Protein AF-A0A1Z5SWF1-F1 (afdb_monomer)

Mean predicted aligned error: 19.56 Å

pLDDT: mean 79.17, std 16.75, range [25.06, 96.06]

Foldseek 3Di:
DDDDDDPPDPPDDDDDPDDDPVVVVVVVLLVVLLVVLVVQDADLVLLLVLQVLLQVVLCVCCVQQPAPLADSHSVSLSVLVVVSVPPPDDDDDDPPDRNSLSSLRSLLSSLLSLLVVVVVVPDDPSVRQPDSVVSNVVSLVSCCVSQLVDPVRCLDLSSLSSLLSSLVSCVSVVPLVVSLVSLVVSVVSLVVVVLVCLQVVQVCVVVVVDDDDDDPVSVSSPSNSSNSVSSNVVSVVVVVVVVVVVVVVVVVVVVVVVVVVVVCVVVVPDDADQLQPCVQLLVLLVVLLVVLLVQLVCLAQFFDDDVVVQQQQWFDQDPVDPDTDGPVPDQDRQPRSQVSVCPDPQVWHWDADPVPPDRRDTDIDRDGDDPVRLVVSLVSLVVSLVVSLVSLVVSLVVSVVVLVVCVVVVSDDPVSSVVSNVVSVVSSVVSNVSSVVSSVVSNVNSVVD

Radius of gyration: 31.54 Å; Cα contacts (8 Å, |Δi|>4): 410; chains: 1; bounding box: 74×70×88 Å

Structure (mmCIF, N/CA/C/O backbone):
data_AF-A0A1Z5SWF1-F1
#
_entry.id   AF-A0A1Z5SWF1-F1
#
loop_
_atom_site.group_PDB
_atom_site.id
_atom_site.type_symbol
_atom_site.label_atom_id
_atom_site.label_alt_id
_atom_site.label_comp_id
_atom_site.label_asym_id
_atom_site.label_entity_id
_atom_site.label_seq_id
_atom_site.pdbx_PDB_ins_code
_atom_site.Cartn_x
_atom_site.Cartn_y
_atom_site.Cartn_z
_atom_site.occupancy
_atom_site.B_iso_or_equiv
_atom_site.auth_seq_id
_atom_site.auth_comp_id
_atom_site.auth_asym_id
_atom_site.auth_atom_id
_atom_site.pdbx_PDB_model_num
ATOM 1 N N . MET A 1 1 ? -18.136 -19.877 -13.631 1.00 32.72 1 MET A N 1
ATOM 2 C CA . MET A 1 1 ? -17.069 -18.960 -13.181 1.00 32.72 1 MET A CA 1
ATOM 3 C C . MET A 1 1 ? -15.741 -19.682 -13.335 1.00 32.72 1 MET A C 1
ATOM 5 O O . MET A 1 1 ? -15.461 -20.574 -12.549 1.00 32.72 1 MET A O 1
ATOM 9 N N . GLN A 1 2 ? -14.994 -19.385 -14.400 1.00 25.06 2 GLN A N 1
ATOM 10 C CA . GLN A 1 2 ? -13.637 -19.901 -14.611 1.00 25.06 2 GLN A CA 1
ATOM 11 C C . GLN A 1 2 ? -12.653 -18.921 -13.977 1.00 25.06 2 GLN A C 1
ATOM 13 O O . GLN A 1 2 ? -12.737 -17.724 -14.241 1.00 25.06 2 GLN A O 1
ATOM 18 N N . LEU A 1 3 ? -11.786 -19.430 -13.103 1.00 34.25 3 LEU A N 1
ATOM 19 C CA . LEU A 1 3 ? -10.965 -18.617 -12.203 1.00 34.25 3 LEU A CA 1
ATOM 20 C C . LEU A 1 3 ? -9.482 -18.567 -12.588 1.00 34.25 3 LEU A C 1
ATOM 22 O O . LEU A 1 3 ? -8.751 -17.820 -11.955 1.00 34.25 3 LEU A O 1
ATOM 26 N N . PHE A 1 4 ? -9.044 -19.285 -13.630 1.00 29.47 4 PHE A N 1
ATOM 27 C CA . PHE A 1 4 ? -7.660 -19.230 -14.111 1.00 29.47 4 PHE A CA 1
ATOM 28 C C . PHE A 1 4 ? -7.578 -19.509 -15.617 1.00 29.47 4 PHE A C 1
ATOM 30 O O . PHE A 1 4 ? -8.030 -20.553 -16.084 1.00 29.47 4 PHE A O 1
ATOM 37 N N . SER A 1 5 ? -6.971 -18.583 -16.361 1.00 34.09 5 SER A N 1
ATOM 38 C CA . SER A 1 5 ? -6.514 -18.786 -17.738 1.00 34.09 5 SER A CA 1
ATOM 39 C C . SER A 1 5 ? -5.009 -19.033 -17.692 1.00 34.09 5 SER A C 1
ATOM 41 O O . SER A 1 5 ? -4.225 -18.092 -17.743 1.00 34.09 5 SER A O 1
ATOM 43 N N . ASN A 1 6 ? -4.598 -20.292 -17.543 1.00 32.72 6 ASN A N 1
ATOM 44 C CA . ASN A 1 6 ? -3.189 -20.671 -17.640 1.00 32.72 6 ASN A CA 1
ATOM 45 C C . ASN A 1 6 ? -2.832 -20.895 -19.113 1.00 32.72 6 ASN A C 1
ATOM 47 O O . ASN A 1 6 ? -3.186 -21.921 -19.684 1.00 32.72 6 ASN A O 1
ATOM 51 N N . SER A 1 7 ? -2.111 -19.951 -19.717 1.00 38.84 7 SER A N 1
ATOM 52 C CA . SER A 1 7 ? -1.482 -20.103 -21.039 1.00 38.84 7 SER A CA 1
ATOM 53 C C . SER A 1 7 ? 0.004 -20.488 -20.957 1.00 38.84 7 SER A C 1
ATOM 55 O O . SER A 1 7 ? 0.732 -20.314 -21.925 1.00 38.84 7 SER A O 1
ATOM 57 N N . VAL A 1 8 ? 0.478 -20.988 -19.810 1.00 38.84 8 VAL A N 1
ATOM 58 C CA . VAL A 1 8 ? 1.913 -21.251 -19.545 1.00 38.84 8 VAL A CA 1
ATOM 59 C C . VAL A 1 8 ? 2.250 -22.753 -19.544 1.00 38.84 8 VAL A C 1
ATOM 61 O O . VAL A 1 8 ? 3.277 -23.179 -19.035 1.00 38.84 8 VAL A O 1
ATOM 64 N N . LEU A 1 9 ? 1.410 -23.590 -20.157 1.00 33.06 9 LEU A N 1
ATOM 65 C CA . LEU A 1 9 ? 1.748 -24.990 -20.440 1.00 33.06 9 LEU A CA 1
ATOM 66 C C . LEU A 1 9 ? 1.441 -25.296 -21.906 1.00 33.06 9 LEU A C 1
ATOM 68 O O . LEU A 1 9 ? 0.420 -25.886 -22.238 1.00 33.06 9 LEU A O 1
ATOM 72 N N . GLY A 1 10 ? 2.324 -24.830 -22.788 1.00 30.25 10 GLY A N 1
A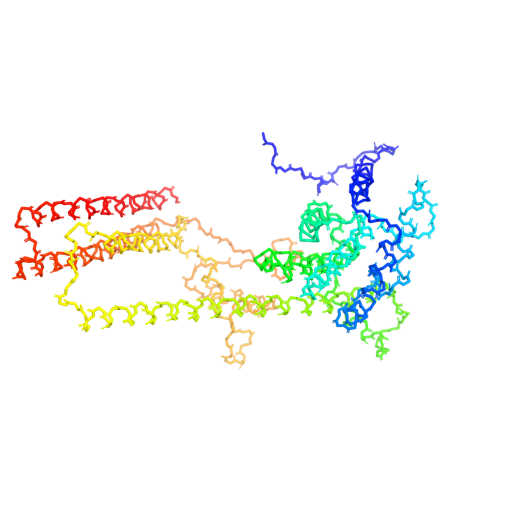TOM 73 C CA . GLY A 1 10 ? 2.377 -25.235 -24.188 1.00 30.25 10 GLY A CA 1
ATOM 74 C C . GLY A 1 10 ? 3.488 -26.257 -24.383 1.00 30.25 10 GLY A C 1
ATOM 75 O O . GLY A 1 10 ? 4.575 -25.905 -24.827 1.00 30.25 10 GLY A O 1
ATOM 76 N N . ALA A 1 11 ? 3.219 -27.508 -24.031 1.00 35.81 11 ALA A N 1
ATOM 77 C CA . ALA A 1 11 ? 3.943 -28.649 -24.569 1.00 35.81 11 ALA A CA 1
ATOM 78 C C . ALA A 1 11 ? 2.907 -29.525 -25.266 1.00 35.81 11 ALA A C 1
ATOM 80 O O . ALA A 1 11 ? 2.349 -30.415 -24.648 1.00 35.81 11 ALA A O 1
ATOM 81 N N . ASP A 1 12 ? 2.613 -29.177 -26.516 1.00 30.66 12 ASP A N 1
ATOM 82 C CA . ASP A 1 12 ? 2.278 -30.130 -27.568 1.00 30.66 12 ASP A CA 1
ATOM 83 C C . ASP A 1 12 ? 2.600 -29.460 -28.903 1.00 30.66 12 ASP A C 1
ATOM 85 O O . ASP A 1 12 ? 1.960 -28.508 -29.353 1.00 30.66 12 ASP A O 1
ATOM 89 N N . ALA A 1 13 ? 3.689 -29.933 -29.497 1.00 41.53 13 ALA A N 1
ATOM 90 C CA . ALA A 1 13 ? 4.058 -29.629 -30.857 1.00 41.53 13 ALA A CA 1
ATOM 91 C C . ALA A 1 13 ? 3.026 -30.265 -31.792 1.00 41.53 13 ALA A C 1
ATOM 93 O O . ALA A 1 13 ? 2.936 -31.483 -31.837 1.00 41.53 13 ALA A O 1
ATOM 94 N N . HIS A 1 14 ? 2.296 -29.455 -32.557 1.00 31.12 14 HIS A N 1
ATOM 95 C CA . HIS A 1 14 ? 2.012 -29.715 -33.969 1.00 31.12 14 HIS A CA 1
ATOM 96 C C . HIS A 1 14 ? 1.615 -28.406 -34.669 1.00 31.12 14 HIS A C 1
ATOM 98 O O . HIS A 1 14 ? 0.971 -27.528 -34.104 1.00 31.12 14 HIS A O 1
ATOM 104 N N . MET A 1 15 ? 2.114 -28.271 -35.893 1.00 35.88 15 MET A N 1
ATOM 105 C CA . MET A 1 15 ? 2.255 -27.046 -36.673 1.00 35.88 15 MET A CA 1
ATOM 106 C C . MET A 1 15 ? 0.944 -26.327 -37.016 1.00 35.88 15 MET A C 1
ATOM 108 O O . MET A 1 15 ? -0.027 -26.961 -37.414 1.00 35.88 15 MET A O 1
ATOM 112 N N . ASN A 1 16 ? 0.992 -24.991 -36.981 1.00 26.06 16 ASN A N 1
ATOM 113 C CA . ASN A 1 16 ? 0.488 -24.126 -38.051 1.00 26.06 16 ASN A CA 1
ATOM 114 C C . ASN A 1 16 ? 1.134 -22.733 -37.928 1.00 26.06 16 ASN A C 1
ATOM 116 O O . ASN A 1 16 ? 0.838 -21.969 -37.011 1.00 26.06 16 ASN A O 1
ATOM 120 N N . GLU A 1 17 ? 2.040 -22.416 -38.854 1.00 36.12 17 GLU A N 1
ATOM 121 C CA . GLU A 1 17 ? 2.501 -21.052 -39.118 1.00 36.12 17 GLU A CA 1
ATOM 122 C C . GLU A 1 17 ? 1.354 -20.267 -39.761 1.00 36.12 17 GLU A C 1
ATOM 124 O O . GLU A 1 17 ? 1.122 -20.374 -40.961 1.00 36.12 17 GLU A O 1
ATOM 129 N N . ASN A 1 18 ? 0.583 -19.549 -38.947 1.00 40.44 18 ASN A N 1
ATOM 130 C CA . ASN A 1 18 ? 0.009 -18.228 -39.230 1.00 40.44 18 ASN A CA 1
ATOM 131 C C . ASN A 1 18 ? -1.023 -17.887 -38.144 1.00 40.44 18 ASN A C 1
ATOM 133 O O . ASN A 1 18 ? -1.808 -18.733 -37.732 1.00 40.44 18 ASN A O 1
ATOM 137 N N . ASP A 1 19 ? -1.004 -16.623 -37.719 1.00 36.31 19 ASP A N 1
ATOM 138 C CA . ASP A 1 19 ? -1.857 -15.964 -36.718 1.00 36.31 19 ASP A CA 1
ATOM 139 C C . ASP A 1 19 ? -1.517 -16.164 -35.230 1.00 36.31 19 ASP A C 1
ATOM 141 O O . ASP A 1 19 ? -2.031 -17.027 -34.524 1.00 36.31 19 ASP A O 1
ATOM 145 N N . SER A 1 20 ? -0.712 -15.230 -34.705 1.00 31.09 20 SER A N 1
ATOM 146 C CA . SER A 1 20 ? -0.584 -14.951 -33.267 1.00 31.09 20 SER A CA 1
ATOM 147 C C . SER A 1 20 ? -1.610 -13.886 -32.816 1.00 31.09 20 SER A C 1
ATOM 149 O O . SER A 1 20 ? -1.426 -12.708 -33.129 1.00 31.09 20 SER A O 1
ATOM 151 N N . PRO A 1 21 ? -2.651 -14.214 -32.018 1.00 36.28 21 PRO A N 1
ATOM 152 C CA . PRO A 1 21 ? -3.704 -13.268 -31.609 1.00 36.28 21 PRO A CA 1
ATOM 153 C C . PRO A 1 21 ? -3.367 -12.425 -30.357 1.00 36.28 21 PRO A C 1
ATOM 155 O O . PRO A 1 21 ? -4.156 -11.571 -29.948 1.00 36.28 21 PRO A O 1
ATOM 158 N N . SER A 1 22 ? -2.210 -12.652 -29.721 1.00 43.53 22 SER A N 1
ATOM 159 C CA . SER A 1 22 ? -1.803 -11.991 -28.465 1.00 43.53 22 SER A CA 1
ATOM 160 C C . SER A 1 22 ? -1.426 -10.510 -28.659 1.00 43.53 22 SER A C 1
ATOM 162 O O . SER A 1 22 ? -1.888 -9.635 -27.924 1.00 43.53 22 SER A O 1
ATOM 164 N N . SER A 1 23 ? -0.668 -10.195 -29.713 1.00 40.50 23 SER A N 1
ATOM 165 C CA . SER A 1 23 ? -0.140 -8.841 -29.944 1.00 40.50 23 SER A CA 1
ATOM 166 C C . SER A 1 23 ? -1.239 -7.807 -30.260 1.00 40.50 23 SER A C 1
ATOM 168 O O . SER A 1 23 ? -1.170 -6.653 -29.829 1.00 40.50 23 SER A O 1
ATOM 170 N N . ALA A 1 24 ? -2.322 -8.232 -30.924 1.00 35.22 24 ALA A N 1
ATOM 171 C CA . ALA A 1 24 ? -3.437 -7.362 -31.315 1.00 35.22 24 ALA A CA 1
ATOM 172 C C . ALA A 1 24 ? -4.327 -6.909 -30.134 1.00 35.22 24 ALA A C 1
ATOM 174 O O . ALA A 1 24 ? -4.898 -5.815 -30.157 1.00 35.22 24 ALA A O 1
ATOM 175 N N . ARG A 1 25 ? -4.439 -7.719 -29.071 1.00 44.84 25 ARG A N 1
ATOM 176 C CA . ARG A 1 25 ? -5.210 -7.359 -27.863 1.00 44.84 25 ARG A CA 1
ATOM 177 C C . ARG A 1 25 ? -4.476 -6.348 -26.979 1.00 44.84 25 ARG A C 1
ATOM 179 O O . ARG A 1 25 ? -5.107 -5.474 -26.393 1.00 44.84 25 ARG A O 1
ATOM 186 N N . HIS A 1 26 ? -3.147 -6.422 -26.915 1.00 50.09 26 HIS A N 1
ATOM 187 C CA . HIS A 1 26 ? -2.344 -5.469 -26.144 1.00 50.09 26 HIS A CA 1
ATOM 188 C C . HIS A 1 26 ? -2.133 -4.134 -26.875 1.00 50.09 26 HIS A C 1
ATOM 190 O O . HIS A 1 26 ? -2.081 -3.088 -26.227 1.00 50.09 26 HIS A O 1
ATOM 196 N N . SER A 1 27 ? -2.051 -4.124 -28.211 1.00 53.25 27 SER A N 1
ATOM 197 C CA . SER A 1 27 ? -1.936 -2.878 -28.988 1.00 53.25 27 SER A CA 1
ATOM 198 C C . SER A 1 27 ? -3.203 -2.017 -28.901 1.00 53.25 27 SER A C 1
ATOM 200 O O . SER A 1 27 ? -3.117 -0.808 -28.683 1.00 53.25 27 SER A O 1
ATOM 202 N N . THR A 1 28 ? -4.381 -2.645 -28.964 1.00 57.16 28 THR A N 1
ATOM 203 C CA . THR A 1 28 ? -5.685 -1.974 -28.824 1.00 57.16 28 THR A CA 1
ATOM 204 C C . THR A 1 28 ? -5.893 -1.373 -27.430 1.00 57.16 28 THR A C 1
ATOM 206 O O . THR A 1 28 ? -6.395 -0.252 -27.317 1.00 57.16 28 THR A O 1
ATOM 209 N N . GLY A 1 29 ? -5.428 -2.049 -26.372 1.00 62.25 29 GLY A N 1
ATOM 210 C CA . GLY A 1 29 ? -5.419 -1.511 -25.005 1.00 62.25 29 GLY A CA 1
ATOM 211 C C . GLY A 1 29 ? -4.540 -0.262 -24.848 1.00 62.25 29 GLY A C 1
ATOM 212 O O . GLY A 1 29 ? -4.984 0.738 -24.284 1.00 62.25 29 GLY A O 1
ATOM 213 N N . LYS A 1 30 ? -3.327 -0.262 -25.422 1.00 67.62 30 LYS A N 1
ATOM 214 C CA . LYS A 1 30 ? -2.391 0.880 -25.358 1.00 67.62 30 LYS A CA 1
ATOM 215 C C . LYS A 1 30 ? -2.938 2.129 -26.059 1.00 67.62 30 LYS A C 1
ATOM 217 O O . LYS A 1 30 ? -2.873 3.225 -25.498 1.00 67.62 30 LYS A O 1
ATOM 222 N N . SER A 1 31 ? -3.525 1.972 -27.248 1.00 74.00 31 SER A N 1
ATOM 223 C CA . SER A 1 31 ? -4.171 3.071 -27.981 1.00 74.00 31 SER A CA 1
ATOM 224 C C . SER A 1 31 ? -5.386 3.635 -27.236 1.00 74.00 31 SER A C 1
ATOM 226 O O . SER A 1 31 ? -5.592 4.849 -27.224 1.00 74.00 31 SER A O 1
ATOM 228 N N . HIS A 1 32 ? -6.161 2.777 -26.565 1.00 83.69 32 HIS A N 1
ATOM 229 C CA . HIS A 1 32 ? -7.289 3.204 -25.737 1.00 83.69 32 HIS A CA 1
ATOM 230 C C . HIS A 1 32 ? -6.838 3.999 -24.502 1.00 83.69 32 HIS A C 1
ATOM 232 O O . HIS A 1 32 ? -7.385 5.066 -24.219 1.00 83.69 32 HIS A O 1
ATOM 238 N N . THR A 1 33 ? -5.804 3.528 -23.801 1.00 86.19 33 THR A N 1
ATOM 239 C CA . THR A 1 33 ? -5.222 4.231 -22.649 1.00 86.19 33 THR A CA 1
ATOM 240 C C . THR A 1 33 ? -4.712 5.617 -23.035 1.00 86.19 33 THR A C 1
ATOM 242 O O . THR A 1 33 ? -5.052 6.602 -22.381 1.00 86.19 33 THR A O 1
ATOM 245 N N . LEU A 1 34 ? -3.964 5.720 -24.137 1.00 88.50 34 LEU A N 1
ATOM 246 C CA . LEU A 1 34 ? -3.481 7.000 -24.654 1.00 88.50 34 LEU A CA 1
ATOM 247 C C . LEU A 1 34 ? -4.630 7.961 -24.979 1.00 88.50 34 LEU A C 1
ATOM 249 O O . LEU A 1 34 ? -4.584 9.128 -24.593 1.00 88.50 34 LEU A O 1
ATOM 253 N N . PHE A 1 35 ? -5.676 7.470 -25.651 1.00 88.25 35 PHE A N 1
ATOM 254 C CA . PHE A 1 35 ? -6.856 8.271 -25.970 1.00 88.25 35 PHE A CA 1
ATOM 255 C C . PHE A 1 35 ? -7.511 8.851 -24.710 1.00 88.25 35 PHE A C 1
ATOM 257 O O . PHE A 1 35 ? -7.835 10.037 -24.680 1.00 88.25 35 PHE A O 1
ATOM 264 N N . LEU A 1 36 ? -7.679 8.049 -23.655 1.00 90.25 36 LEU A N 1
ATOM 265 C CA . LEU A 1 36 ? -8.270 8.515 -22.399 1.00 90.25 36 LEU A CA 1
ATOM 266 C C . LEU A 1 36 ? -7.389 9.537 -21.672 1.00 90.25 36 LEU A C 1
ATOM 268 O O . LEU A 1 36 ? -7.913 10.527 -21.163 1.00 90.25 36 LEU A O 1
ATOM 272 N N . LEU A 1 37 ? -6.070 9.328 -21.645 1.00 91.19 37 LEU A N 1
ATOM 273 C CA . LEU A 1 37 ? -5.128 10.246 -20.999 1.00 91.19 37 LEU A CA 1
ATOM 274 C C . LEU A 1 37 ? -5.077 11.603 -21.718 1.00 91.19 37 LEU A C 1
ATOM 276 O O . LEU A 1 37 ? -5.179 12.644 -21.069 1.00 91.19 37 LEU A O 1
ATOM 280 N N . ARG A 1 38 ? -5.021 11.611 -23.057 1.00 91.00 38 ARG A N 1
ATOM 281 C CA . ARG A 1 38 ? -4.937 12.845 -23.863 1.00 91.00 38 ARG A CA 1
ATOM 282 C C . ARG A 1 38 ? -6.090 13.820 -23.627 1.00 91.00 38 ARG A C 1
ATOM 284 O O . ARG A 1 38 ? -5.887 15.024 -23.722 1.00 91.00 38 ARG A O 1
ATOM 291 N N . ARG A 1 39 ? -7.282 13.332 -23.263 1.00 90.81 39 ARG A N 1
ATOM 292 C CA . ARG A 1 39 ? -8.463 14.176 -22.969 1.00 90.81 39 ARG A CA 1
ATOM 293 C C . ARG A 1 39 ? -8.275 15.100 -21.765 1.00 90.81 39 ARG A C 1
ATOM 295 O O . ARG A 1 39 ? -9.106 15.976 -21.547 1.00 90.81 39 ARG A O 1
ATOM 302 N N . HIS A 1 40 ? -7.231 14.880 -20.973 1.00 90.38 40 HIS A N 1
ATOM 303 C CA . HIS A 1 40 ? -6.917 15.674 -19.792 1.00 90.38 40 HIS A CA 1
ATOM 304 C C . HIS A 1 40 ? -5.695 16.577 -19.964 1.00 90.38 40 HIS A C 1
ATOM 306 O O . HIS A 1 40 ? -5.300 17.231 -18.999 1.00 90.38 40 HIS A O 1
ATOM 312 N N . LEU A 1 41 ? -5.092 16.613 -21.156 1.00 90.94 41 LEU A N 1
ATOM 313 C CA . LEU A 1 41 ? -4.013 17.549 -21.440 1.00 90.94 41 LEU A CA 1
ATOM 314 C C . LEU A 1 41 ? -4.557 18.991 -21.468 1.00 90.94 41 LEU A C 1
ATOM 316 O O . LEU A 1 41 ? -5.636 19.219 -22.021 1.00 90.94 41 LEU A O 1
ATOM 320 N N . PRO A 1 42 ? -3.837 19.954 -20.866 1.00 89.88 42 PRO A N 1
ATOM 321 C CA . PRO A 1 42 ? -4.240 21.356 -20.855 1.00 89.88 42 PRO A CA 1
ATOM 322 C C . PRO A 1 42 ? -4.027 22.021 -22.222 1.00 89.88 42 PRO A C 1
ATOM 324 O O . PRO A 1 42 ? -3.475 21.428 -23.152 1.00 89.88 42 PRO A O 1
ATOM 327 N N . SER A 1 43 ? -4.444 23.284 -22.336 1.00 90.19 43 SER A N 1
ATOM 328 C CA . SER A 1 43 ? -4.104 24.110 -23.499 1.00 90.19 43 SER A CA 1
ATOM 329 C C . SER A 1 43 ? -2.584 24.292 -23.630 1.00 90.19 43 SER A C 1
ATOM 331 O O . SER A 1 43 ? -1.848 24.204 -22.646 1.00 90.19 43 SER A O 1
ATOM 333 N N . ARG A 1 44 ? -2.093 24.589 -24.842 1.00 89.50 44 ARG A N 1
ATOM 334 C CA . ARG A 1 44 ? -0.654 24.818 -25.064 1.00 89.50 44 ARG A CA 1
ATOM 335 C C . ARG A 1 44 ? -0.116 26.004 -24.252 1.00 89.50 44 ARG A C 1
ATOM 337 O O . ARG A 1 44 ? 1.006 25.938 -23.763 1.00 89.50 44 ARG A O 1
ATOM 344 N N . ASP A 1 45 ? -0.912 27.060 -24.086 1.00 88.25 45 ASP A N 1
ATOM 345 C CA . ASP A 1 45 ? -0.541 28.231 -23.278 1.00 88.25 45 ASP A CA 1
ATOM 346 C C . ASP A 1 45 ? -0.366 27.856 -21.796 1.00 88.25 45 ASP A C 1
ATOM 348 O O . ASP A 1 45 ? 0.673 28.123 -21.188 1.00 88.25 45 ASP A O 1
ATOM 352 N N . ASP A 1 46 ? -1.332 27.116 -21.245 1.00 88.75 46 ASP A N 1
ATOM 353 C CA . ASP A 1 46 ? -1.271 26.614 -19.870 1.00 88.75 46 ASP A CA 1
ATOM 354 C C . ASP A 1 46 ? -0.149 25.589 -19.676 1.00 88.75 46 ASP A C 1
ATOM 356 O O . ASP A 1 46 ? 0.464 25.532 -18.608 1.00 88.75 46 ASP A O 1
ATOM 360 N N . MET A 1 47 ? 0.171 24.805 -20.707 1.00 91.06 47 MET A N 1
ATOM 361 C CA . MET A 1 47 ? 1.293 23.871 -20.690 1.00 91.06 47 MET A CA 1
ATOM 362 C C . MET A 1 47 ? 2.632 24.602 -20.543 1.00 91.06 47 MET A C 1
ATOM 364 O O . MET A 1 47 ? 3.439 24.217 -19.699 1.00 91.0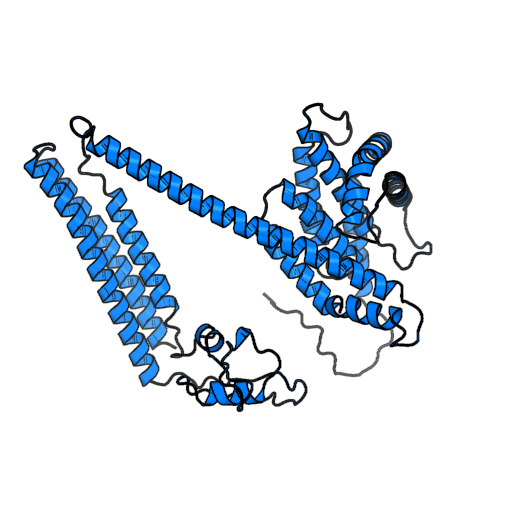6 47 MET A O 1
ATOM 368 N N . VAL A 1 48 ? 2.867 25.674 -21.309 1.00 91.38 48 VAL A N 1
ATOM 369 C CA . VAL A 1 48 ? 4.105 26.471 -21.223 1.00 91.38 48 VAL A CA 1
ATOM 370 C C . VAL A 1 48 ? 4.237 27.132 -19.848 1.00 91.38 48 VAL A C 1
ATOM 372 O O . VAL A 1 48 ? 5.308 27.076 -19.239 1.00 91.38 48 VAL A O 1
ATOM 375 N N . LYS A 1 49 ? 3.142 27.691 -19.314 1.00 89.19 49 LYS A N 1
ATOM 376 C CA . LYS A 1 49 ? 3.111 28.245 -17.948 1.00 89.19 49 LYS A CA 1
ATOM 377 C C . LYS A 1 49 ? 3.384 27.175 -16.894 1.00 89.19 49 LYS A C 1
ATOM 379 O O . LYS A 1 49 ? 4.164 27.392 -15.974 1.00 89.19 49 LYS A O 1
ATOM 384 N N . THR A 1 50 ? 2.776 26.000 -17.028 1.00 89.94 50 THR A N 1
ATOM 385 C CA . THR A 1 50 ? 2.999 24.895 -16.088 1.00 89.94 50 THR A CA 1
ATOM 386 C C . THR A 1 50 ? 4.443 24.404 -16.149 1.00 89.94 50 THR A C 1
ATOM 388 O O . THR A 1 50 ? 5.056 24.177 -15.111 1.00 89.94 50 THR A O 1
ATOM 391 N N . ALA A 1 51 ? 5.015 24.279 -17.348 1.00 91.19 51 ALA A N 1
ATOM 392 C CA . ALA A 1 51 ? 6.389 23.835 -17.541 1.00 91.19 51 ALA A CA 1
ATOM 393 C C . ALA A 1 51 ? 7.404 24.796 -16.902 1.00 91.19 51 ALA A C 1
ATOM 395 O O . ALA A 1 51 ? 8.360 24.346 -16.268 1.00 91.19 51 ALA A O 1
ATOM 396 N N . SER A 1 52 ? 7.187 26.113 -17.007 1.00 90.19 52 SER A N 1
ATOM 397 C CA . SER A 1 52 ? 8.067 27.099 -16.367 1.00 90.19 52 SER A CA 1
ATOM 398 C C . SER A 1 52 ? 8.028 26.989 -14.839 1.00 90.19 52 SER A C 1
ATOM 400 O O . SER A 1 52 ? 9.084 26.983 -14.202 1.00 90.19 52 SER A O 1
ATOM 402 N N . LEU A 1 53 ? 6.840 26.793 -14.256 1.00 89.94 53 LEU A N 1
ATOM 403 C CA . LEU A 1 53 ? 6.653 26.562 -12.819 1.00 89.94 53 LEU A CA 1
ATOM 404 C C . LEU A 1 53 ? 7.254 25.224 -12.358 1.00 89.94 53 LEU A C 1
ATOM 406 O O . LEU A 1 53 ? 7.779 25.128 -11.248 1.00 89.94 53 LEU A O 1
ATOM 410 N N . ALA A 1 54 ? 7.209 24.198 -13.209 1.00 90.25 54 ALA A N 1
ATOM 411 C CA . ALA A 1 54 ? 7.705 22.866 -12.888 1.00 90.25 54 ALA A CA 1
ATOM 412 C C . ALA A 1 54 ? 9.239 22.762 -12.886 1.00 90.25 54 ALA A C 1
ATOM 414 O O . ALA A 1 54 ? 9.802 21.965 -12.134 1.00 90.25 54 ALA A O 1
ATOM 415 N N . SER A 1 55 ? 9.911 23.586 -13.697 1.00 86.88 55 SER A N 1
ATOM 416 C CA . SER A 1 55 ? 11.358 23.524 -13.958 1.00 86.88 55 SER A CA 1
ATOM 417 C C . SER A 1 55 ? 12.218 23.362 -12.698 1.00 86.88 55 SER A C 1
ATOM 419 O O . SER A 1 55 ? 13.081 22.487 -12.634 1.00 86.88 55 SER A O 1
ATOM 421 N N . ARG A 1 56 ? 11.950 24.166 -11.660 1.00 86.25 56 ARG A N 1
ATOM 422 C CA . ARG A 1 56 ? 12.741 24.164 -10.425 1.00 86.25 56 ARG A CA 1
ATOM 423 C C . ARG A 1 56 ? 12.612 22.846 -9.667 1.00 86.25 56 ARG A C 1
ATOM 425 O O . ARG A 1 56 ? 13.618 22.307 -9.212 1.00 86.25 56 ARG A O 1
ATOM 432 N N . TRP A 1 57 ? 11.389 22.347 -9.487 1.00 89.62 57 TRP A N 1
ATOM 433 C CA . TRP A 1 57 ? 11.189 21.137 -8.694 1.00 89.62 57 TRP A CA 1
ATOM 434 C C . TRP A 1 57 ? 11.572 19.884 -9.477 1.00 89.62 57 TRP A C 1
ATOM 436 O O . TRP A 1 57 ? 12.051 18.949 -8.851 1.00 89.62 57 TRP A O 1
ATOM 446 N N . LEU A 1 58 ? 11.420 19.869 -10.806 1.00 89.31 58 LEU A N 1
ATOM 447 C CA . LEU A 1 58 ? 11.841 18.746 -11.647 1.00 89.31 58 LEU A CA 1
ATOM 448 C C . LEU A 1 58 ? 13.352 18.526 -11.589 1.00 89.31 58 LEU A C 1
ATOM 450 O O . LEU A 1 58 ? 13.778 17.403 -11.347 1.00 89.31 58 LEU A O 1
ATOM 454 N N . ALA A 1 59 ? 14.150 19.593 -11.692 1.00 87.50 59 ALA A N 1
ATOM 455 C CA . ALA A 1 59 ? 15.605 19.497 -11.561 1.00 87.50 59 ALA A CA 1
ATOM 456 C C . ALA A 1 59 ? 16.030 18.996 -10.168 1.00 87.50 59 ALA A C 1
ATOM 458 O O . ALA A 1 59 ? 16.897 18.133 -10.039 1.00 87.50 59 ALA A O 1
ATOM 459 N N . ILE A 1 60 ? 15.382 19.499 -9.109 1.00 87.75 60 ILE A N 1
ATOM 460 C CA . ILE A 1 60 ? 15.634 19.030 -7.738 1.00 87.75 60 ILE A CA 1
ATOM 461 C C . ILE A 1 60 ? 15.218 17.560 -7.595 1.00 87.75 60 ILE A C 1
ATOM 463 O O . ILE A 1 60 ? 15.926 16.771 -6.974 1.00 87.75 60 ILE A O 1
ATOM 467 N N . TYR A 1 61 ? 14.085 17.177 -8.177 1.00 89.06 61 TYR A N 1
ATOM 468 C CA . TYR A 1 61 ? 13.566 15.821 -8.087 1.00 89.06 61 TYR A CA 1
ATOM 469 C C . TYR A 1 61 ? 14.458 14.819 -8.821 1.00 89.06 61 TYR A C 1
ATOM 471 O O . TYR A 1 61 ? 14.821 13.825 -8.205 1.00 89.06 61 TYR A O 1
ATOM 479 N N . ASP A 1 62 ? 14.894 15.118 -10.047 1.00 88.12 62 ASP A N 1
ATOM 480 C CA . ASP A 1 62 ? 15.820 14.274 -10.820 1.00 88.12 62 ASP A CA 1
ATOM 481 C C . ASP A 1 62 ? 17.170 14.093 -10.110 1.00 88.12 62 ASP A C 1
ATOM 483 O O . ASP A 1 62 ? 17.731 13.003 -10.112 1.00 88.12 62 ASP A O 1
ATOM 487 N N . SER A 1 63 ? 17.667 15.122 -9.410 1.00 86.88 63 SER A N 1
ATOM 488 C CA . SER A 1 63 ? 18.922 14.994 -8.651 1.00 86.88 63 SER A CA 1
ATOM 489 C C . SER A 1 63 ? 18.824 14.093 -7.413 1.00 86.88 63 SER A C 1
ATOM 491 O O . SER A 1 63 ? 19.831 13.535 -6.983 1.00 86.88 63 SER A O 1
ATOM 493 N N . MET A 1 64 ? 17.632 13.949 -6.822 1.00 83.69 64 MET A N 1
ATOM 494 C CA . MET A 1 64 ? 17.400 13.050 -5.681 1.00 83.69 64 MET A CA 1
ATOM 495 C C . MET A 1 64 ? 16.916 11.662 -6.110 1.00 83.69 64 MET A C 1
ATOM 497 O O . MET A 1 64 ? 17.180 10.682 -5.415 1.00 83.69 64 MET A O 1
ATOM 501 N N . PHE A 1 65 ? 16.179 11.594 -7.216 1.00 87.75 65 PHE A N 1
ATOM 502 C CA . PHE A 1 65 ? 15.571 10.390 -7.769 1.00 87.75 65 PHE A CA 1
ATOM 503 C C . PHE A 1 65 ? 15.763 10.421 -9.290 1.00 87.75 65 PHE A C 1
ATOM 505 O O . PHE A 1 65 ? 14.874 10.895 -10.001 1.00 87.75 65 PHE A O 1
ATOM 512 N N . PRO A 1 66 ? 16.916 9.957 -9.797 1.00 84.12 66 PRO A N 1
ATOM 513 C CA . PRO A 1 66 ? 17.173 9.910 -11.228 1.00 84.12 66 PRO A CA 1
ATOM 514 C C . PRO A 1 66 ? 16.084 9.116 -11.956 1.00 84.12 66 PRO A C 1
ATOM 516 O O . PRO A 1 66 ? 15.785 7.968 -11.604 1.00 84.12 66 PRO A O 1
ATOM 519 N N . MET A 1 67 ? 15.465 9.747 -12.954 1.00 80.19 67 MET A N 1
ATOM 520 C CA . MET A 1 67 ? 14.435 9.139 -13.796 1.00 80.19 67 MET A CA 1
ATOM 521 C C . MET A 1 67 ? 14.724 9.484 -15.254 1.00 80.19 67 MET A C 1
ATOM 523 O O . MET A 1 67 ? 14.708 10.647 -15.646 1.00 80.19 67 MET A O 1
ATOM 527 N N . ILE A 1 68 ? 15.027 8.482 -16.072 1.00 80.06 68 ILE A N 1
ATOM 528 C CA . ILE A 1 68 ? 15.604 8.685 -17.405 1.00 80.06 68 ILE A CA 1
ATOM 529 C C . ILE A 1 68 ? 14.539 9.019 -18.445 1.00 80.06 68 ILE A C 1
ATOM 531 O O . ILE A 1 68 ? 14.799 9.827 -19.335 1.00 80.06 68 ILE A O 1
ATOM 535 N N . LYS A 1 69 ? 13.352 8.407 -18.369 1.00 82.12 69 LYS A N 1
ATOM 536 C CA . LYS A 1 69 ? 12.296 8.557 -19.386 1.00 82.12 69 LYS A CA 1
ATOM 537 C C . LYS A 1 69 ? 11.228 9.586 -19.003 1.00 82.12 69 LYS A C 1
ATOM 539 O O . LYS A 1 69 ? 10.275 9.783 -19.759 1.00 82.12 69 LYS A O 1
ATOM 544 N N . THR A 1 70 ? 11.368 10.268 -17.867 1.00 82.38 70 THR A N 1
ATOM 545 C CA . THR A 1 70 ? 10.483 11.373 -17.469 1.00 82.38 70 THR A CA 1
ATOM 546 C C . THR A 1 70 ? 11.077 12.739 -17.788 1.00 82.38 70 THR A C 1
ATOM 548 O O . THR A 1 70 ? 12.290 12.897 -17.683 1.00 82.38 70 THR A O 1
ATOM 551 N N . PRO A 1 71 ? 10.242 13.744 -18.113 1.00 84.50 71 PRO A N 1
ATOM 552 C CA . PRO A 1 71 ? 10.725 15.084 -18.425 1.00 84.50 71 PRO A CA 1
ATOM 553 C C . PRO A 1 71 ? 11.372 15.747 -17.201 1.00 84.50 71 PRO A C 1
ATOM 555 O O . PRO A 1 71 ? 10.770 15.789 -16.127 1.00 84.50 71 PRO A O 1
ATOM 558 N N . LYS A 1 72 ? 12.573 16.301 -17.385 1.00 85.12 72 LYS A N 1
ATOM 559 C CA . LYS A 1 72 ? 13.411 16.919 -16.339 1.00 85.12 72 LYS A CA 1
ATOM 560 C C . LYS A 1 72 ? 13.425 18.441 -16.416 1.00 85.12 72 LYS A C 1
ATOM 562 O O . LYS A 1 72 ? 13.693 19.123 -15.429 1.00 85.12 72 LYS A O 1
ATOM 567 N N . THR A 1 73 ? 13.137 18.982 -17.595 1.00 89.38 73 THR A N 1
ATOM 568 C CA . THR A 1 73 ? 13.200 20.416 -17.882 1.00 89.38 73 THR A CA 1
ATOM 569 C C . THR A 1 73 ? 11.876 20.935 -18.431 1.00 89.38 73 THR A C 1
ATOM 571 O O . THR A 1 73 ? 11.025 20.178 -18.904 1.00 89.38 73 THR A O 1
ATOM 574 N N . SER A 1 74 ? 11.691 22.257 -18.389 1.00 89.25 74 SER A N 1
ATOM 575 C CA . SER A 1 74 ? 10.528 22.900 -19.008 1.00 89.25 74 SER A CA 1
ATOM 576 C C . SER A 1 74 ? 10.467 22.641 -20.515 1.00 89.25 74 SER A C 1
ATOM 578 O O . SER A 1 74 ? 9.386 22.431 -21.059 1.00 89.25 74 SER A O 1
ATOM 580 N N . GLU A 1 75 ? 11.623 22.619 -21.183 1.00 90.94 75 GLU A N 1
ATOM 581 C CA . GLU A 1 75 ? 11.731 22.334 -22.616 1.00 90.94 75 GLU A CA 1
ATOM 582 C C . GLU A 1 75 ? 11.328 20.891 -22.928 1.00 90.94 75 GLU A C 1
ATOM 584 O O . GLU A 1 75 ? 10.538 20.665 -23.841 1.00 90.94 75 GLU A O 1
ATOM 589 N N . GLU A 1 76 ? 11.782 19.924 -22.126 1.00 89.62 76 GLU A N 1
ATOM 590 C CA . GLU A 1 76 ? 11.388 18.518 -22.261 1.00 89.62 76 GLU A CA 1
ATOM 591 C C . GLU A 1 76 ? 9.896 18.291 -21.998 1.00 89.62 76 GLU A C 1
ATOM 593 O O . GLU A 1 76 ? 9.260 17.491 -22.685 1.00 89.62 76 GLU A O 1
ATOM 598 N N . MET A 1 77 ? 9.297 19.003 -21.037 1.00 92.38 77 MET A N 1
ATOM 599 C CA . MET A 1 77 ? 7.848 18.936 -20.816 1.00 92.38 77 MET A CA 1
ATOM 600 C C . MET A 1 77 ? 7.065 19.442 -22.033 1.00 92.38 77 MET A C 1
ATOM 602 O O . MET A 1 77 ? 6.102 18.796 -22.451 1.00 92.38 77 MET A O 1
ATOM 606 N N . VAL A 1 78 ? 7.464 20.584 -22.606 1.00 92.94 78 VAL A N 1
ATOM 607 C CA . VAL A 1 78 ? 6.797 21.169 -23.781 1.00 92.94 78 VAL A CA 1
ATOM 608 C C . VAL A 1 78 ? 7.039 20.321 -25.031 1.00 92.94 78 VAL A C 1
ATOM 610 O O . VAL A 1 78 ? 6.103 20.098 -25.793 1.00 92.94 78 VAL A O 1
ATOM 613 N N . SER A 1 79 ? 8.241 19.772 -25.223 1.00 91.06 79 SER A N 1
ATOM 614 C CA . SER A 1 79 ? 8.533 18.892 -26.361 1.00 91.06 79 SER A CA 1
ATOM 615 C C . SER A 1 79 ? 7.763 17.571 -26.276 1.00 91.06 79 SER A C 1
ATOM 617 O O . SER A 1 79 ? 7.220 17.108 -27.279 1.00 91.06 79 SER A O 1
ATOM 619 N N . THR A 1 80 ? 7.627 17.002 -25.073 1.00 90.44 80 THR A N 1
ATOM 620 C CA . THR A 1 80 ? 6.776 15.830 -24.815 1.00 90.44 80 THR A CA 1
ATOM 621 C C . THR A 1 80 ? 5.316 16.151 -25.137 1.00 90.44 80 THR A C 1
ATOM 623 O O . THR A 1 80 ? 4.650 15.359 -25.803 1.00 90.44 80 THR A O 1
ATOM 626 N N . PHE A 1 81 ? 4.818 17.319 -24.716 1.00 92.06 81 PHE A N 1
ATOM 627 C CA . PHE A 1 81 ? 3.465 17.779 -25.037 1.00 92.06 81 PHE A CA 1
ATOM 628 C C . PHE A 1 81 ? 3.248 17.916 -26.549 1.00 92.06 81 PHE A C 1
ATOM 630 O O . PHE A 1 81 ? 2.298 17.343 -27.083 1.00 92.06 81 PHE A O 1
ATOM 637 N N . ASP A 1 82 ? 4.142 18.623 -27.246 1.00 90.75 82 ASP A N 1
ATOM 638 C CA . ASP A 1 82 ? 4.039 18.847 -28.689 1.00 90.75 82 ASP A CA 1
ATOM 639 C C . ASP A 1 82 ? 4.104 17.502 -29.450 1.00 90.75 82 ASP A C 1
ATOM 641 O O . ASP A 1 82 ? 3.292 17.267 -30.347 1.00 90.75 82 ASP A O 1
ATOM 645 N N . ARG A 1 83 ? 4.966 16.558 -29.031 1.00 88.44 83 ARG A N 1
ATOM 646 C CA . ARG A 1 83 ? 5.042 15.195 -29.600 1.00 88.44 83 ARG A CA 1
ATOM 647 C C . ARG A 1 83 ? 3.743 14.404 -29.404 1.00 88.44 83 ARG A C 1
ATOM 649 O O . ARG A 1 83 ? 3.273 13.756 -30.338 1.00 88.44 83 ARG A O 1
ATOM 656 N N . LEU A 1 84 ? 3.135 14.479 -28.218 1.00 88.31 84 LEU A N 1
ATOM 657 C CA . LEU A 1 84 ? 1.859 13.814 -27.916 1.00 88.31 84 LEU A CA 1
ATOM 658 C C . LEU A 1 84 ? 0.679 14.421 -28.686 1.00 88.31 84 LEU A C 1
ATOM 660 O O . LEU A 1 84 ? -0.266 13.700 -29.011 1.00 88.31 84 LEU A O 1
ATOM 664 N N . TRP A 1 85 ? 0.723 15.724 -28.971 1.00 81.88 85 TRP A N 1
ATOM 665 C CA . TRP A 1 85 ? -0.314 16.425 -29.730 1.00 81.88 85 TRP A CA 1
ATOM 666 C C . TRP A 1 85 ? -0.215 16.163 -31.241 1.00 81.88 85 TRP A C 1
ATOM 668 O O . TRP A 1 85 ? -1.234 16.080 -31.924 1.00 81.88 85 TRP A O 1
ATOM 678 N N . GLN A 1 86 ? 1.004 15.996 -31.762 1.00 78.69 86 GLN A N 1
ATOM 679 C CA . GLN A 1 86 ? 1.271 15.747 -33.184 1.00 78.69 86 GLN A CA 1
ATOM 680 C C . GLN A 1 86 ? 1.058 14.281 -33.610 1.00 78.69 86 GLN A C 1
ATOM 682 O O . GLN A 1 86 ? 0.858 14.006 -34.792 1.00 78.69 86 GLN A O 1
ATOM 687 N N . GLU A 1 87 ? 1.063 13.321 -32.679 1.00 67.50 87 GLU A N 1
ATOM 688 C CA . GLU A 1 87 ? 0.859 11.896 -32.980 1.00 67.50 87 GLU A CA 1
ATOM 689 C C . GLU A 1 87 ? -0.590 11.585 -33.430 1.00 67.50 87 GLU A C 1
ATOM 691 O O . GLU A 1 87 ? -1.466 11.286 -32.608 1.00 67.50 87 GLU A O 1
ATOM 696 N N . GLN A 1 88 ? -0.816 11.567 -34.750 1.00 53.38 88 GLN A N 1
ATOM 697 C CA . GLN A 1 88 ? -2.000 10.992 -35.418 1.00 53.38 88 GLN A CA 1
ATOM 698 C C . GLN A 1 88 ? -1.830 9.500 -35.830 1.00 53.38 88 GLN A C 1
ATOM 700 O O . GLN A 1 88 ? -2.757 8.940 -36.405 1.00 53.38 88 GLN A O 1
ATOM 705 N N . SER A 1 89 ? -0.731 8.826 -35.419 1.00 44.97 89 SER A N 1
ATOM 706 C CA . SER A 1 89 ? -0.381 7.384 -35.620 1.00 44.97 89 SER A CA 1
ATOM 707 C C . SER A 1 89 ? 0.269 7.009 -36.973 1.00 44.97 89 SER A C 1
ATOM 709 O O . SER A 1 89 ? -0.021 7.669 -37.966 1.00 44.97 89 SER A O 1
ATOM 711 N N . PRO A 1 90 ? 1.024 5.886 -37.089 1.00 54.22 90 PRO A N 1
ATOM 712 C CA . PRO A 1 90 ? 2.076 5.332 -36.225 1.00 54.22 90 PRO A CA 1
ATOM 713 C C . PRO A 1 90 ? 3.449 5.279 -36.949 1.00 54.22 90 PRO A C 1
ATOM 715 O O . PRO A 1 90 ? 3.541 5.475 -38.153 1.00 54.22 90 PRO A O 1
ATOM 718 N N . ALA A 1 91 ? 4.499 4.902 -36.211 1.00 43.69 91 ALA A N 1
ATOM 719 C CA . ALA A 1 91 ? 5.825 4.507 -36.713 1.00 43.69 91 ALA A CA 1
ATOM 720 C C . ALA A 1 91 ? 6.764 5.639 -37.175 1.00 43.69 91 ALA A C 1
ATOM 722 O O . ALA A 1 91 ? 7.030 5.822 -38.358 1.00 43.69 91 ALA A O 1
ATOM 723 N N . ALA A 1 92 ? 7.392 6.318 -36.211 1.00 42.88 92 ALA A N 1
ATOM 724 C CA . ALA A 1 92 ? 8.678 6.966 -36.454 1.00 42.88 92 ALA A CA 1
ATOM 725 C C . ALA A 1 92 ? 9.669 6.699 -35.300 1.00 42.88 92 ALA A C 1
ATOM 727 O O . ALA A 1 92 ? 9.646 7.351 -34.260 1.00 42.88 92 ALA A O 1
ATOM 728 N N . ILE A 1 93 ? 10.522 5.696 -35.544 1.00 50.59 93 ILE A N 1
ATOM 729 C CA . ILE A 1 93 ? 11.982 5.649 -35.308 1.00 50.59 93 ILE A CA 1
ATOM 730 C C . ILE A 1 93 ? 12.517 5.531 -33.866 1.00 50.59 93 ILE A C 1
ATOM 732 O O . ILE A 1 93 ? 13.699 5.245 -33.709 1.00 50.59 93 ILE A O 1
ATOM 736 N N . ASP A 1 94 ? 11.702 5.602 -32.813 1.00 55.69 94 ASP A N 1
ATOM 737 C CA . ASP A 1 94 ? 12.211 5.368 -31.449 1.00 55.69 94 ASP A CA 1
ATOM 738 C C . ASP A 1 94 ? 11.598 4.113 -30.813 1.00 55.69 94 ASP A C 1
ATOM 740 O O . ASP A 1 94 ? 10.463 4.135 -30.334 1.00 55.69 94 ASP A O 1
ATOM 744 N N . SER A 1 95 ? 12.353 3.006 -30.826 1.00 62.00 95 SER A N 1
ATOM 745 C CA . SER A 1 95 ? 11.969 1.714 -30.224 1.00 62.00 95 SER A CA 1
ATOM 746 C C . SER A 1 95 ? 11.606 1.834 -28.736 1.00 62.00 95 SER A C 1
ATOM 748 O O . SER A 1 95 ? 10.896 0.980 -28.208 1.00 62.00 95 SER A O 1
ATOM 750 N N . ASP A 1 96 ? 12.072 2.890 -28.065 1.00 70.50 96 ASP A N 1
ATOM 751 C CA . ASP A 1 96 ? 11.922 3.082 -26.624 1.00 70.50 96 ASP A CA 1
ATOM 752 C C . ASP A 1 96 ? 10.781 4.029 -26.220 1.00 70.50 96 ASP A C 1
ATOM 754 O O . ASP A 1 96 ? 10.521 4.187 -25.020 1.00 70.50 96 ASP A O 1
ATOM 758 N N . TRP A 1 97 ? 10.089 4.647 -27.186 1.00 81.69 97 TRP A N 1
ATOM 759 C CA . TRP A 1 97 ? 9.017 5.608 -26.921 1.00 81.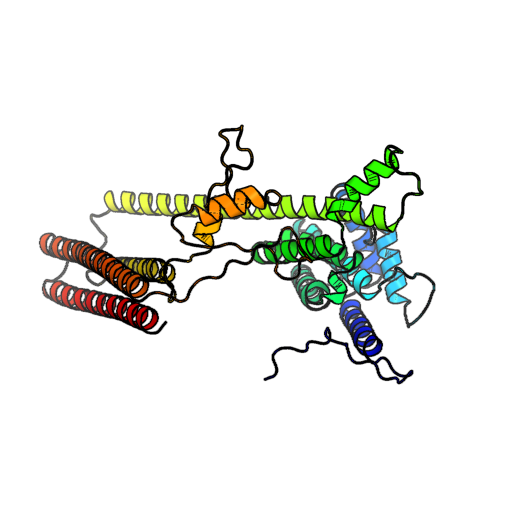69 97 TRP A CA 1
ATOM 760 C C . TRP A 1 97 ? 7.661 4.925 -26.713 1.00 81.69 97 TRP A C 1
ATOM 762 O O . TRP A 1 97 ? 7.123 4.270 -27.606 1.00 81.69 97 TRP A O 1
ATOM 772 N N . ASN A 1 98 ? 7.059 5.140 -25.540 1.00 87.81 98 ASN A N 1
ATOM 773 C CA . ASN A 1 98 ? 5.704 4.687 -25.235 1.00 87.81 98 ASN A CA 1
ATOM 774 C C . ASN A 1 98 ? 4.786 5.894 -24.970 1.00 87.81 98 ASN A C 1
ATOM 776 O O . ASN A 1 98 ? 4.821 6.452 -23.871 1.00 87.81 98 ASN A O 1
ATOM 780 N N . PRO A 1 99 ? 3.916 6.276 -25.921 1.00 88.31 99 PRO A N 1
ATOM 781 C CA . PRO A 1 99 ? 3.136 7.506 -25.814 1.00 88.31 99 PRO A CA 1
ATOM 782 C C . PRO A 1 99 ? 2.127 7.488 -24.662 1.00 88.31 99 PRO A C 1
ATOM 784 O O . PRO A 1 99 ? 1.843 8.533 -24.081 1.00 88.31 99 PRO A O 1
ATOM 787 N N . ALA A 1 100 ? 1.598 6.319 -24.282 1.00 90.44 100 ALA A N 1
ATOM 788 C CA . ALA A 1 100 ? 0.686 6.210 -23.145 1.00 90.44 100 ALA A CA 1
ATOM 789 C C . ALA A 1 100 ? 1.402 6.531 -21.823 1.00 90.44 100 ALA A C 1
ATOM 791 O O . ALA A 1 100 ? 0.888 7.304 -21.013 1.00 90.44 100 ALA A O 1
ATOM 792 N N . LEU A 1 101 ? 2.607 5.987 -21.632 1.00 92.25 101 LEU A N 1
ATOM 793 C CA . LEU A 1 101 ? 3.419 6.228 -20.436 1.00 92.25 101 LEU A CA 1
ATOM 794 C C . LEU A 1 101 ? 3.956 7.662 -20.398 1.00 92.25 101 LEU A C 1
ATOM 796 O O . LEU A 1 101 ? 3.880 8.301 -19.351 1.00 92.25 101 LEU A O 1
ATOM 800 N N . SER A 1 102 ? 4.390 8.204 -21.537 1.00 91.75 102 SER A N 1
ATOM 801 C CA . SER A 1 102 ? 4.817 9.605 -21.648 1.00 91.75 102 SER A CA 1
ATOM 802 C C . SER A 1 102 ? 3.673 10.589 -21.388 1.00 91.75 102 SER A C 1
ATOM 804 O O . SER A 1 102 ? 3.858 11.620 -20.746 1.00 91.75 102 SER A O 1
ATOM 806 N N . CYS A 1 103 ? 2.453 10.273 -21.836 1.00 92.94 103 CYS A N 1
ATOM 807 C CA . CYS A 1 103 ? 1.281 11.085 -21.513 1.00 92.94 103 CYS A CA 1
ATOM 808 C C . CYS A 1 103 ? 0.951 11.022 -20.016 1.00 92.94 103 CYS A C 1
ATOM 810 O O . CYS A 1 103 ? 0.600 12.039 -19.419 1.00 92.94 103 CYS A O 1
ATOM 812 N N . ALA A 1 104 ? 1.070 9.844 -19.396 1.00 95.44 104 ALA A N 1
ATOM 813 C CA . ALA A 1 104 ? 0.844 9.683 -17.965 1.00 95.44 104 ALA A CA 1
ATOM 814 C C . ALA A 1 104 ? 1.890 10.433 -17.124 1.00 95.44 104 ALA A C 1
ATOM 816 O O . ALA A 1 104 ? 1.507 11.130 -16.184 1.00 95.44 104 ALA A O 1
ATOM 817 N N . SER A 1 105 ? 3.181 10.345 -17.468 1.00 95.00 105 SER A N 1
ATOM 818 C CA . SER A 1 105 ? 4.245 11.078 -16.769 1.00 95.00 105 SER A CA 1
ATOM 819 C C . SER A 1 105 ? 4.051 12.592 -16.877 1.00 95.00 105 SER A C 1
ATOM 821 O O . SER A 1 105 ? 4.117 13.286 -15.862 1.00 95.00 105 SER A O 1
ATOM 823 N N . LEU A 1 106 ? 3.706 13.096 -18.067 1.00 94.94 106 LEU A N 1
ATOM 824 C CA . LEU A 1 106 ? 3.421 14.513 -18.289 1.00 94.94 106 LEU A CA 1
ATOM 825 C C . LEU A 1 106 ? 2.233 14.996 -17.445 1.00 94.94 106 LEU A C 1
ATOM 827 O O . LEU A 1 106 ? 2.335 16.007 -16.753 1.00 94.94 106 LEU A O 1
ATOM 831 N N . LEU A 1 107 ? 1.121 14.253 -17.439 1.00 95.44 107 LEU A N 1
ATOM 832 C CA . LEU A 1 107 ? -0.056 14.590 -16.629 1.00 95.44 107 LEU A CA 1
ATOM 833 C C . LEU A 1 107 ? 0.245 14.567 -15.128 1.00 95.44 107 LEU A C 1
ATOM 835 O O . LEU A 1 107 ? -0.244 15.427 -14.395 1.00 95.44 107 LEU A O 1
ATOM 839 N N . LEU A 1 108 ? 1.053 13.614 -14.660 1.00 95.44 108 LEU A N 1
ATOM 840 C CA . LEU A 1 108 ? 1.500 13.580 -13.269 1.00 95.44 108 LEU A CA 1
ATOM 841 C C . LEU A 1 108 ? 2.386 14.782 -12.931 1.00 95.44 108 LEU A C 1
ATOM 843 O O . LEU A 1 108 ? 2.179 15.384 -11.883 1.00 95.44 108 LEU A O 1
ATOM 847 N N . ALA A 1 109 ? 3.316 15.174 -13.805 1.00 94.50 109 ALA A N 1
ATOM 848 C CA . ALA A 1 109 ? 4.145 16.362 -13.603 1.00 94.50 109 ALA A CA 1
ATOM 849 C C . ALA A 1 109 ? 3.297 17.647 -13.539 1.00 94.50 109 ALA A C 1
ATOM 851 O O . ALA A 1 109 ? 3.500 18.480 -12.651 1.00 94.50 109 ALA A O 1
ATOM 852 N N . ILE A 1 110 ? 2.286 17.776 -14.407 1.00 93.06 110 ILE A N 1
ATOM 853 C CA . ILE A 1 110 ? 1.306 18.876 -14.370 1.00 93.06 110 ILE A CA 1
ATOM 854 C C . ILE A 1 110 ? 0.527 18.850 -13.047 1.00 93.06 110 ILE A C 1
ATOM 856 O O . ILE A 1 110 ? 0.426 19.871 -12.373 1.00 93.06 110 ILE A O 1
ATOM 860 N N . ALA A 1 111 ? 0.019 17.687 -12.629 1.00 93.50 111 ALA A N 1
ATOM 861 C CA . ALA A 1 111 ? -0.734 17.545 -11.383 1.00 93.50 111 ALA A CA 1
ATOM 862 C C . ALA A 1 111 ? 0.119 17.853 -10.140 1.00 93.50 111 ALA A C 1
ATOM 864 O O . ALA A 1 111 ? -0.346 18.534 -9.230 1.00 93.50 111 ALA A O 1
ATOM 865 N N . ILE A 1 112 ? 1.373 17.396 -10.098 1.00 92.31 112 ILE A N 1
ATOM 866 C CA . ILE A 1 112 ? 2.307 17.715 -9.012 1.00 92.31 112 ILE A CA 1
ATOM 867 C C . ILE A 1 112 ? 2.563 19.223 -8.969 1.00 92.31 112 ILE A C 1
ATOM 869 O O . ILE A 1 112 ? 2.546 19.808 -7.888 1.00 92.31 112 ILE A O 1
ATOM 873 N N . THR A 1 113 ? 2.749 19.858 -10.127 1.00 91.31 113 THR A N 1
ATOM 874 C CA . THR A 1 113 ? 2.961 21.309 -10.216 1.00 91.31 113 THR A CA 1
ATOM 875 C C . THR A 1 113 ? 1.733 22.067 -9.716 1.00 91.31 113 THR A C 1
ATOM 877 O O . THR A 1 113 ? 1.865 22.895 -8.821 1.00 91.31 113 THR A O 1
ATOM 880 N N . ALA A 1 114 ? 0.532 21.704 -10.178 1.00 89.19 114 ALA A N 1
ATOM 881 C CA . ALA A 1 114 ? -0.726 22.289 -9.712 1.00 89.19 114 ALA A CA 1
ATOM 882 C C . ALA A 1 114 ? -0.937 22.107 -8.195 1.00 89.19 114 ALA A C 1
ATOM 884 O O . ALA A 1 114 ? -1.386 23.026 -7.507 1.00 89.19 114 ALA A O 1
ATOM 885 N N . GLN A 1 115 ? -0.580 20.936 -7.652 1.00 88.69 115 GLN A N 1
ATOM 886 C CA . GLN A 1 115 ? -0.634 20.673 -6.214 1.00 88.69 115 GLN A CA 1
ATOM 887 C C . GLN A 1 115 ? 0.312 21.599 -5.443 1.00 88.69 115 GLN A C 1
ATOM 889 O O . GLN A 1 115 ? -0.093 22.149 -4.423 1.00 88.69 115 GLN A O 1
ATOM 894 N N . GLN A 1 116 ? 1.541 21.794 -5.925 1.00 86.38 116 GLN A N 1
ATOM 895 C CA . GLN A 1 116 ? 2.539 22.645 -5.272 1.00 86.38 116 GLN A CA 1
ATOM 896 C C . GLN A 1 116 ? 2.169 24.133 -5.329 1.00 86.38 116 GLN A C 1
ATOM 898 O O . GLN A 1 116 ? 2.316 24.829 -4.331 1.00 86.38 116 GLN A O 1
ATOM 903 N N . THR A 1 117 ? 1.628 24.615 -6.449 1.00 78.19 117 THR A N 1
ATOM 904 C CA . THR A 1 117 ? 1.263 26.031 -6.628 1.00 78.19 117 THR A CA 1
ATOM 905 C C . THR A 1 117 ? -0.027 26.409 -5.902 1.00 78.19 117 THR A C 1
ATOM 907 O O . THR A 1 117 ? -0.180 27.548 -5.474 1.00 78.19 117 THR A O 1
ATOM 910 N N . SER A 1 118 ? -0.951 25.458 -5.703 1.00 67.56 118 SER A N 1
ATOM 911 C CA . SER A 1 118 ? -2.184 25.687 -4.929 1.00 67.56 118 SER A CA 1
ATOM 912 C C . SER A 1 118 ? -1.928 26.015 -3.449 1.00 67.56 118 SER A C 1
ATOM 914 O O . SER A 1 118 ? -2.767 26.638 -2.799 1.00 67.56 118 SER A O 1
ATOM 916 N N . VAL A 1 119 ? -0.759 25.637 -2.916 1.00 57.75 119 VAL A N 1
ATOM 917 C CA . VAL A 1 119 ? -0.364 25.905 -1.524 1.00 57.75 119 VAL A CA 1
ATOM 918 C C . VAL A 1 119 ? -0.037 27.392 -1.305 1.00 57.75 119 VAL A C 1
ATOM 920 O O . VAL A 1 119 ? -0.241 27.897 -0.203 1.00 57.75 119 VAL A O 1
ATOM 923 N N . ASP A 1 120 ? 0.362 28.122 -2.353 1.00 53.75 120 ASP A N 1
ATOM 924 C CA . ASP A 1 120 ? 0.836 29.514 -2.273 1.00 53.75 120 ASP A CA 1
ATOM 925 C C . ASP A 1 120 ? -0.272 30.594 -2.352 1.00 53.75 120 ASP A C 1
ATOM 927 O O . ASP A 1 120 ? 0.023 31.787 -2.434 1.00 53.75 120 ASP A O 1
ATOM 931 N N . ARG A 1 121 ? -1.562 30.219 -2.270 1.00 48.28 121 ARG A N 1
ATOM 932 C CA . ARG A 1 121 ? -2.759 31.106 -2.193 1.00 48.28 121 ARG A CA 1
ATOM 933 C C . ARG A 1 121 ? -2.967 32.141 -3.315 1.00 48.28 121 ARG A C 1
ATOM 935 O O . ARG A 1 121 ? -4.026 32.763 -3.342 1.00 48.28 121 ARG A O 1
ATOM 942 N N . LYS A 1 122 ? -2.029 32.337 -4.242 1.00 50.34 122 LYS A N 1
ATOM 943 C CA . LYS A 1 122 ? -2.259 33.060 -5.501 1.00 50.34 122 LYS A CA 1
ATOM 944 C C . LYS A 1 122 ? -2.658 32.030 -6.550 1.00 50.34 122 LYS A C 1
ATOM 946 O O . LYS A 1 122 ? -1.811 31.269 -7.004 1.00 50.34 122 LYS A O 1
ATOM 951 N N . GLU A 1 123 ? -3.950 31.958 -6.862 1.00 48.41 123 GLU A N 1
ATOM 952 C CA . GLU A 1 123 ? -4.474 31.063 -7.897 1.00 48.41 123 GLU A CA 1
ATOM 953 C C . GLU A 1 123 ? -3.667 31.235 -9.193 1.00 48.41 123 GLU A C 1
ATOM 955 O O . GLU A 1 123 ? -3.591 32.349 -9.717 1.00 48.41 123 GLU A O 1
ATOM 960 N N . PRO A 1 124 ? -3.025 30.178 -9.715 1.00 52.72 124 PRO A N 1
ATOM 961 C CA . PRO A 1 124 ? -2.444 30.254 -11.039 1.00 52.72 124 PRO A CA 1
ATOM 962 C C . PRO A 1 124 ? -3.596 30.251 -12.046 1.00 52.72 124 PRO A C 1
ATOM 964 O O . PRO A 1 124 ? -4.463 29.379 -12.005 1.00 52.72 124 PRO A O 1
ATOM 967 N N . GLU A 1 125 ? -3.594 31.225 -12.951 1.00 54.00 125 GLU A N 1
ATOM 968 C CA . GLU A 1 125 ? -4.531 31.390 -14.067 1.00 54.00 125 GLU A CA 1
ATOM 969 C C . GLU A 1 125 ? -4.387 30.259 -15.116 1.00 54.00 125 GLU A C 1
ATOM 971 O O . GLU A 1 125 ? -4.136 30.512 -16.293 1.00 54.00 125 GLU A O 1
ATOM 976 N N . LEU A 1 126 ? -4.501 28.992 -14.707 1.00 62.44 126 LEU A N 1
ATOM 977 C CA . LEU A 1 126 ? -4.542 27.824 -15.591 1.00 62.44 126 LEU A CA 1
ATOM 978 C C . LEU A 1 126 ? -5.994 27.601 -16.021 1.00 62.44 126 LEU A C 1
ATOM 980 O O . LEU A 1 126 ? -6.685 26.698 -15.541 1.00 62.44 126 LEU A O 1
ATOM 984 N N . GLN A 1 127 ? -6.471 28.486 -16.895 1.00 64.62 127 GLN A N 1
ATOM 985 C CA . GLN A 1 127 ? -7.883 28.609 -17.267 1.00 64.62 127 GLN A CA 1
ATOM 986 C C . GLN A 1 127 ? -8.473 27.305 -17.832 1.00 64.62 127 GLN A C 1
ATOM 988 O O . GLN A 1 127 ? -9.664 27.049 -17.657 1.00 64.62 127 GLN A O 1
ATOM 993 N N . SER A 1 128 ? -7.659 26.447 -18.464 1.00 69.75 128 SER A N 1
ATOM 994 C CA . SER A 1 128 ? -8.118 25.163 -19.020 1.00 69.75 128 SER A CA 1
ATOM 995 C C . SER A 1 128 ? -8.223 24.016 -18.005 1.00 69.75 128 SER A C 1
ATOM 997 O O . SER A 1 128 ? -8.877 23.013 -18.295 1.00 69.75 128 SER A O 1
ATOM 999 N N . ILE A 1 129 ? -7.608 24.137 -16.822 1.00 67.12 129 ILE A N 1
ATOM 1000 C CA . ILE A 1 129 ? -7.499 23.045 -15.835 1.00 67.12 129 ILE A CA 1
ATOM 1001 C C . ILE A 1 129 ? -8.645 23.081 -14.805 1.00 67.12 129 ILE A C 1
ATOM 1003 O O . ILE A 1 129 ? -9.032 22.038 -14.267 1.00 67.12 129 ILE A O 1
ATOM 1007 N N . GLY A 1 130 ? -9.249 24.253 -14.585 1.00 73.50 130 GLY A N 1
ATOM 1008 C CA . GLY A 1 130 ? -10.327 24.443 -13.613 1.00 73.50 130 GLY A CA 1
ATOM 1009 C C . GLY A 1 130 ? -9.839 24.280 -12.168 1.00 73.50 130 GLY A C 1
ATOM 1010 O O . GLY A 1 130 ? -8.756 24.738 -11.817 1.00 73.50 130 GLY A O 1
ATOM 1011 N N . ASP A 1 131 ? -10.632 23.624 -11.314 1.00 82.19 131 ASP A N 1
ATOM 1012 C CA . ASP A 1 131 ? -10.259 23.373 -9.913 1.00 82.19 131 ASP A CA 1
ATOM 1013 C C . ASP A 1 131 ? -9.036 22.441 -9.814 1.00 82.19 131 ASP A C 1
ATOM 1015 O O . ASP A 1 131 ? -9.094 21.256 -10.171 1.00 82.19 131 ASP A O 1
ATOM 1019 N N . ALA A 1 132 ? -7.930 22.971 -9.281 1.00 82.94 132 ALA A N 1
ATOM 1020 C CA . ALA A 1 132 ? -6.657 22.265 -9.165 1.00 82.94 132 ALA A CA 1
ATOM 1021 C C . ALA A 1 132 ? -6.741 20.996 -8.295 1.00 82.94 132 ALA A C 1
ATOM 1023 O O . ALA A 1 132 ? -6.144 19.973 -8.633 1.00 82.94 132 ALA A O 1
ATOM 1024 N N . SER A 1 133 ? -7.508 21.011 -7.200 1.00 85.00 133 SER A N 1
ATOM 1025 C CA . SER A 1 133 ? -7.659 19.856 -6.304 1.00 85.00 133 SER A CA 1
ATOM 1026 C C . SER A 1 133 ? -8.437 18.729 -6.984 1.00 85.00 133 SER A C 1
ATOM 1028 O O . SER A 1 133 ? -8.049 17.552 -6.938 1.00 85.00 133 SER A O 1
ATOM 1030 N N . HIS A 1 134 ? -9.511 19.091 -7.687 1.00 87.25 134 HIS A N 1
ATOM 1031 C CA . HIS A 1 134 ? -10.305 18.158 -8.468 1.00 87.25 134 HIS A CA 1
ATOM 1032 C C . HIS A 1 134 ? -9.500 17.586 -9.642 1.00 87.25 134 HIS A C 1
ATOM 1034 O O . HIS A 1 134 ? -9.555 16.378 -9.894 1.00 87.25 134 HIS A O 1
ATOM 1040 N N . PHE A 1 135 ? -8.726 18.419 -10.343 1.00 89.69 135 PHE A N 1
ATOM 1041 C CA . PHE A 1 135 ? -7.824 17.981 -11.406 1.00 89.69 135 PHE A CA 1
ATOM 1042 C C . PHE A 1 135 ? -6.786 16.980 -10.886 1.00 89.69 135 PHE A C 1
ATOM 1044 O O . PHE A 1 135 ? -6.715 15.859 -11.389 1.00 89.69 135 PHE A O 1
ATOM 1051 N N . VAL A 1 136 ? -6.064 17.320 -9.813 1.00 91.62 136 VAL A N 1
ATOM 1052 C CA . VAL A 1 136 ? -5.065 16.441 -9.181 1.00 91.62 136 VAL A CA 1
ATOM 1053 C C . VAL A 1 136 ? -5.671 15.098 -8.781 1.00 91.62 136 VAL A C 1
ATOM 1055 O O . VAL A 1 136 ? -5.091 14.039 -9.045 1.00 91.62 136 VAL A O 1
ATOM 1058 N N . LYS A 1 137 ? -6.862 15.112 -8.167 1.00 91.69 137 LYS A N 1
ATOM 1059 C CA . LYS A 1 137 ? -7.581 13.883 -7.815 1.00 91.69 137 LYS A CA 1
ATOM 1060 C C . LYS A 1 137 ? -7.909 13.052 -9.053 1.00 91.69 137 LYS A C 1
ATOM 1062 O O . LYS A 1 137 ? -7.630 11.855 -9.044 1.00 91.69 137 LYS A O 1
ATOM 1067 N N . ARG A 1 138 ? -8.451 13.681 -10.099 1.00 93.31 138 ARG A N 1
ATOM 1068 C CA . ARG A 1 138 ? -8.842 13.019 -11.349 1.00 93.31 138 ARG A CA 1
ATOM 1069 C C . ARG A 1 138 ? -7.647 12.369 -12.045 1.00 93.31 138 ARG A C 1
ATOM 1071 O O . ARG A 1 138 ? -7.726 11.188 -12.365 1.00 93.31 138 ARG A O 1
ATOM 1078 N N . ILE A 1 139 ? -6.548 13.103 -12.231 1.00 94.88 139 ILE A N 1
ATOM 1079 C CA . ILE A 1 139 ? -5.326 12.581 -12.863 1.00 94.88 139 ILE A CA 1
ATOM 1080 C C . ILE A 1 139 ? -4.761 11.413 -12.062 1.00 94.88 139 ILE A C 1
ATOM 1082 O O . ILE A 1 139 ? -4.476 10.357 -12.618 1.00 94.88 139 ILE A O 1
ATOM 1086 N N . SER A 1 140 ? -4.656 11.574 -10.744 1.00 95.06 140 SER A N 1
ATOM 1087 C CA . SER A 1 140 ? -4.172 10.516 -9.865 1.00 95.06 140 SER A CA 1
ATOM 1088 C C . SER A 1 140 ? -4.992 9.233 -9.980 1.00 95.06 140 SER A C 1
ATOM 1090 O O . SER A 1 140 ? -4.401 8.159 -10.030 1.00 95.06 140 SER A O 1
ATOM 1092 N N . ASP A 1 141 ? -6.323 9.322 -9.943 1.00 94.00 141 ASP A N 1
ATOM 1093 C CA . ASP A 1 141 ? -7.193 8.143 -9.972 1.00 94.00 141 ASP A CA 1
ATOM 1094 C C . ASP A 1 141 ? -7.205 7.514 -11.389 1.00 94.00 141 ASP A C 1
ATOM 1096 O O . ASP A 1 141 ? -7.277 6.293 -11.531 1.00 94.00 141 ASP A O 1
ATOM 1100 N N . MET A 1 142 ? -7.052 8.331 -12.441 1.00 95.00 142 MET A N 1
ATOM 1101 C CA . MET A 1 142 ? -6.956 7.881 -13.834 1.00 95.00 142 MET A CA 1
ATOM 1102 C C . MET A 1 142 ? -5.658 7.117 -14.115 1.00 95.00 142 MET A C 1
ATOM 1104 O O . MET A 1 142 ? -5.707 5.997 -14.617 1.00 95.00 142 MET A O 1
ATOM 1108 N N . VAL A 1 143 ? -4.502 7.698 -13.778 1.00 96.06 143 VAL A N 1
ATOM 1109 C CA . VAL A 1 143 ? -3.192 7.055 -13.981 1.00 96.06 143 VAL A CA 1
ATOM 1110 C C . VAL A 1 143 ? -3.098 5.774 -13.165 1.00 96.06 143 VAL A C 1
ATOM 1112 O O . VAL A 1 143 ? -2.574 4.771 -13.641 1.00 96.06 143 VAL A O 1
ATOM 1115 N N . GLU A 1 144 ? -3.674 5.767 -11.966 1.00 94.44 144 GLU A N 1
ATOM 1116 C CA . GLU A 1 144 ? -3.751 4.553 -11.171 1.00 94.44 144 GLU A CA 1
ATOM 1117 C C . GLU A 1 144 ? -4.521 3.438 -11.889 1.00 94.44 144 GLU A C 1
ATOM 1119 O O . GLU A 1 144 ? -4.037 2.315 -11.988 1.00 94.44 144 GLU A O 1
ATOM 1124 N N . ARG A 1 145 ? -5.709 3.749 -12.415 1.00 94.25 145 ARG A N 1
ATOM 1125 C CA . ARG A 1 145 ? -6.571 2.770 -13.083 1.00 94.25 145 ARG A CA 1
ATOM 1126 C C . ARG A 1 145 ? -6.006 2.292 -14.420 1.00 94.25 145 ARG A C 1
ATOM 1128 O O . ARG A 1 145 ? -6.190 1.129 -14.754 1.00 94.25 145 ARG A O 1
ATOM 1135 N N . LEU A 1 146 ? -5.418 3.190 -15.208 1.00 93.00 146 LEU A N 1
ATOM 1136 C CA . LEU A 1 146 ? -5.033 2.904 -16.593 1.00 93.00 146 LEU A CA 1
ATOM 1137 C C . LEU A 1 146 ? -3.576 2.478 -16.758 1.00 93.00 146 LEU A C 1
ATOM 1139 O O . LEU A 1 146 ? -3.266 1.800 -17.729 1.00 93.00 146 LEU A O 1
ATOM 1143 N N . VAL A 1 147 ? -2.692 2.909 -15.856 1.00 92.81 147 VAL A N 1
ATOM 1144 C CA . VAL A 1 147 ? -1.264 2.580 -15.914 1.00 92.81 147 VAL A CA 1
ATOM 1145 C C . VAL A 1 147 ? -0.896 1.706 -14.734 1.00 92.81 147 VAL A C 1
ATOM 1147 O O . VAL A 1 147 ? -0.517 0.566 -14.942 1.00 92.81 147 VAL A O 1
ATOM 1150 N N . ILE A 1 148 ? -1.068 2.186 -13.497 1.00 93.38 148 ILE A N 1
ATOM 1151 C CA . ILE A 1 148 ? -0.568 1.468 -12.313 1.00 93.38 148 ILE A CA 1
ATOM 1152 C C . ILE A 1 148 ? -1.248 0.109 -12.140 1.00 93.38 148 ILE A C 1
ATOM 1154 O O . ILE A 1 148 ? -0.614 -0.831 -11.680 1.00 93.38 148 ILE A O 1
ATOM 1158 N N . ALA A 1 149 ? -2.528 -0.026 -12.482 1.00 91.62 149 ALA A N 1
ATOM 1159 C CA . ALA A 1 149 ? -3.247 -1.291 -12.384 1.00 91.62 149 ALA A CA 1
ATOM 1160 C C . ALA A 1 149 ? -2.864 -2.305 -13.479 1.00 91.62 149 ALA A C 1
ATOM 1162 O O . ALA A 1 149 ? -3.041 -3.495 -13.245 1.00 91.62 149 ALA A O 1
ATOM 1163 N N . ASP A 1 150 ? -2.313 -1.866 -14.613 1.00 91.62 150 ASP A N 1
ATOM 1164 C CA . ASP A 1 150 ? -1.944 -2.726 -15.743 1.00 91.62 150 ASP A CA 1
ATOM 1165 C C . ASP A 1 150 ? -0.513 -3.267 -15.569 1.00 91.62 150 ASP A C 1
ATOM 1167 O O . ASP A 1 150 ? 0.464 -2.531 -15.717 1.00 91.62 150 ASP A O 1
ATOM 1171 N N . ASP A 1 151 ? -0.392 -4.560 -15.241 1.00 91.25 151 ASP A N 1
ATOM 1172 C CA . ASP A 1 151 ? 0.896 -5.236 -15.022 1.00 91.25 151 ASP A CA 1
ATOM 1173 C C . ASP A 1 151 ? 1.844 -5.074 -16.222 1.00 91.25 151 ASP A C 1
ATOM 1175 O O . ASP A 1 151 ? 3.017 -4.758 -16.037 1.00 91.25 151 ASP A O 1
ATOM 1179 N N . ALA A 1 152 ? 1.326 -5.185 -17.451 1.00 88.44 152 ALA A N 1
ATOM 1180 C CA . ALA A 1 152 ? 2.138 -5.133 -18.667 1.00 88.44 152 ALA A CA 1
ATOM 1181 C C . ALA A 1 152 ? 2.725 -3.738 -18.933 1.00 88.44 152 ALA A C 1
ATOM 1183 O O . ALA A 1 152 ? 3.729 -3.599 -19.635 1.00 88.44 152 ALA A O 1
ATOM 1184 N N . LEU A 1 153 ? 2.088 -2.685 -18.411 1.00 89.38 153 LEU A N 1
ATOM 1185 C CA . LEU A 1 153 ? 2.612 -1.326 -18.491 1.00 89.38 153 LEU A CA 1
ATOM 1186 C C . LEU A 1 153 ? 3.611 -1.053 -17.366 1.00 89.38 153 LEU A C 1
ATOM 1188 O O . LEU A 1 153 ? 4.684 -0.516 -17.646 1.00 89.38 153 LEU A O 1
ATOM 1192 N N . VAL A 1 154 ? 3.280 -1.424 -16.123 1.00 90.38 154 VAL A N 1
ATOM 1193 C CA . VAL A 1 154 ? 4.112 -1.131 -14.941 1.00 90.38 154 VAL A CA 1
ATOM 1194 C C . VAL A 1 154 ? 5.408 -1.925 -14.915 1.00 90.38 154 VAL A C 1
ATOM 1196 O O . VAL A 1 154 ? 6.396 -1.382 -14.444 1.00 90.38 154 VAL A O 1
ATOM 1199 N N . GLU A 1 155 ? 5.435 -3.157 -15.425 1.00 90.31 155 GLU A N 1
ATOM 1200 C CA . GLU A 1 155 ? 6.651 -3.985 -15.455 1.00 90.31 155 GLU A CA 1
ATOM 1201 C C . GLU A 1 155 ? 7.788 -3.335 -16.268 1.00 90.31 155 GLU A C 1
ATOM 1203 O O . GLU A 1 155 ? 8.966 -3.540 -15.986 1.00 90.31 155 GLU A O 1
ATOM 1208 N N . SER A 1 156 ? 7.455 -2.491 -17.250 1.00 91.50 156 SER A N 1
ATOM 1209 C CA . SER A 1 156 ? 8.455 -1.767 -18.039 1.00 91.50 156 SER A CA 1
ATOM 1210 C C . 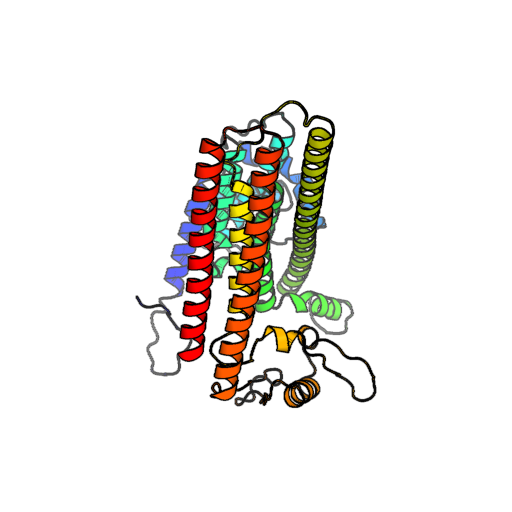SER A 1 156 ? 9.184 -0.687 -17.222 1.00 91.50 156 SER A C 1
ATOM 1212 O O . SER A 1 156 ? 8.577 -0.023 -16.385 1.00 91.50 156 SER A O 1
ATOM 1214 N N . LEU A 1 157 ? 10.458 -0.405 -17.537 1.00 90.81 157 LEU A N 1
ATOM 1215 C CA . LEU A 1 157 ? 11.242 0.647 -16.856 1.00 90.81 157 LEU A CA 1
ATOM 1216 C C . LEU A 1 157 ? 10.539 2.020 -16.877 1.00 90.81 157 LEU A C 1
ATOM 1218 O O . LEU A 1 157 ? 10.497 2.723 -15.872 1.00 90.81 157 LEU A O 1
ATOM 1222 N N . ALA A 1 158 ? 9.916 2.374 -18.006 1.00 90.38 158 ALA A N 1
ATOM 1223 C CA . ALA A 1 158 ? 9.115 3.595 -18.132 1.00 90.38 158 ALA A CA 1
ATOM 1224 C C . ALA A 1 158 ? 7.854 3.566 -17.245 1.00 90.38 158 ALA A C 1
ATOM 1226 O O . ALA A 1 158 ? 7.432 4.594 -16.719 1.00 90.38 158 ALA A O 1
ATOM 1227 N N . GLY A 1 159 ? 7.232 2.397 -17.083 1.00 92.94 159 GLY A N 1
ATOM 1228 C CA . GLY A 1 159 ? 6.056 2.214 -16.237 1.00 92.94 159 GLY A CA 1
ATOM 1229 C C . GLY A 1 159 ? 6.384 2.337 -14.755 1.00 92.94 159 GLY A C 1
ATOM 1230 O O . GLY A 1 159 ? 5.656 3.013 -14.025 1.00 92.94 159 GLY A O 1
ATOM 1231 N N . ILE A 1 160 ? 7.509 1.759 -14.329 1.00 94.19 160 ILE A N 1
ATOM 1232 C CA . ILE A 1 160 ? 8.057 1.926 -12.980 1.00 94.19 160 ILE A CA 1
ATOM 1233 C C . ILE A 1 160 ? 8.301 3.409 -12.689 1.00 94.19 160 ILE A C 1
ATOM 1235 O O . ILE A 1 160 ? 7.877 3.904 -11.647 1.00 94.19 160 ILE A O 1
ATOM 1239 N N . GLU A 1 161 ? 8.913 4.145 -13.617 1.00 93.38 161 GLU A N 1
ATOM 1240 C CA . GLU A 1 161 ? 9.116 5.587 -13.469 1.00 93.38 161 GLU A CA 1
ATOM 1241 C C . GLU A 1 161 ? 7.793 6.351 -13.293 1.00 93.38 161 GLU A C 1
ATOM 1243 O O . GLU A 1 161 ? 7.624 7.110 -12.335 1.00 93.38 161 GLU A O 1
ATOM 1248 N N . VAL A 1 162 ? 6.797 6.099 -14.150 1.00 95.19 162 VAL A N 1
ATOM 1249 C CA . VAL A 1 162 ? 5.451 6.681 -13.990 1.00 95.19 162 VAL A CA 1
ATOM 1250 C C . VAL A 1 162 ? 4.862 6.345 -12.615 1.00 95.19 162 VAL A C 1
ATOM 1252 O O . VAL A 1 162 ? 4.234 7.197 -11.980 1.00 95.19 162 VAL A O 1
ATOM 1255 N N . ALA A 1 163 ? 5.088 5.129 -12.116 1.00 95.44 163 ALA A N 1
ATOM 1256 C CA . ALA A 1 163 ? 4.623 4.700 -10.806 1.00 95.44 163 ALA A CA 1
ATOM 1257 C C . ALA A 1 163 ? 5.327 5.427 -9.647 1.00 95.44 163 ALA A C 1
ATOM 1259 O O . ALA A 1 163 ? 4.658 5.824 -8.688 1.00 95.44 163 ALA A O 1
ATOM 1260 N N . LEU A 1 164 ? 6.634 5.686 -9.746 1.00 94.44 164 LEU A N 1
ATOM 1261 C CA . LEU A 1 164 ? 7.374 6.507 -8.778 1.00 94.44 164 LEU A CA 1
ATOM 1262 C C . LEU A 1 164 ? 6.860 7.954 -8.758 1.00 94.44 164 LEU A C 1
ATOM 1264 O O . LEU A 1 164 ? 6.618 8.513 -7.684 1.00 94.44 164 LEU A O 1
ATOM 1268 N N . LEU A 1 165 ? 6.582 8.535 -9.927 1.00 93.88 165 LEU A N 1
ATOM 1269 C CA . LEU A 1 165 ? 6.007 9.877 -10.023 1.00 93.88 165 LEU A CA 1
ATOM 1270 C C . LEU A 1 165 ? 4.572 9.925 -9.461 1.00 93.88 165 LEU A C 1
ATOM 1272 O O . LEU A 1 165 ? 4.174 10.884 -8.795 1.00 93.88 165 LEU A O 1
ATOM 1276 N N . TRP A 1 166 ? 3.795 8.853 -9.642 1.00 95.69 166 TRP A N 1
ATOM 1277 C CA . TRP A 1 166 ? 2.476 8.717 -9.025 1.00 95.69 166 TR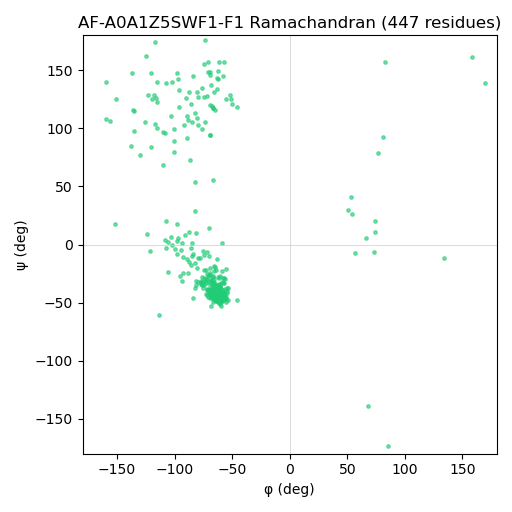P A CA 1
ATOM 1278 C C . TRP A 1 166 ? 2.566 8.629 -7.495 1.00 95.69 166 TRP A C 1
ATOM 1280 O O . TRP A 1 166 ? 1.778 9.277 -6.797 1.00 95.69 166 TRP A O 1
ATOM 1290 N N . LEU A 1 167 ? 3.543 7.888 -6.956 1.00 94.38 167 LEU A N 1
ATOM 1291 C CA . LEU A 1 167 ? 3.831 7.845 -5.518 1.00 94.38 167 LEU A CA 1
ATOM 1292 C C . LEU A 1 167 ? 4.214 9.231 -4.988 1.00 94.38 167 LEU A C 1
ATOM 1294 O O . LEU A 1 167 ? 3.711 9.649 -3.941 1.00 94.38 167 LEU A O 1
ATOM 1298 N N . ARG A 1 168 ? 5.024 9.986 -5.738 1.00 91.69 168 ARG A N 1
ATOM 1299 C CA . ARG A 1 168 ? 5.382 11.372 -5.409 1.00 91.69 168 ARG A CA 1
ATOM 1300 C C . ARG A 1 168 ? 4.163 12.292 -5.328 1.00 91.69 168 ARG A C 1
ATOM 1302 O O . ARG A 1 168 ? 4.115 13.144 -4.436 1.00 91.69 168 ARG A O 1
ATOM 1309 N N . LEU A 1 169 ? 3.175 12.115 -6.205 1.00 92.62 169 LEU A N 1
ATOM 1310 C CA . LEU A 1 169 ? 1.900 12.836 -6.133 1.00 92.62 169 LEU A CA 1
ATOM 1311 C C . LEU A 1 169 ? 1.073 12.412 -4.904 1.00 92.62 169 LEU A C 1
ATOM 1313 O O . LEU A 1 169 ? 0.475 13.253 -4.229 1.00 92.62 169 LEU A O 1
ATOM 1317 N N . GLN A 1 170 ? 1.052 11.116 -4.567 1.00 90.75 170 GLN A N 1
ATOM 1318 C CA . GLN A 1 170 ? 0.304 10.622 -3.404 1.00 90.75 170 GLN A CA 1
ATOM 1319 C C . GLN A 1 170 ? 0.858 11.109 -2.066 1.00 90.75 170 GLN A C 1
ATOM 1321 O O . GLN A 1 170 ? 0.078 11.244 -1.119 1.00 90.75 170 GLN A O 1
ATOM 1326 N N . LEU A 1 171 ? 2.161 11.399 -1.984 1.00 85.25 171 LEU A N 1
ATOM 1327 C CA . LEU A 1 171 ? 2.784 11.913 -0.764 1.00 85.25 171 LEU A CA 1
ATOM 1328 C C . LEU A 1 171 ? 2.101 13.207 -0.295 1.00 85.25 171 LEU A C 1
ATOM 1330 O O . LEU A 1 171 ? 1.767 13.330 0.880 1.00 85.25 171 LEU A O 1
ATOM 1334 N N . GLY A 1 172 ? 1.770 14.115 -1.219 1.00 80.88 172 GLY A N 1
ATOM 1335 C CA . GLY A 1 172 ? 1.019 15.337 -0.905 1.00 80.88 172 GLY A CA 1
ATOM 1336 C C . GLY A 1 172 ? -0.478 15.116 -0.630 1.00 80.88 172 GLY A C 1
ATOM 1337 O O . GLY A 1 172 ? -1.169 16.039 -0.215 1.00 80.88 172 GLY A O 1
ATOM 1338 N N . ARG A 1 173 ? -1.008 13.907 -0.870 1.00 84.69 173 ARG A N 1
ATOM 1339 C CA . ARG A 1 173 ? -2.421 13.531 -0.647 1.00 84.69 173 ARG A CA 1
ATOM 1340 C C . ARG A 1 173 ? -2.626 12.630 0.580 1.00 84.69 173 ARG A C 1
ATOM 1342 O O . ARG A 1 173 ? -3.747 12.182 0.812 1.00 84.69 173 ARG A O 1
ATOM 1349 N N . ALA A 1 174 ? -1.559 12.316 1.322 1.00 77.38 174 ALA A N 1
ATOM 1350 C CA . ALA A 1 174 ? -1.565 11.473 2.523 1.00 77.38 174 ALA A CA 1
ATOM 1351 C C . ALA A 1 174 ? -2.194 10.065 2.358 1.00 77.38 174 ALA A C 1
ATOM 1353 O O . ALA A 1 174 ? -2.644 9.453 3.329 1.00 77.38 174 ALA A O 1
ATOM 1354 N N . LYS A 1 175 ? -2.193 9.480 1.148 1.00 80.69 175 LYS A N 1
ATOM 1355 C CA . LYS A 1 175 ? -2.718 8.117 0.892 1.00 80.69 175 LYS A CA 1
ATOM 1356 C C . LYS A 1 175 ? -1.701 7.010 1.239 1.00 80.69 175 LYS A C 1
ATOM 1358 O O . LYS A 1 175 ? -1.416 6.131 0.426 1.00 80.69 175 LYS A O 1
ATOM 1363 N N . ILE A 1 176 ? -1.181 7.013 2.467 1.00 82.94 176 ILE A N 1
ATOM 1364 C CA . ILE A 1 176 ? -0.003 6.221 2.888 1.00 82.94 176 ILE A CA 1
ATOM 1365 C C . ILE A 1 176 ? -0.177 4.708 2.688 1.00 82.94 176 ILE A C 1
ATOM 1367 O O . ILE A 1 176 ? 0.721 4.053 2.164 1.00 82.94 176 ILE A O 1
ATOM 1371 N N . LYS A 1 177 ? -1.334 4.133 3.058 1.00 84.88 177 LYS A N 1
ATOM 1372 C CA . LYS A 1 177 ? -1.593 2.686 2.879 1.00 84.88 177 LYS A CA 1
ATOM 1373 C C . LYS A 1 177 ? -1.449 2.264 1.417 1.00 84.88 177 LYS A C 1
ATOM 1375 O O . LYS A 1 177 ? -0.877 1.223 1.119 1.00 84.88 177 LYS A O 1
ATOM 1380 N N . LYS A 1 178 ? -1.964 3.096 0.514 1.00 86.56 178 LYS A N 1
ATOM 1381 C CA . LYS A 1 178 ? -1.963 2.830 -0.920 1.00 86.56 178 LYS A CA 1
ATOM 1382 C C . LYS A 1 178 ? -0.569 2.972 -1.513 1.00 86.56 178 LYS A C 1
ATOM 1384 O O . LYS A 1 178 ? -0.146 2.113 -2.273 1.00 86.56 178 LYS A O 1
ATOM 1389 N N . MET A 1 179 ? 0.153 4.009 -1.092 1.00 88.62 179 MET A N 1
ATOM 1390 C CA . MET A 1 179 ? 1.559 4.195 -1.446 1.00 88.62 179 MET A CA 1
ATOM 1391 C C . MET A 1 179 ? 2.401 2.988 -1.041 1.00 88.62 179 MET A C 1
ATOM 1393 O O . MET A 1 179 ? 3.197 2.515 -1.840 1.00 88.62 179 MET A O 1
ATOM 1397 N N . TYR A 1 180 ? 2.177 2.456 0.165 1.00 90.19 180 TYR A N 1
ATOM 1398 C CA . TYR A 1 180 ? 2.894 1.285 0.662 1.00 90.19 180 TYR A CA 1
ATOM 1399 C C . TYR A 1 180 ? 2.632 0.029 -0.181 1.00 90.19 180 TYR A C 1
ATOM 1401 O O . TYR A 1 180 ? 3.561 -0.703 -0.493 1.00 90.19 180 TYR A O 1
ATOM 1409 N N . ILE A 1 181 ? 1.387 -0.218 -0.592 1.00 91.50 181 ILE A N 1
ATOM 1410 C CA . ILE A 1 181 ? 1.069 -1.367 -1.456 1.00 91.50 181 ILE A CA 1
ATOM 1411 C C . ILE A 1 181 ? 1.727 -1.204 -2.830 1.00 91.50 181 ILE A C 1
ATOM 1413 O O . ILE A 1 181 ? 2.347 -2.136 -3.336 1.00 91.50 181 ILE A O 1
ATOM 1417 N N . VAL A 1 182 ? 1.625 -0.009 -3.417 1.00 93.50 182 VAL A N 1
ATOM 1418 C CA . VAL A 1 182 ? 2.172 0.263 -4.750 1.00 93.50 182 VAL A CA 1
ATOM 1419 C C . VAL A 1 182 ? 3.700 0.172 -4.756 1.00 93.50 182 VAL A C 1
ATOM 1421 O O . VAL A 1 182 ? 4.234 -0.475 -5.647 1.00 93.50 182 VAL A O 1
ATOM 1424 N N . ILE A 1 183 ? 4.412 0.712 -3.756 1.00 94.56 183 ILE A N 1
ATOM 1425 C CA . ILE A 1 183 ? 5.882 0.593 -3.713 1.00 94.56 183 ILE A CA 1
ATOM 1426 C C . ILE A 1 183 ? 6.341 -0.862 -3.564 1.00 94.56 183 ILE A C 1
ATOM 1428 O O . ILE A 1 183 ? 7.291 -1.259 -4.224 1.00 94.56 183 ILE A O 1
ATOM 1432 N N . ARG A 1 184 ? 5.634 -1.698 -2.789 1.00 94.94 184 ARG A N 1
ATOM 1433 C CA . ARG A 1 184 ? 5.963 -3.134 -2.677 1.00 94.94 184 ARG A CA 1
ATOM 1434 C C . ARG A 1 184 ? 5.781 -3.860 -4.006 1.00 94.94 184 ARG A C 1
ATOM 1436 O O . ARG A 1 184 ? 6.610 -4.686 -4.365 1.00 94.94 184 ARG A O 1
ATOM 1443 N N . ARG A 1 185 ? 4.730 -3.514 -4.753 1.00 94.88 185 ARG A N 1
ATOM 1444 C CA . ARG A 1 185 ? 4.502 -4.046 -6.100 1.00 94.88 185 ARG A CA 1
ATOM 1445 C C . ARG A 1 185 ? 5.578 -3.588 -7.090 1.00 94.88 185 ARG A C 1
ATOM 1447 O O . ARG A 1 185 ? 6.051 -4.402 -7.869 1.00 94.88 185 ARG A O 1
ATOM 1454 N N . ILE A 1 186 ? 6.001 -2.323 -7.029 1.00 95.00 186 ILE A N 1
ATOM 1455 C CA . ILE A 1 186 ? 7.112 -1.808 -7.846 1.00 95.00 186 ILE A CA 1
ATOM 1456 C C . ILE A 1 186 ? 8.415 -2.555 -7.539 1.00 95.00 186 ILE A C 1
ATOM 1458 O O . ILE A 1 186 ? 9.108 -2.951 -8.469 1.00 95.00 186 ILE A O 1
ATOM 1462 N N . VAL A 1 187 ? 8.733 -2.777 -6.257 1.00 95.56 187 VAL A N 1
ATOM 1463 C CA . VAL A 1 187 ? 9.924 -3.543 -5.850 1.00 95.56 187 VAL A CA 1
ATOM 1464 C C . VAL A 1 187 ? 9.885 -4.952 -6.443 1.00 95.56 187 VAL A C 1
ATOM 1466 O O . VAL A 1 187 ? 10.870 -5.369 -7.037 1.00 95.56 187 VAL A O 1
ATOM 1469 N N . ALA A 1 188 ? 8.739 -5.636 -6.390 1.00 95.00 188 ALA A N 1
ATOM 1470 C CA . ALA A 1 188 ? 8.599 -6.959 -6.998 1.00 95.00 188 ALA A CA 1
ATOM 1471 C C . ALA A 1 188 ? 8.841 -6.940 -8.522 1.00 95.00 188 ALA A C 1
ATOM 1473 O O . ALA A 1 188 ? 9.569 -7.783 -9.038 1.00 95.00 188 ALA A O 1
ATOM 1474 N N . PHE A 1 189 ? 8.295 -5.962 -9.256 1.00 94.06 189 PHE A N 1
ATOM 1475 C CA . PHE A 1 189 ? 8.572 -5.828 -10.695 1.00 94.06 189 PHE A CA 1
ATOM 1476 C C . PHE A 1 189 ? 10.042 -5.519 -10.994 1.00 94.06 189 PHE A C 1
ATOM 1478 O O . PHE A 1 189 ? 10.605 -6.044 -11.955 1.00 94.06 189 PHE A O 1
ATOM 1485 N N . ALA A 1 190 ? 10.674 -4.693 -10.161 1.00 93.81 190 ALA A N 1
ATOM 1486 C CA . ALA A 1 190 ? 12.088 -4.370 -10.275 1.00 93.81 190 ALA A CA 1
ATOM 1487 C C . ALA A 1 190 ? 12.975 -5.603 -10.033 1.00 93.81 190 ALA A C 1
ATOM 1489 O O . ALA A 1 190 ? 13.930 -5.827 -10.776 1.00 93.81 190 ALA A O 1
ATOM 1490 N N . GLU A 1 191 ? 12.635 -6.433 -9.046 1.00 93.19 191 GLU A N 1
ATOM 1491 C CA . GLU A 1 191 ? 13.303 -7.710 -8.776 1.00 93.19 191 GLU A CA 1
ATOM 1492 C C . GLU A 1 191 ? 13.161 -8.679 -9.955 1.00 93.19 191 GLU A C 1
ATOM 1494 O O . GLU A 1 191 ? 14.166 -9.217 -10.420 1.00 93.19 191 GLU A O 1
ATOM 1499 N N . LEU A 1 192 ? 11.947 -8.836 -10.500 1.00 91.00 192 LEU A N 1
ATOM 1500 C CA . LEU A 1 192 ? 11.690 -9.673 -11.682 1.00 91.00 192 LEU A CA 1
ATOM 1501 C C . LEU A 1 192 ? 12.462 -9.197 -12.922 1.00 91.00 192 LEU A C 1
ATOM 1503 O O . LEU A 1 192 ? 12.917 -10.011 -13.720 1.00 91.00 192 LEU A O 1
ATOM 1507 N N . SER A 1 193 ? 12.658 -7.884 -13.054 1.00 88.62 193 SER A N 1
ATOM 1508 C CA . SER A 1 193 ? 13.416 -7.264 -14.148 1.00 88.62 193 SER A CA 1
ATOM 1509 C C . SER A 1 193 ? 14.936 -7.206 -13.903 1.00 88.62 193 SER A C 1
ATOM 1511 O O . SER A 1 193 ? 15.676 -6.681 -14.741 1.00 88.62 193 SER A O 1
ATOM 1513 N N . GLY A 1 194 ? 15.421 -7.727 -12.768 1.00 89.56 194 GLY A N 1
ATOM 1514 C CA . GLY A 1 194 ? 16.847 -7.807 -12.436 1.00 89.56 194 GLY A CA 1
ATOM 1515 C C . GLY A 1 194 ? 17.505 -6.476 -12.050 1.00 89.56 194 GLY A C 1
ATOM 1516 O O . GLY A 1 194 ? 18.729 -6.363 -12.112 1.00 89.56 194 GLY A O 1
ATOM 1517 N N . LEU A 1 195 ? 16.729 -5.466 -11.645 1.00 92.81 195 LEU A N 1
ATOM 1518 C CA . LEU A 1 195 ? 17.250 -4.156 -11.226 1.00 92.81 195 LEU A CA 1
ATOM 1519 C C . LEU A 1 195 ? 18.186 -4.205 -9.999 1.00 92.81 195 LEU A C 1
ATOM 1521 O O . LEU A 1 195 ? 19.176 -3.475 -10.023 1.00 92.81 195 LEU A O 1
ATOM 1525 N N . PRO A 1 196 ? 17.966 -5.048 -8.963 1.00 94.19 196 PRO A N 1
ATOM 1526 C CA . PRO A 1 196 ? 18.811 -5.042 -7.765 1.00 94.19 196 PRO A CA 1
ATOM 1527 C C . PRO A 1 196 ? 20.297 -5.320 -8.018 1.00 94.19 196 PRO A C 1
ATOM 1529 O O . PRO A 1 196 ? 21.147 -4.792 -7.310 1.00 94.19 196 PRO A O 1
ATOM 1532 N N . GLY A 1 197 ? 20.621 -6.136 -9.028 1.00 89.69 197 GLY A N 1
ATOM 1533 C CA . GLY A 1 197 ? 22.007 -6.453 -9.395 1.00 89.69 197 GLY A CA 1
ATOM 1534 C C . GLY A 1 197 ? 22.657 -5.430 -10.334 1.00 89.69 197 GLY A C 1
ATOM 1535 O O . GLY A 1 197 ? 23.863 -5.494 -10.574 1.00 89.69 197 GLY A O 1
ATOM 1536 N N . ALA A 1 198 ? 21.886 -4.485 -10.882 1.00 90.19 198 ALA A N 1
ATOM 1537 C CA . ALA A 1 198 ? 22.378 -3.532 -11.874 1.00 90.19 198 ALA A CA 1
ATOM 1538 C C . ALA A 1 198 ? 23.449 -2.559 -11.334 1.00 90.19 198 ALA A C 1
ATOM 1540 O O . ALA A 1 198 ? 24.421 -2.330 -12.059 1.00 90.19 198 ALA A O 1
ATOM 1541 N N . PRO A 1 199 ? 23.358 -2.016 -10.099 1.00 87.62 199 PRO A N 1
ATOM 1542 C CA . PRO A 1 199 ? 24.396 -1.136 -9.555 1.00 87.62 199 PRO A CA 1
ATOM 1543 C C . PRO A 1 199 ? 25.755 -1.829 -9.409 1.00 87.62 199 PRO A C 1
ATOM 1545 O O . PRO A 1 199 ? 26.768 -1.294 -9.852 1.00 87.62 199 PRO A O 1
ATOM 1548 N N . GLU A 1 200 ? 25.782 -3.045 -8.858 1.00 86.06 200 GLU A N 1
ATOM 1549 C CA . GLU A 1 200 ? 27.015 -3.825 -8.678 1.00 86.06 200 GLU A CA 1
ATOM 1550 C C . GLU A 1 200 ? 27.632 -4.224 -10.026 1.00 86.06 200 GLU A C 1
ATOM 1552 O O . GLU A 1 200 ? 28.845 -4.111 -10.234 1.00 86.06 200 GLU A O 1
ATOM 1557 N N . ALA A 1 201 ? 26.788 -4.618 -10.985 1.00 82.50 201 ALA A N 1
ATOM 1558 C CA . ALA A 1 201 ? 27.214 -4.898 -12.350 1.00 82.50 201 ALA A CA 1
ATOM 1559 C C . ALA A 1 201 ? 27.772 -3.649 -13.055 1.00 82.50 201 ALA A C 1
ATOM 1561 O O . ALA A 1 201 ? 28.709 -3.759 -13.849 1.00 82.50 201 ALA A O 1
ATOM 1562 N N . MET A 1 202 ? 27.225 -2.462 -12.773 1.00 82.50 202 MET A N 1
ATOM 1563 C CA . MET A 1 202 ? 27.731 -1.203 -13.316 1.00 82.50 202 MET A CA 1
ATOM 1564 C C . MET A 1 202 ? 29.078 -0.822 -12.690 1.00 82.50 202 MET A C 1
ATOM 1566 O O . MET A 1 202 ? 30.006 -0.472 -13.420 1.00 82.50 202 MET A O 1
ATOM 1570 N N . GLU A 1 203 ? 29.207 -0.929 -11.367 1.00 82.62 203 GLU A N 1
ATOM 1571 C CA . GLU A 1 203 ? 30.440 -0.603 -10.645 1.00 82.62 203 GLU A CA 1
ATOM 1572 C C . GLU A 1 203 ? 31.592 -1.522 -11.072 1.00 82.62 203 GLU A C 1
ATOM 1574 O O . GLU A 1 203 ? 32.680 -1.043 -11.377 1.00 82.62 203 GLU A O 1
ATOM 1579 N N . SER A 1 204 ? 31.320 -2.818 -11.251 1.00 78.12 204 SER A N 1
ATOM 1580 C CA . SER A 1 204 ? 32.298 -3.801 -11.747 1.00 78.12 204 SER A CA 1
ATOM 1581 C C . SER A 1 204 ? 32.808 -3.505 -13.168 1.00 78.12 204 SER A C 1
ATOM 1583 O O . SER A 1 204 ? 33.928 -3.879 -13.528 1.00 78.12 204 SER A O 1
ATOM 1585 N N . ARG A 1 205 ? 31.997 -2.840 -14.007 1.00 75.69 205 ARG A N 1
ATOM 1586 C CA . ARG A 1 205 ? 32.417 -2.364 -15.339 1.00 75.69 205 ARG A CA 1
ATOM 1587 C C . ARG A 1 205 ? 33.187 -1.046 -15.256 1.00 75.69 205 ARG A C 1
ATOM 1589 O O . ARG A 1 205 ? 34.127 -0.854 -16.022 1.00 75.69 205 ARG A O 1
ATOM 1596 N N . ARG A 1 206 ? 32.831 -0.152 -14.322 1.00 75.88 206 ARG A N 1
ATOM 1597 C CA . ARG A 1 206 ? 33.562 1.106 -14.071 1.00 75.88 206 ARG A CA 1
ATOM 1598 C C . ARG A 1 206 ? 34.954 0.862 -13.493 1.00 75.88 206 ARG A C 1
ATOM 1600 O O . ARG A 1 206 ? 35.898 1.525 -13.908 1.00 75.88 206 ARG A O 1
ATOM 1607 N N . SER A 1 207 ? 35.095 -0.105 -12.587 1.00 77.75 207 SER A N 1
ATOM 1608 C CA . SER A 1 207 ? 36.372 -0.505 -11.984 1.00 77.75 207 SER A CA 1
ATOM 1609 C C . SER A 1 207 ? 37.296 -1.269 -12.943 1.00 77.75 207 SER A C 1
ATOM 1611 O O . SER A 1 207 ? 38.430 -1.578 -12.584 1.00 77.75 207 SER A O 1
ATOM 1613 N N . GLY A 1 208 ? 36.824 -1.602 -14.152 1.00 68.31 208 GLY A N 1
ATOM 1614 C CA . GLY A 1 208 ? 37.568 -2.385 -15.141 1.00 68.31 208 GLY A CA 1
ATOM 1615 C C . GLY A 1 208 ? 37.678 -3.878 -14.810 1.00 68.31 208 GLY A C 1
ATOM 1616 O O . GLY A 1 208 ? 38.433 -4.590 -15.468 1.00 68.31 208 GLY A O 1
ATOM 1617 N N . THR A 1 209 ? 36.935 -4.370 -13.812 1.00 65.50 209 THR A N 1
ATOM 1618 C CA . THR A 1 209 ? 36.918 -5.788 -13.411 1.00 65.50 209 THR A CA 1
ATOM 1619 C C . THR A 1 209 ? 36.245 -6.674 -14.466 1.00 65.50 209 THR A C 1
ATOM 1621 O O . THR A 1 209 ? 36.585 -7.848 -14.599 1.00 65.50 209 THR A O 1
ATOM 1624 N N . VAL A 1 210 ? 35.330 -6.107 -15.259 1.00 63.12 210 VAL A N 1
ATOM 1625 C CA . VAL A 1 210 ? 34.686 -6.754 -16.411 1.00 63.12 210 VAL A CA 1
ATOM 1626 C C . VAL A 1 210 ? 34.919 -5.908 -17.663 1.00 63.12 210 VAL A C 1
ATOM 1628 O O . VAL A 1 210 ? 34.632 -4.712 -17.670 1.00 63.12 210 VAL A O 1
ATOM 1631 N N . THR A 1 211 ? 35.415 -6.521 -18.741 1.00 49.12 211 THR A N 1
ATOM 1632 C CA . THR A 1 211 ? 35.647 -5.848 -20.027 1.00 49.12 211 THR A CA 1
ATOM 1633 C C . THR A 1 211 ? 34.342 -5.699 -20.821 1.00 49.12 211 THR A C 1
ATOM 1635 O O . THR A 1 211 ? 33.625 -6.669 -21.054 1.00 49.12 211 THR A O 1
ATOM 1638 N N . GLY A 1 212 ? 34.012 -4.475 -21.253 1.00 62.53 212 GLY A N 1
ATOM 1639 C CA . GLY A 1 212 ? 32.848 -4.195 -22.105 1.00 62.53 212 GLY A CA 1
ATOM 1640 C C . GLY A 1 212 ? 32.372 -2.741 -22.028 1.00 62.53 212 GLY A C 1
ATOM 1641 O O . GLY A 1 212 ? 32.695 -2.021 -21.087 1.00 62.53 212 GLY A O 1
ATOM 1642 N N . THR A 1 213 ? 31.592 -2.294 -23.016 1.00 60.78 213 THR A N 1
ATOM 1643 C CA . THR A 1 213 ? 30.940 -0.974 -22.986 1.00 60.78 213 THR A CA 1
ATOM 1644 C C . THR A 1 213 ? 29.811 -0.947 -21.950 1.00 60.78 213 THR A C 1
ATOM 1646 O O . THR A 1 213 ? 29.159 -1.965 -21.690 1.00 60.78 213 THR A O 1
ATOM 1649 N N . ILE A 1 214 ? 29.566 0.215 -21.337 1.00 64.94 214 ILE A N 1
ATOM 1650 C CA . ILE A 1 214 ? 28.418 0.412 -20.442 1.00 64.94 214 ILE A CA 1
ATOM 1651 C C . ILE A 1 214 ? 27.148 0.388 -21.299 1.00 64.94 214 ILE A C 1
ATOM 1653 O O . ILE A 1 214 ? 27.003 1.190 -22.218 1.00 64.94 214 ILE A O 1
ATOM 1657 N N . ASP A 1 215 ? 26.256 -0.558 -21.016 1.00 79.94 215 ASP A N 1
ATOM 1658 C CA . ASP A 1 215 ? 24.964 -0.674 -21.690 1.00 79.94 215 ASP A CA 1
ATOM 1659 C C . ASP A 1 215 ? 23.996 0.397 -21.153 1.00 79.94 215 ASP A C 1
ATOM 1661 O O . ASP A 1 215 ? 23.902 0.602 -19.938 1.00 79.94 215 ASP A O 1
ATOM 1665 N N . ARG A 1 216 ? 23.282 1.083 -22.056 1.00 80.44 216 ARG A N 1
ATOM 1666 C CA . ARG A 1 216 ? 22.296 2.124 -21.721 1.00 80.44 216 ARG A CA 1
ATOM 1667 C C . ARG A 1 216 ? 21.165 1.559 -20.861 1.00 80.44 216 ARG A C 1
ATOM 1669 O O . ARG A 1 216 ? 20.710 2.238 -19.945 1.00 80.44 216 ARG A O 1
ATOM 1676 N N . ASP A 1 217 ? 20.749 0.322 -21.130 1.00 84.31 217 ASP A N 1
ATOM 1677 C CA . ASP A 1 217 ? 19.702 -0.361 -20.360 1.00 84.31 217 ASP A CA 1
ATOM 1678 C C . ASP A 1 217 ? 20.180 -0.714 -18.943 1.00 84.31 217 ASP A C 1
ATOM 1680 O O . ASP A 1 217 ? 19.469 -0.498 -17.962 1.00 84.31 217 ASP A O 1
ATOM 1684 N N . LEU A 1 218 ? 21.429 -1.176 -18.813 1.00 86.62 218 LEU A N 1
ATOM 1685 C CA . LEU A 1 218 ? 22.038 -1.477 -17.515 1.00 86.62 218 LEU A CA 1
ATOM 1686 C C . LEU A 1 218 ? 22.174 -0.220 -16.647 1.00 86.62 218 LEU A C 1
ATOM 1688 O O . LEU A 1 218 ? 21.901 -0.263 -15.447 1.00 86.62 218 LEU A O 1
ATOM 1692 N N . TRP A 1 219 ? 22.573 0.900 -17.255 1.00 85.94 219 TRP A N 1
ATOM 1693 C CA . TRP A 1 219 ? 22.642 2.187 -16.569 1.00 85.94 219 TRP A CA 1
ATOM 1694 C C . TRP A 1 219 ? 21.256 2.640 -16.091 1.00 85.94 219 TRP A C 1
ATOM 1696 O O . TRP A 1 219 ? 21.105 2.998 -14.924 1.00 85.94 219 TRP A O 1
ATOM 1706 N N . HIS A 1 220 ? 20.231 2.508 -16.943 1.00 88.62 220 HIS A N 1
ATOM 1707 C CA . HIS A 1 220 ? 18.848 2.825 -16.579 1.00 88.62 220 HIS A CA 1
ATOM 1708 C C . HIS A 1 220 ? 18.345 1.992 -15.405 1.00 88.62 220 HIS A C 1
ATOM 1710 O O . HIS A 1 220 ? 17.815 2.539 -14.440 1.00 88.62 220 HIS A O 1
ATOM 1716 N N . LYS A 1 221 ? 18.567 0.679 -15.436 1.00 91.44 221 LYS A N 1
ATOM 1717 C CA . LYS A 1 221 ? 18.170 -0.218 -14.344 1.00 91.44 221 LYS A CA 1
ATOM 1718 C C . LYS A 1 221 ? 18.797 0.167 -13.006 1.00 91.44 221 LYS A C 1
ATOM 1720 O O . LYS A 1 221 ? 18.106 0.143 -11.991 1.00 91.44 221 LYS A O 1
ATOM 1725 N N . ALA A 1 222 ? 20.075 0.535 -13.003 1.00 91.00 222 ALA A N 1
ATOM 1726 C CA . ALA A 1 222 ? 20.780 0.910 -11.783 1.00 91.00 222 ALA A CA 1
ATOM 1727 C C . ALA A 1 222 ? 20.291 2.247 -11.206 1.00 91.00 222 ALA A C 1
ATOM 1729 O O . ALA A 1 222 ? 20.011 2.323 -10.012 1.00 91.00 222 ALA A O 1
ATOM 1730 N N . GLU A 1 223 ? 20.133 3.280 -12.040 1.00 90.06 223 GLU A N 1
ATOM 1731 C CA . GLU A 1 223 ? 19.578 4.567 -11.599 1.00 90.06 223 GLU A CA 1
ATOM 1732 C C . GLU A 1 223 ? 18.158 4.411 -11.047 1.00 90.06 223 GLU A C 1
ATOM 1734 O O . GLU A 1 223 ? 17.824 4.926 -9.977 1.00 90.06 223 GLU A O 1
ATOM 1739 N N . LEU A 1 224 ? 17.333 3.632 -11.747 1.00 92.75 224 LEU A N 1
ATOM 1740 C CA . LEU A 1 224 ? 15.960 3.387 -11.340 1.00 92.75 224 LEU A CA 1
ATOM 1741 C C . LEU A 1 224 ? 15.882 2.597 -10.027 1.00 92.75 224 LEU A C 1
ATOM 1743 O O . LEU A 1 224 ? 15.014 2.875 -9.199 1.00 92.75 224 LEU A O 1
ATOM 1747 N N . TRP A 1 225 ? 16.798 1.649 -9.803 1.00 95.12 225 TRP A N 1
ATOM 1748 C CA . TRP A 1 225 ? 16.890 0.909 -8.544 1.00 95.12 225 TRP A CA 1
ATOM 1749 C C . TRP A 1 225 ? 17.210 1.813 -7.350 1.00 95.12 225 TRP A C 1
ATOM 1751 O O . TRP A 1 225 ? 16.546 1.722 -6.313 1.00 95.12 225 TRP A O 1
ATOM 1761 N N . GLU A 1 226 ? 18.173 2.725 -7.500 1.00 92.12 226 GLU A N 1
ATOM 1762 C CA . GLU A 1 226 ? 18.502 3.706 -6.459 1.00 92.12 226 GLU A CA 1
ATOM 1763 C C . GLU A 1 226 ? 17.298 4.599 -6.134 1.00 92.12 226 GLU A C 1
ATOM 1765 O O . GLU A 1 226 ? 16.946 4.777 -4.961 1.00 92.12 226 GLU A O 1
ATOM 1770 N N . SER A 1 227 ? 16.590 5.069 -7.165 1.00 93.81 227 SER A N 1
ATOM 1771 C CA . SER A 1 227 ? 15.346 5.831 -7.018 1.00 93.81 227 SER A CA 1
ATOM 1772 C C . SER A 1 227 ? 14.265 5.050 -6.260 1.00 93.81 227 SER A C 1
ATOM 1774 O O . SER A 1 227 ? 13.656 5.589 -5.331 1.00 93.81 227 SER A O 1
ATOM 1776 N N . ILE A 1 228 ? 14.049 3.768 -6.583 1.00 95.06 228 ILE A N 1
ATOM 1777 C CA . ILE A 1 228 ? 13.106 2.893 -5.860 1.00 95.06 228 ILE A CA 1
ATOM 1778 C C . ILE A 1 228 ? 13.499 2.786 -4.383 1.00 95.06 228 ILE A C 1
ATOM 1780 O O . ILE A 1 228 ? 12.654 2.972 -3.504 1.00 95.06 228 ILE A O 1
ATOM 1784 N N . CYS A 1 229 ? 14.776 2.529 -4.095 1.00 93.94 229 CYS A N 1
ATOM 1785 C CA . CYS A 1 229 ? 15.277 2.371 -2.732 1.00 93.94 229 CYS A CA 1
ATOM 1786 C C . CYS A 1 229 ? 15.149 3.659 -1.911 1.00 93.94 229 CYS A C 1
ATOM 1788 O O . CYS A 1 229 ? 14.852 3.616 -0.712 1.00 93.94 229 CYS A O 1
ATOM 1790 N N . ALA A 1 230 ? 15.386 4.817 -2.525 1.00 92.69 230 ALA A N 1
ATOM 1791 C CA . ALA A 1 230 ? 15.218 6.110 -1.877 1.00 92.69 230 ALA A CA 1
ATOM 1792 C C . ALA A 1 230 ? 13.734 6.396 -1.573 1.00 92.69 230 ALA A C 1
ATOM 1794 O O . ALA A 1 230 ? 13.392 6.795 -0.454 1.00 92.69 230 ALA A O 1
ATOM 1795 N N . VAL A 1 231 ? 12.833 6.119 -2.523 1.00 91.69 231 VAL A 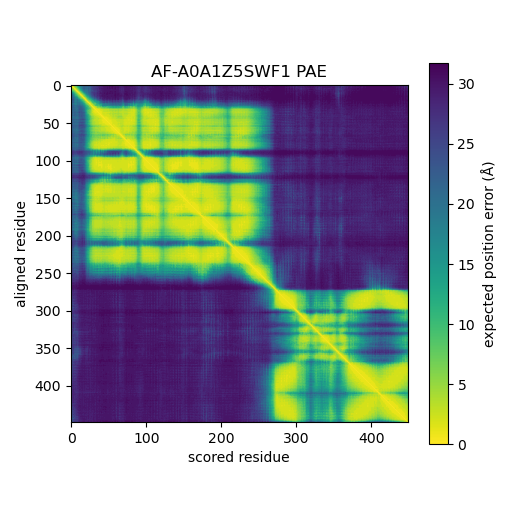N 1
ATOM 1796 C CA . VAL A 1 231 ? 11.384 6.295 -2.338 1.00 91.69 231 VAL A CA 1
ATOM 1797 C C . VAL A 1 231 ? 10.815 5.321 -1.296 1.00 91.69 231 VAL A C 1
ATOM 1799 O O . VAL A 1 231 ? 10.043 5.758 -0.438 1.00 91.69 231 VAL A O 1
ATOM 1802 N N . ASP A 1 232 ? 11.206 4.039 -1.291 1.00 92.81 232 ASP A N 1
ATOM 1803 C CA . ASP A 1 232 ? 10.748 3.076 -0.271 1.00 92.81 232 ASP A CA 1
ATOM 1804 C C . ASP A 1 232 ? 11.170 3.514 1.135 1.00 92.81 232 ASP A C 1
ATOM 1806 O O . ASP A 1 232 ? 10.336 3.545 2.043 1.00 92.81 232 ASP A O 1
ATOM 1810 N N . ARG A 1 233 ? 12.419 3.974 1.306 1.00 91.00 233 ARG A N 1
ATOM 1811 C CA . ARG A 1 233 ? 12.898 4.530 2.583 1.00 91.00 233 ARG A CA 1
ATOM 1812 C C . ARG A 1 233 ? 12.012 5.680 3.069 1.00 91.00 233 ARG A C 1
ATOM 1814 O O . ARG A 1 233 ? 11.588 5.675 4.227 1.00 91.00 233 ARG A O 1
ATOM 1821 N N . ILE A 1 234 ? 11.663 6.627 2.197 1.00 89.06 234 ILE A N 1
ATOM 1822 C CA . ILE A 1 234 ? 10.778 7.755 2.542 1.00 89.06 234 ILE A CA 1
ATOM 1823 C C . ILE A 1 234 ? 9.378 7.270 2.934 1.00 89.06 234 ILE A C 1
ATOM 1825 O O . ILE A 1 234 ? 8.808 7.744 3.922 1.00 89.06 234 ILE A O 1
ATOM 1829 N N . ILE A 1 235 ? 8.811 6.316 2.195 1.00 88.06 235 ILE A N 1
ATOM 1830 C CA . ILE A 1 235 ? 7.467 5.786 2.461 1.00 88.06 235 ILE A CA 1
ATOM 1831 C C . ILE A 1 235 ? 7.430 5.028 3.794 1.00 88.06 235 ILE A C 1
ATOM 1833 O O . ILE A 1 235 ? 6.501 5.222 4.585 1.00 88.06 235 ILE A O 1
ATOM 1837 N N . VAL A 1 236 ? 8.440 4.203 4.081 1.00 86.62 236 VAL A N 1
ATOM 1838 C CA . VAL A 1 236 ? 8.565 3.471 5.350 1.00 86.62 236 VAL A CA 1
ATOM 1839 C C . VAL A 1 236 ? 8.714 4.439 6.525 1.00 86.62 236 VAL A C 1
ATOM 1841 O O . VAL A 1 236 ? 8.017 4.284 7.533 1.00 86.62 236 VAL A O 1
ATOM 1844 N N . LEU A 1 237 ? 9.549 5.475 6.388 1.00 86.56 237 LEU A N 1
ATOM 1845 C CA . LEU A 1 237 ? 9.701 6.524 7.401 1.00 86.56 237 LEU A CA 1
ATOM 1846 C C . LEU A 1 237 ? 8.385 7.268 7.648 1.00 86.56 237 LEU A C 1
ATOM 1848 O O . LEU A 1 237 ? 7.971 7.414 8.798 1.00 86.56 237 LEU A O 1
ATOM 1852 N N . THR A 1 238 ? 7.687 7.667 6.583 1.00 80.69 238 THR A N 1
ATOM 1853 C CA . THR A 1 238 ? 6.392 8.363 6.664 1.00 80.69 238 THR A CA 1
ATOM 1854 C C . THR A 1 238 ? 5.351 7.503 7.377 1.00 80.69 238 THR A C 1
ATOM 1856 O O . THR A 1 238 ? 4.639 7.976 8.262 1.00 80.69 238 THR A O 1
ATOM 1859 N N . ARG A 1 239 ? 5.293 6.207 7.054 1.00 80.50 239 ARG A N 1
ATOM 1860 C CA . ARG A 1 239 ? 4.399 5.245 7.707 1.00 80.50 239 ARG A CA 1
ATOM 1861 C C . ARG A 1 239 ? 4.713 5.114 9.201 1.00 80.50 239 ARG A C 1
ATOM 1863 O O . ARG A 1 239 ? 3.799 5.194 10.017 1.00 80.50 239 ARG A O 1
ATOM 1870 N N . SER A 1 240 ? 5.987 4.949 9.557 1.00 79.94 240 SER A N 1
ATOM 1871 C CA . SER A 1 240 ? 6.438 4.866 10.954 1.00 79.94 240 SER A CA 1
ATOM 1872 C C . SER A 1 240 ? 6.107 6.139 11.740 1.00 79.94 240 SER A C 1
ATOM 1874 O O . SER A 1 240 ? 5.591 6.068 12.856 1.00 79.94 240 SER A O 1
ATOM 1876 N N . TYR A 1 241 ? 6.321 7.309 11.133 1.00 78.94 241 TYR A N 1
ATOM 1877 C CA . TYR A 1 241 ? 5.994 8.597 11.736 1.00 78.94 241 TYR A CA 1
ATOM 1878 C C . TYR A 1 241 ? 4.491 8.752 11.985 1.00 78.94 241 TYR A C 1
ATOM 1880 O O . TYR A 1 241 ? 4.106 9.155 13.077 1.00 78.94 241 TYR A O 1
ATOM 1888 N N . VAL A 1 242 ? 3.632 8.353 11.040 1.00 77.06 242 VAL A N 1
ATOM 1889 C CA . VAL A 1 242 ? 2.174 8.393 11.238 1.00 77.06 242 VAL A CA 1
ATOM 1890 C C . VAL A 1 242 ? 1.704 7.431 12.325 1.00 77.06 242 VAL A C 1
ATOM 1892 O O . VAL A 1 242 ? 0.832 7.805 13.103 1.00 77.06 242 VAL A O 1
ATOM 1895 N N . TYR A 1 243 ? 2.288 6.235 12.452 1.00 78.00 243 TYR A N 1
ATOM 1896 C CA . TYR A 1 243 ? 1.962 5.356 13.581 1.00 78.00 243 TYR A CA 1
ATOM 1897 C C . TYR A 1 243 ? 2.412 5.939 14.917 1.00 78.00 243 TYR A C 1
ATOM 1899 O O . TYR A 1 243 ? 1.647 5.893 15.873 1.00 78.00 243 TYR A O 1
ATOM 1907 N N . ARG A 1 244 ? 3.609 6.535 14.980 1.00 78.44 244 ARG A N 1
ATOM 1908 C CA . ARG A 1 244 ? 4.077 7.211 16.196 1.00 78.44 244 ARG A CA 1
ATOM 1909 C C . ARG A 1 244 ? 3.235 8.432 16.542 1.00 78.44 244 ARG A C 1
ATOM 1911 O O . ARG A 1 244 ? 2.920 8.621 17.707 1.00 78.44 244 ARG A O 1
ATOM 1918 N N . LEU A 1 245 ? 2.826 9.234 15.562 1.00 75.06 245 LEU A N 1
ATOM 1919 C CA . LEU A 1 245 ? 1.900 10.343 15.787 1.00 75.06 245 LEU A CA 1
ATOM 1920 C C . LEU A 1 245 ? 0.521 9.854 16.222 1.00 75.06 245 LEU A C 1
ATOM 1922 O O . LEU A 1 245 ? -0.068 10.471 17.097 1.00 75.06 245 LEU A O 1
ATOM 1926 N N . ALA A 1 246 ? 0.013 8.756 15.662 1.00 74.75 246 ALA A N 1
ATOM 1927 C CA . ALA A 1 246 ? -1.240 8.154 16.107 1.00 74.75 246 ALA A CA 1
ATOM 1928 C C . ALA A 1 246 ? -1.127 7.604 17.537 1.00 74.75 246 ALA A C 1
ATOM 1930 O O . ALA A 1 246 ? -2.056 7.760 18.320 1.00 74.75 246 ALA A O 1
ATOM 1931 N N . GLU A 1 247 ? 0.016 7.020 17.904 1.00 77.25 247 GLU A N 1
ATOM 1932 C CA . GLU A 1 247 ? 0.301 6.581 19.271 1.00 77.25 247 GLU A CA 1
ATOM 1933 C C . GLU A 1 247 ? 0.385 7.774 20.229 1.00 77.25 247 GLU A C 1
ATOM 1935 O O . GLU A 1 247 ? -0.234 7.754 21.287 1.00 77.25 247 GLU A O 1
ATOM 1940 N N . ILE A 1 248 ? 1.095 8.841 19.852 1.00 77.62 248 ILE A N 1
ATOM 1941 C CA . ILE A 1 248 ? 1.181 10.077 20.637 1.00 77.62 248 ILE A CA 1
ATOM 1942 C C . ILE A 1 248 ? -0.196 10.734 20.751 1.00 77.62 248 ILE A C 1
ATOM 1944 O O . ILE A 1 248 ? -0.572 11.130 21.843 1.00 77.62 248 ILE A O 1
ATOM 1948 N N . ALA A 1 249 ? -0.972 10.814 19.672 1.00 78.19 249 ALA A N 1
ATOM 1949 C CA . ALA A 1 249 ? -2.328 11.352 19.690 1.00 78.19 249 ALA A CA 1
ATOM 1950 C C . ALA A 1 249 ? -3.256 10.495 20.556 1.00 78.19 249 ALA A C 1
ATOM 1952 O O . ALA A 1 249 ? -4.024 11.051 21.329 1.00 78.19 249 ALA A O 1
ATOM 1953 N N . SER A 1 250 ? -3.145 9.163 20.502 1.00 79.38 250 SER A N 1
ATOM 1954 C CA . SER A 1 250 ? -3.864 8.263 21.410 1.00 79.38 250 SER A CA 1
ATOM 1955 C C . SER A 1 250 ? -3.454 8.510 22.856 1.00 79.38 250 SER A C 1
ATOM 1957 O O . SER A 1 250 ? -4.321 8.623 23.705 1.00 79.38 250 SER A O 1
ATOM 1959 N N . ARG A 1 251 ? -2.156 8.681 23.138 1.00 82.12 251 ARG A N 1
ATOM 1960 C CA . ARG A 1 251 ? -1.657 9.014 24.478 1.00 82.12 251 ARG A CA 1
ATOM 1961 C C . ARG A 1 251 ? -2.100 10.396 24.944 1.00 82.12 251 ARG A C 1
ATOM 1963 O O . ARG A 1 251 ? -2.373 10.553 26.121 1.00 82.12 251 ARG A O 1
ATOM 1970 N N . ILE A 1 252 ? -2.170 11.390 24.061 1.00 78.62 252 ILE A N 1
ATOM 1971 C CA . ILE A 1 252 ? -2.681 12.732 24.373 1.00 78.62 252 ILE A CA 1
ATOM 1972 C C . ILE A 1 252 ? -4.183 12.664 24.629 1.00 78.62 252 ILE A C 1
ATOM 1974 O O . ILE A 1 252 ? -4.639 13.259 25.591 1.00 78.62 252 ILE A O 1
ATOM 1978 N N . LEU A 1 253 ? -4.943 11.915 23.829 1.00 76.44 253 LEU A N 1
ATOM 1979 C CA . LEU A 1 253 ? -6.368 11.677 24.063 1.00 76.44 253 LEU A CA 1
ATOM 1980 C C . LEU A 1 253 ? -6.601 10.876 25.344 1.00 76.44 253 LEU A C 1
ATOM 1982 O O . LEU A 1 253 ? -7.557 11.155 26.054 1.00 76.44 253 LEU A O 1
ATOM 1986 N N . ASP A 1 254 ? -5.729 9.926 25.678 1.00 75.81 254 ASP A N 1
ATOM 1987 C CA . ASP A 1 254 ? -5.763 9.208 26.948 1.00 75.81 254 ASP A CA 1
ATOM 1988 C C . ASP A 1 254 ? -5.385 10.132 28.106 1.00 75.81 254 ASP A C 1
ATOM 1990 O O . ASP A 1 254 ? -6.039 10.081 29.137 1.00 75.81 254 ASP A O 1
ATOM 1994 N N . LEU A 1 255 ? -4.403 11.025 27.942 1.00 75.25 255 LEU A N 1
ATOM 1995 C CA . LEU A 1 255 ? -4.040 12.050 28.926 1.00 75.25 255 LEU A CA 1
ATOM 1996 C C . LEU A 1 255 ? -5.147 13.091 29.104 1.00 75.25 255 LEU A C 1
ATOM 1998 O O . LEU A 1 255 ? -5.389 13.512 30.227 1.00 75.25 255 LEU A O 1
ATOM 2002 N N . ASP A 1 256 ? -5.842 13.480 28.038 1.00 69.62 256 ASP A N 1
ATOM 2003 C CA . ASP A 1 256 ? -6.977 14.400 28.080 1.00 69.62 256 ASP A CA 1
ATOM 2004 C C . ASP A 1 256 ? -8.217 13.703 28.646 1.00 69.62 256 ASP A C 1
ATOM 2006 O O . ASP A 1 256 ? -8.945 14.269 29.450 1.00 69.62 256 ASP A O 1
ATOM 2010 N N . ARG A 1 257 ? -8.403 12.409 28.362 1.00 69.81 257 ARG A N 1
ATOM 2011 C CA . ARG A 1 257 ? -9.398 11.570 29.031 1.00 69.81 257 ARG A CA 1
ATOM 2012 C C . ARG A 1 257 ? -9.068 11.429 30.511 1.00 69.81 257 ARG A C 1
ATOM 2014 O O . ARG A 1 257 ? -9.972 11.607 31.315 1.00 69.81 257 ARG A O 1
ATOM 2021 N N . MET A 1 258 ? -7.804 11.197 30.870 1.00 64.88 258 MET A N 1
ATOM 2022 C CA . MET A 1 258 ? -7.301 11.118 32.245 1.00 64.88 258 MET A CA 1
ATOM 2023 C C . MET A 1 258 ? -7.443 12.459 32.973 1.00 64.88 258 MET A C 1
ATOM 2025 O O . MET A 1 258 ? -7.873 12.478 34.122 1.00 64.88 258 MET A O 1
ATOM 2029 N N . SER A 1 259 ? -7.167 13.573 32.292 1.00 60.16 259 SER A N 1
ATOM 2030 C CA . SER A 1 259 ? -7.378 14.947 32.760 1.00 60.16 259 SER A CA 1
ATOM 2031 C C . SER A 1 259 ? -8.865 15.250 32.923 1.00 60.16 259 SER A C 1
ATOM 2033 O O . SER A 1 259 ? -9.265 15.771 33.950 1.00 60.16 259 SER A O 1
ATOM 2035 N N . SER A 1 260 ? -9.723 14.832 31.990 1.00 52.59 260 SER A N 1
ATOM 2036 C CA . SER A 1 260 ? -11.180 14.966 32.089 1.00 52.59 260 SER A CA 1
ATOM 2037 C C . SER A 1 260 ? -11.766 14.069 33.180 1.00 52.59 260 SER A C 1
ATOM 2039 O O . SER A 1 260 ? -12.761 14.437 33.794 1.00 52.59 260 SER A O 1
ATOM 2041 N N . THR A 1 261 ? -11.156 12.909 33.462 1.00 52.38 261 THR A N 1
ATOM 2042 C CA . THR A 1 261 ? -11.524 12.053 34.595 1.00 52.38 261 THR A CA 1
ATOM 2043 C C . THR A 1 261 ? -10.995 12.603 35.909 1.00 52.38 261 THR A C 1
ATOM 2045 O O . THR A 1 261 ? -11.699 12.470 36.895 1.00 52.38 261 THR A O 1
ATOM 2048 N N . ALA A 1 262 ? -9.834 13.268 35.923 1.00 48.81 262 ALA A N 1
ATOM 2049 C CA . ALA A 1 262 ? -9.266 13.938 37.095 1.00 48.81 262 ALA A CA 1
ATOM 2050 C C . ALA A 1 262 ? -9.986 15.262 37.409 1.00 48.81 262 ALA A C 1
ATOM 2052 O O . ALA A 1 262 ? -10.235 15.560 38.568 1.00 48.81 262 ALA A O 1
ATOM 2053 N N . ALA A 1 263 ? -10.398 16.016 36.387 1.00 45.59 263 ALA A N 1
ATOM 2054 C CA . ALA A 1 263 ? -11.264 17.188 36.478 1.00 45.59 263 ALA A CA 1
ATOM 2055 C C . ALA A 1 263 ? -12.717 16.791 36.776 1.00 45.59 263 ALA A C 1
ATOM 2057 O O . ALA A 1 263 ? -13.431 17.524 37.453 1.00 45.59 263 ALA A O 1
ATOM 2058 N N . LYS A 1 264 ? -13.157 15.601 36.337 1.00 44.22 264 LYS A N 1
ATOM 2059 C CA . LYS A 1 264 ? -14.357 14.969 36.890 1.00 44.22 264 LYS A CA 1
ATOM 2060 C C . LYS A 1 264 ? -14.133 14.560 38.335 1.00 44.22 264 LYS A C 1
ATOM 2062 O O . LYS A 1 264 ? -15.066 14.747 39.075 1.00 44.22 264 LYS A O 1
ATOM 2067 N N . ASP A 1 265 ? -12.968 14.082 38.765 1.00 44.00 265 ASP A N 1
ATOM 2068 C CA . ASP A 1 265 ? -12.716 13.710 40.170 1.00 44.00 265 ASP A CA 1
ATOM 2069 C C . ASP A 1 265 ? -12.630 14.931 41.104 1.00 44.00 265 ASP A C 1
ATOM 2071 O O . ASP A 1 265 ? -12.998 14.839 42.269 1.00 44.00 265 ASP A O 1
ATOM 2075 N N . THR A 1 266 ? -12.232 16.101 40.591 1.00 39.78 266 THR A N 1
ATOM 2076 C CA . THR A 1 266 ? -12.254 17.376 41.335 1.00 39.78 266 THR A CA 1
ATOM 2077 C C . THR A 1 266 ? -13.521 18.210 41.104 1.00 39.78 266 THR A C 1
ATOM 2079 O O . THR A 1 266 ? -13.713 19.223 41.772 1.00 39.78 266 THR A O 1
ATOM 2082 N N . GLY A 1 267 ? -14.411 17.772 40.204 1.00 43.25 267 GLY A N 1
ATOM 2083 C CA . GLY A 1 267 ? -15.698 18.406 39.889 1.00 43.25 267 GLY A CA 1
ATOM 2084 C C . GLY A 1 267 ? -16.925 17.491 40.038 1.00 43.25 267 GLY A C 1
ATOM 2085 O O . GLY A 1 267 ? -18.020 17.876 39.620 1.00 43.25 267 GLY A O 1
ATOM 2086 N N . LYS A 1 268 ? -16.787 16.282 40.608 1.00 41.12 268 LYS A N 1
ATOM 2087 C CA . LYS A 1 268 ? -17.851 15.252 40.669 1.00 41.12 268 LYS A CA 1
ATOM 2088 C C . LYS A 1 268 ? -18.861 15.418 41.797 1.00 41.12 268 LYS A C 1
ATOM 2090 O O . LYS A 1 268 ? -19.489 14.439 42.179 1.00 41.12 268 LYS A O 1
ATOM 2095 N N . ASP A 1 269 ? -19.118 16.636 42.246 1.00 38.31 269 ASP A N 1
ATOM 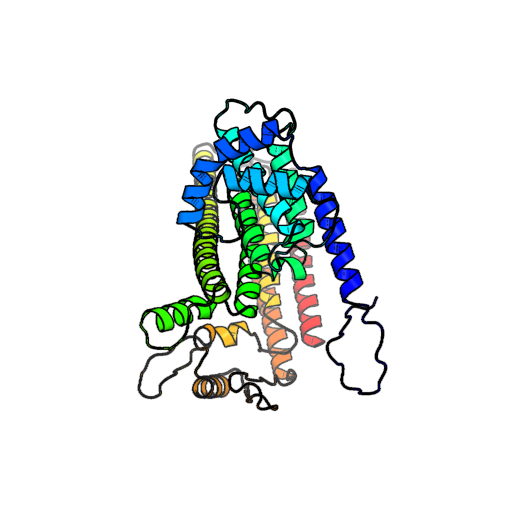2096 C CA . ASP A 1 269 ? -20.237 16.880 43.159 1.00 38.31 269 ASP A CA 1
ATOM 2097 C C . ASP A 1 269 ? -21.510 17.387 42.457 1.00 38.31 269 ASP A C 1
ATOM 2099 O O . ASP A 1 269 ? -22.491 17.674 43.138 1.00 38.31 269 ASP A O 1
ATOM 2103 N N . ALA A 1 270 ? -21.577 17.464 41.112 1.00 37.53 270 ALA A N 1
ATOM 2104 C CA . ALA A 1 270 ? -22.757 18.089 40.483 1.00 37.53 270 ALA A CA 1
ATOM 2105 C C . ALA A 1 270 ? -23.213 17.650 39.069 1.00 37.53 270 ALA A C 1
ATOM 2107 O O . ALA A 1 270 ? -24.013 18.366 38.470 1.00 37.53 270 ALA A O 1
ATOM 2108 N N . ALA A 1 271 ? -22.815 16.498 38.510 1.00 39.16 271 ALA A N 1
ATOM 2109 C CA . ALA A 1 271 ? -23.410 16.028 37.242 1.00 39.16 271 ALA A CA 1
ATOM 2110 C C . ALA A 1 271 ? -23.731 14.525 37.264 1.00 39.16 271 ALA A C 1
ATOM 2112 O O . ALA A 1 271 ? -22.837 13.690 37.392 1.00 39.16 271 ALA A O 1
ATOM 2113 N N . GLY A 1 272 ? -25.028 14.213 37.171 1.00 51.09 272 GLY A N 1
ATOM 2114 C CA . GLY A 1 272 ? -25.641 12.910 37.439 1.00 51.09 272 GLY A CA 1
ATOM 2115 C C . GLY A 1 272 ? -24.995 11.721 36.726 1.00 51.09 272 GLY A C 1
ATOM 2116 O O . GLY A 1 272 ? -24.877 11.688 35.504 1.00 51.09 272 GLY A O 1
ATOM 2117 N N . ASP A 1 273 ? -24.608 10.723 37.516 1.00 66.31 273 ASP A N 1
ATOM 2118 C CA . ASP A 1 273 ? -24.189 9.408 37.039 1.00 66.31 273 ASP A CA 1
ATOM 2119 C C . ASP A 1 273 ? -25.457 8.661 36.568 1.00 66.31 273 ASP A C 1
ATOM 2121 O O . ASP A 1 273 ? -26.285 8.262 37.390 1.00 66.31 273 ASP A O 1
ATOM 2125 N N . ASP A 1 274 ? -25.648 8.541 35.248 1.00 80.81 274 ASP A N 1
ATOM 2126 C CA . ASP A 1 274 ? -26.805 7.859 34.651 1.00 80.81 274 ASP A CA 1
ATOM 2127 C C . ASP A 1 274 ? -26.736 6.344 34.943 1.00 80.81 274 ASP A C 1
ATOM 2129 O O . ASP A 1 274 ? -25.771 5.681 34.540 1.00 80.81 274 ASP A O 1
ATOM 2133 N N . PRO A 1 275 ? -27.729 5.762 35.641 1.00 83.38 275 PRO A N 1
ATOM 2134 C CA . PRO A 1 275 ? -27.777 4.328 35.929 1.00 83.38 275 PRO A CA 1
ATOM 2135 C C . PRO A 1 275 ? -27.922 3.453 34.670 1.00 83.38 275 PRO A C 1
ATOM 2137 O O . PRO A 1 275 ? -27.617 2.262 34.735 1.00 83.38 275 PRO A O 1
ATOM 2140 N N . PHE A 1 276 ? -28.369 4.012 33.540 1.00 85.56 276 PHE A N 1
ATOM 2141 C CA . PHE A 1 276 ? -28.572 3.293 32.278 1.00 85.56 276 PHE A CA 1
ATOM 2142 C C . PHE A 1 276 ? -27.366 3.349 31.328 1.00 85.56 276 PHE A C 1
ATOM 2144 O O . PHE A 1 276 ? -27.406 2.763 30.246 1.00 85.56 276 PHE A O 1
ATOM 2151 N N . ASP A 1 277 ? -26.273 4.000 31.731 1.00 87.69 277 ASP A N 1
ATOM 2152 C CA . ASP A 1 277 ? -25.035 4.007 30.957 1.00 87.69 277 ASP A CA 1
ATOM 2153 C C . ASP A 1 277 ? -24.276 2.674 31.104 1.00 87.69 277 ASP A C 1
ATOM 2155 O O . ASP A 1 277 ? -23.559 2.425 32.084 1.00 87.69 277 ASP A O 1
ATOM 2159 N N . PHE A 1 278 ? -24.433 1.815 30.093 1.00 90.69 278 PHE A N 1
ATOM 2160 C CA . PHE A 1 278 ? -23.719 0.542 29.944 1.00 90.69 278 PHE A CA 1
ATOM 2161 C C . PHE A 1 278 ? -22.580 0.599 28.919 1.00 90.69 278 PHE A C 1
ATOM 2163 O O . PHE A 1 278 ? -21.961 -0.431 28.657 1.00 90.69 278 PHE A O 1
ATOM 2170 N N . SER A 1 279 ? -22.254 1.776 28.375 1.00 87.69 279 SER A N 1
ATOM 2171 C CA . SER A 1 279 ? -21.274 1.927 27.286 1.00 87.69 279 SER A CA 1
ATOM 2172 C C . SER A 1 279 ? -19.910 1.305 27.608 1.00 87.69 279 SER A C 1
ATOM 2174 O O . SER A 1 279 ? -19.276 0.678 26.761 1.00 87.69 279 SER A O 1
ATOM 2176 N N . THR A 1 280 ? -19.472 1.422 28.864 1.00 89.25 280 THR A N 1
ATOM 2177 C CA . THR A 1 280 ? -18.188 0.871 29.320 1.00 89.25 280 THR A CA 1
ATOM 2178 C C . THR A 1 280 ? -18.238 -0.657 29.414 1.00 89.25 280 THR A C 1
ATOM 2180 O O . THR A 1 280 ? -17.293 -1.331 29.015 1.00 89.25 280 THR A O 1
ATOM 2183 N N . LEU A 1 281 ? -19.360 -1.216 29.882 1.00 90.81 281 LEU A N 1
ATOM 2184 C CA . LEU A 1 281 ? -19.578 -2.662 29.957 1.00 90.81 281 LEU A CA 1
ATOM 2185 C C . LEU A 1 281 ? -19.660 -3.288 28.557 1.00 90.81 281 LEU A C 1
ATOM 2187 O O . LEU A 1 281 ? -19.071 -4.341 28.320 1.00 90.81 281 LEU A O 1
ATOM 2191 N N . GLU A 1 282 ? -20.363 -2.639 27.629 1.00 91.56 282 GLU A N 1
ATOM 2192 C CA . GLU A 1 282 ? -20.458 -3.077 26.233 1.00 91.56 282 GLU A CA 1
ATOM 2193 C C . GLU A 1 282 ? -19.089 -3.053 25.542 1.00 91.56 282 GLU A C 1
ATOM 2195 O O . GLU A 1 282 ? -18.722 -4.023 24.875 1.00 91.56 282 GLU A O 1
ATOM 2200 N N . ALA A 1 283 ? -18.298 -1.995 25.757 1.00 92.00 283 ALA A N 1
ATOM 2201 C CA . ALA A 1 283 ? -16.938 -1.892 25.235 1.00 92.00 283 ALA A CA 1
ATOM 2202 C C . ALA A 1 283 ? -16.007 -2.982 25.800 1.00 92.00 283 ALA A C 1
ATOM 2204 O O . ALA A 1 283 ? -15.272 -3.613 25.038 1.00 92.00 283 ALA A O 1
ATOM 2205 N N . ASP A 1 284 ? -16.073 -3.252 27.109 1.00 91.12 284 ASP A N 1
ATOM 2206 C CA . ASP A 1 284 ? -15.285 -4.308 27.757 1.00 91.12 284 ASP A CA 1
ATOM 2207 C C . ASP A 1 284 ? -15.645 -5.696 27.195 1.00 91.12 284 ASP A C 1
ATOM 2209 O O . ASP A 1 284 ? -14.757 -6.472 26.833 1.00 91.12 284 ASP A O 1
ATOM 2213 N N . ILE A 1 285 ? -16.941 -6.008 27.058 1.00 92.12 285 ILE A N 1
ATOM 2214 C CA . ILE A 1 285 ? -17.414 -7.279 26.480 1.00 92.12 285 ILE A CA 1
ATOM 2215 C C . ILE A 1 285 ? -16.970 -7.419 25.016 1.00 92.12 285 ILE A C 1
ATOM 2217 O O . ILE A 1 285 ? -16.527 -8.499 24.607 1.00 92.12 285 ILE A O 1
ATOM 2221 N N . ALA A 1 286 ? -17.039 -6.345 24.225 1.00 93.00 286 ALA A N 1
ATOM 2222 C CA . ALA A 1 286 ? -16.579 -6.348 22.838 1.00 93.00 286 ALA A CA 1
ATOM 2223 C C . ALA A 1 286 ? -15.066 -6.614 22.741 1.00 93.00 286 ALA A C 1
ATOM 2225 O O . ALA A 1 286 ? -14.637 -7.464 21.958 1.00 93.00 286 ALA A O 1
ATOM 2226 N N . ALA A 1 287 ? -14.259 -5.963 23.584 1.00 93.69 287 ALA A N 1
ATOM 2227 C CA . ALA A 1 287 ? -12.813 -6.171 23.633 1.00 93.69 287 ALA A CA 1
ATOM 2228 C C . ALA A 1 287 ? -12.438 -7.602 24.061 1.00 93.69 287 ALA A C 1
ATOM 2230 O O . ALA A 1 287 ? -11.538 -8.212 23.476 1.00 93.69 287 ALA A O 1
ATOM 2231 N N . ILE A 1 288 ? -13.148 -8.170 25.044 1.00 94.12 288 ILE A N 1
ATOM 2232 C CA . ILE A 1 288 ? -12.980 -9.572 25.464 1.00 94.12 288 ILE A CA 1
ATOM 2233 C C . ILE A 1 288 ? -13.298 -10.520 24.301 1.00 94.12 288 ILE A C 1
ATOM 2235 O O . ILE A 1 288 ? -12.545 -11.463 24.051 1.00 94.12 288 ILE A O 1
ATOM 2239 N N . THR A 1 289 ? -14.377 -10.250 23.564 1.00 93.69 289 THR A N 1
ATOM 2240 C CA . THR A 1 289 ? -14.808 -11.065 22.419 1.00 93.69 289 THR A CA 1
ATOM 2241 C C . THR A 1 289 ? -13.782 -11.037 21.285 1.00 93.69 289 THR A C 1
ATOM 2243 O O . THR A 1 289 ? -13.429 -12.088 20.752 1.00 93.69 289 THR A O 1
ATOM 2246 N N . GLU A 1 290 ? -13.243 -9.866 20.943 1.00 94.50 290 GLU A N 1
ATOM 2247 C CA . GLU A 1 290 ? -12.188 -9.744 19.928 1.00 94.50 290 GLU A CA 1
ATOM 2248 C C . GLU A 1 290 ? -10.894 -10.449 20.347 1.00 94.50 290 GLU A C 1
ATOM 2250 O O . GLU A 1 290 ? -10.278 -11.162 19.553 1.00 94.50 290 GLU A O 1
ATOM 2255 N N . ARG A 1 291 ? -10.497 -10.338 21.620 1.00 92.94 291 ARG A N 1
ATOM 2256 C CA . ARG A 1 291 ? -9.335 -11.073 22.134 1.00 92.94 291 ARG A CA 1
ATOM 2257 C C . ARG A 1 291 ? -9.528 -12.586 22.036 1.00 92.94 291 ARG A C 1
ATOM 2259 O O . ARG A 1 291 ? -8.610 -13.281 21.611 1.00 92.94 291 ARG A O 1
ATOM 2266 N N . LEU A 1 292 ? -10.716 -13.084 22.379 1.00 92.94 292 LEU A N 1
ATOM 2267 C CA . LEU A 1 292 ? -11.053 -14.500 22.259 1.00 92.94 292 LEU A CA 1
ATOM 2268 C C . LEU A 1 292 ? -10.976 -14.977 20.801 1.00 92.94 292 LEU A C 1
ATOM 2270 O O . LEU A 1 292 ? -10.359 -16.006 20.540 1.00 92.94 292 LEU A O 1
ATOM 2274 N N . LYS A 1 293 ? -11.537 -14.227 19.842 1.00 91.75 293 LYS A N 1
ATOM 2275 C CA . LYS A 1 293 ? -11.429 -14.559 18.408 1.00 91.75 293 LYS A CA 1
ATOM 2276 C C . LYS A 1 293 ? -9.971 -14.637 17.946 1.00 91.75 293 LYS A C 1
ATOM 2278 O O . LYS A 1 293 ? -9.616 -15.565 17.224 1.00 91.75 293 LYS A O 1
ATOM 2283 N N . ASN A 1 294 ? -9.131 -13.703 18.391 1.00 89.38 294 ASN A N 1
ATOM 2284 C CA . ASN A 1 294 ? -7.703 -13.681 18.065 1.00 89.38 294 ASN A CA 1
ATOM 2285 C C . ASN A 1 294 ? -6.914 -14.836 18.697 1.00 89.38 294 ASN A C 1
ATOM 2287 O O . ASN A 1 294 ? -5.942 -15.306 18.114 1.00 89.38 294 ASN A O 1
ATOM 2291 N N . ASP A 1 295 ? -7.291 -15.293 19.890 1.00 87.56 295 ASP A N 1
ATOM 2292 C CA . ASP A 1 295 ? -6.645 -16.450 20.513 1.00 87.56 295 ASP A CA 1
ATOM 2293 C C . ASP A 1 295 ? -7.104 -17.766 19.865 1.00 87.56 295 ASP A C 1
ATOM 2295 O O . ASP A 1 295 ? -6.291 -18.668 19.675 1.00 87.56 295 ASP A O 1
ATOM 2299 N N . LEU A 1 296 ? -8.369 -17.855 19.439 1.00 87.50 296 LEU A N 1
ATOM 2300 C CA . LEU A 1 296 ? -8.900 -19.016 18.721 1.00 87.50 296 LEU A CA 1
ATOM 2301 C C . LEU A 1 296 ? -8.391 -19.115 17.277 1.00 87.50 296 LEU A C 1
ATOM 2303 O O . LEU A 1 296 ? -8.184 -20.224 16.801 1.00 87.50 296 LEU A O 1
ATOM 2307 N N . SER A 1 297 ? -8.133 -18.003 16.580 1.00 84.44 297 SER A N 1
ATOM 2308 C CA . SER A 1 297 ? -7.599 -18.033 15.205 1.00 84.44 297 SER A CA 1
ATOM 2309 C C . SER A 1 297 ? -6.182 -18.614 15.113 1.00 84.44 297 SER A C 1
ATOM 2311 O O . SER A 1 297 ? -5.786 -19.127 14.065 1.00 84.44 297 SER A O 1
ATOM 2313 N N . LYS A 1 298 ? -5.431 -18.582 16.220 1.00 80.75 298 LYS A N 1
ATOM 2314 C CA . LYS A 1 298 ? -4.120 -19.235 16.351 1.00 80.75 298 LYS A CA 1
ATOM 2315 C C . LYS A 1 298 ? -4.236 -20.758 16.459 1.00 80.75 298 LYS A C 1
ATOM 2317 O O . LYS A 1 298 ? -3.275 -21.464 16.165 1.00 80.75 298 LYS A O 1
ATOM 2322 N N . LEU A 1 299 ? -5.398 -21.269 16.868 1.00 77.31 299 LEU A N 1
ATOM 2323 C CA . LEU A 1 299 ? -5.695 -22.695 16.938 1.00 77.31 299 LEU A CA 1
ATOM 2324 C C . LEU A 1 299 ? -6.273 -23.121 15.578 1.00 77.31 299 LEU A C 1
ATOM 2326 O O . LEU A 1 299 ? -7.470 -22.997 15.332 1.00 77.31 299 LEU A O 1
ATOM 2330 N N . ARG A 1 300 ? -5.419 -23.567 14.648 1.00 67.75 300 ARG A N 1
ATOM 2331 C CA . ARG A 1 300 ? -5.862 -24.028 13.320 1.00 67.75 300 ARG A CA 1
ATOM 2332 C C . ARG A 1 300 ? -6.316 -25.501 13.340 1.00 67.75 300 ARG A C 1
ATOM 2334 O O . ARG A 1 300 ? -5.700 -26.311 14.039 1.00 67.75 300 ARG A O 1
ATOM 2341 N N . PRO A 1 301 ? -7.339 -25.873 12.543 1.00 56.69 301 PRO A N 1
ATOM 2342 C CA . PRO A 1 301 ? -7.665 -27.274 12.274 1.00 56.69 301 PRO A CA 1
ATOM 2343 C C . PRO A 1 301 ? -6.509 -27.887 11.474 1.00 56.69 301 PRO A C 1
ATOM 2345 O O . PRO A 1 301 ? -6.163 -27.381 10.409 1.00 56.69 301 PRO A O 1
ATOM 2348 N N . GLY A 1 302 ? -5.831 -28.893 12.027 1.00 56.34 302 GLY A N 1
ATOM 2349 C CA . GLY A 1 302 ? -4.572 -29.403 11.458 1.00 56.34 302 GLY A CA 1
ATOM 2350 C C . GLY A 1 302 ? -3.441 -29.625 12.461 1.00 56.34 302 GLY A C 1
ATOM 2351 O O . GLY A 1 302 ? -2.463 -30.295 12.145 1.00 56.34 302 GLY A O 1
ATOM 2352 N N . GLY A 1 303 ? -3.585 -29.137 13.693 1.00 56.06 303 GLY A N 1
ATOM 2353 C CA . GLY A 1 303 ? -2.549 -29.275 14.711 1.00 56.06 303 GLY A CA 1
ATOM 2354 C C . GLY A 1 303 ? -1.493 -28.172 14.645 1.00 56.06 303 GLY A C 1
ATOM 2355 O O . GLY A 1 303 ? -1.641 -27.179 13.942 1.00 56.06 303 GLY A O 1
ATOM 2356 N N . ARG A 1 304 ? -0.445 -28.333 15.458 1.00 56.53 304 ARG A N 1
ATOM 2357 C CA . ARG A 1 304 ? 0.506 -27.300 15.930 1.00 56.53 304 ARG A CA 1
ATOM 2358 C C . ARG A 1 304 ? 1.295 -26.517 14.865 1.00 56.53 304 ARG A C 1
ATOM 2360 O O . ARG A 1 304 ? 2.136 -25.701 15.238 1.00 56.53 304 ARG A O 1
ATOM 2367 N N . PHE A 1 305 ? 1.088 -26.754 13.574 1.00 60.88 305 PHE A N 1
ATOM 2368 C CA . PHE A 1 305 ? 1.866 -26.093 12.536 1.00 60.88 305 PHE A CA 1
ATOM 2369 C C . PHE A 1 305 ? 1.361 -24.665 12.279 1.00 60.88 305 PHE A C 1
ATOM 2371 O O . PHE A 1 305 ? 0.349 -24.449 11.613 1.00 60.88 305 PHE A O 1
ATOM 2378 N N . ASN A 1 306 ? 2.095 -23.685 12.807 1.00 63.97 306 ASN A N 1
ATOM 2379 C CA . ASN A 1 306 ? 1.945 -22.270 12.484 1.00 63.97 306 ASN A CA 1
ATOM 2380 C C . ASN A 1 306 ? 3.242 -21.793 11.794 1.00 63.97 306 ASN A C 1
ATOM 2382 O O . ASN A 1 306 ? 4.305 -21.920 12.407 1.00 63.97 306 ASN A O 1
ATOM 2386 N N . PRO A 1 307 ? 3.193 -21.250 10.561 1.00 68.88 307 PRO A N 1
ATOM 2387 C CA . PRO A 1 307 ? 4.383 -20.739 9.874 1.00 68.88 307 PRO A CA 1
ATOM 2388 C C . PRO A 1 307 ? 5.127 -19.662 10.679 1.00 68.88 307 PRO A C 1
ATOM 2390 O O . PRO A 1 307 ? 6.353 -19.632 10.651 1.00 68.88 307 PRO A O 1
ATOM 2393 N N . GLU A 1 308 ? 4.430 -18.876 11.508 1.00 69.69 308 GLU A N 1
ATOM 2394 C CA . GLU A 1 308 ? 5.065 -17.885 12.395 1.00 69.69 308 GLU A CA 1
ATOM 2395 C C . GLU A 1 308 ? 6.033 -18.531 13.408 1.00 69.69 308 GLU A C 1
ATOM 2397 O O . GLU A 1 308 ? 7.013 -17.922 13.836 1.00 69.69 308 GLU A O 1
ATOM 2402 N N . VAL A 1 309 ? 5.782 -19.785 13.804 1.00 71.31 309 VAL A N 1
ATOM 2403 C CA . VAL A 1 309 ? 6.655 -20.520 14.733 1.00 71.31 309 VAL A CA 1
ATOM 2404 C C . VAL A 1 309 ? 7.932 -20.981 14.027 1.00 71.31 309 VAL A C 1
ATOM 2406 O O . VAL A 1 309 ? 8.992 -21.002 14.652 1.00 71.31 309 VAL A O 1
ATOM 2409 N N . LEU A 1 310 ? 7.855 -21.298 12.729 1.00 71.44 310 LEU A N 1
ATOM 2410 C CA . LEU A 1 310 ? 9.037 -21.567 11.910 1.00 71.44 310 LEU A CA 1
ATOM 2411 C C . LEU A 1 310 ? 9.870 -20.300 11.701 1.00 71.44 310 LEU A C 1
ATOM 2413 O O . LEU A 1 310 ? 11.085 -20.350 11.847 1.00 71.44 310 LEU A O 1
ATOM 2417 N N . GLU A 1 311 ? 9.235 -19.159 11.433 1.00 74.50 311 GLU A N 1
ATOM 2418 C CA . GLU A 1 311 ? 9.931 -17.873 11.270 1.00 74.50 311 GLU A CA 1
ATOM 2419 C C . GLU A 1 311 ? 10.682 -17.444 12.542 1.00 74.50 311 GLU A C 1
ATOM 2421 O O . GLU A 1 311 ? 11.761 -16.848 12.477 1.00 74.50 311 GLU A O 1
ATOM 2426 N N . ALA A 1 312 ? 10.135 -17.777 13.716 1.00 77.81 312 ALA A N 1
ATOM 2427 C CA . ALA A 1 312 ? 10.761 -17.511 15.008 1.00 77.81 312 ALA A CA 1
ATOM 2428 C C . ALA A 1 312 ? 11.892 -18.494 15.375 1.00 77.81 312 ALA A C 1
ATOM 2430 O O . ALA A 1 312 ? 12.622 -18.234 16.340 1.00 77.81 312 ALA A O 1
ATOM 2431 N N . LEU A 1 313 ? 12.046 -19.605 14.643 1.00 79.25 313 LEU A N 1
ATOM 2432 C CA . LEU A 1 313 ? 13.072 -20.611 14.907 1.00 79.25 313 LEU A CA 1
ATOM 2433 C C . LEU A 1 313 ? 14.464 -19.995 14.737 1.00 79.25 313 LEU A C 1
ATOM 2435 O O . LEU A 1 313 ? 14.738 -19.302 13.760 1.00 79.25 313 LEU A O 1
ATOM 2439 N N . ARG A 1 314 ? 15.360 -20.249 15.691 1.00 80.62 314 ARG A N 1
ATOM 2440 C CA . ARG A 1 314 ? 16.752 -19.805 15.603 1.00 80.62 314 ARG A CA 1
ATOM 2441 C C . ARG A 1 314 ? 17.632 -20.919 15.062 1.00 80.62 314 ARG A C 1
ATOM 2443 O O . ARG A 1 314 ? 17.566 -22.050 15.534 1.00 80.62 314 ARG A O 1
ATOM 2450 N N . VAL A 1 315 ? 18.470 -20.572 14.098 1.00 80.75 315 VAL A N 1
ATOM 2451 C CA . VAL A 1 315 ? 19.398 -21.462 13.409 1.00 80.75 315 VAL A CA 1
ATOM 2452 C C . VAL A 1 315 ? 20.820 -21.015 13.718 1.00 80.75 315 VAL A C 1
ATOM 2454 O O . VAL A 1 315 ? 21.108 -19.821 13.775 1.00 80.75 315 VAL A O 1
ATOM 2457 N N . GLN A 1 316 ? 21.706 -21.981 13.928 1.00 81.50 316 GLN A N 1
ATOM 2458 C CA . GLN A 1 316 ? 23.137 -21.760 14.092 1.00 81.50 316 GLN A CA 1
ATOM 2459 C C . GLN A 1 316 ? 23.825 -22.084 12.751 1.00 81.50 316 GLN A C 1
ATOM 2461 O O . GLN A 1 316 ? 23.982 -23.265 12.432 1.00 81.50 316 GLN A O 1
ATOM 2466 N N . PRO A 1 317 ? 24.159 -21.081 11.916 1.00 72.75 317 PRO A N 1
ATOM 2467 C CA . PRO A 1 317 ? 24.680 -21.316 10.567 1.00 72.75 317 PRO A CA 1
ATOM 2468 C C . PRO A 1 317 ? 26.087 -21.929 10.555 1.00 72.75 317 PRO A C 1
ATOM 2470 O O . PRO A 1 317 ? 26.395 -22.718 9.662 1.00 72.75 317 PRO A O 1
ATOM 2473 N N . ASP A 1 318 ? 26.912 -21.624 11.559 1.00 75.19 318 ASP A N 1
ATOM 2474 C CA . ASP A 1 318 ? 28.262 -22.165 11.715 1.00 75.19 318 ASP A CA 1
ATOM 2475 C C . ASP A 1 318 ? 28.369 -22.981 13.011 1.00 75.19 318 ASP A C 1
ATOM 2477 O O . ASP A 1 318 ? 28.026 -22.515 14.093 1.00 75.19 318 ASP A O 1
ATOM 2481 N N . LYS A 1 319 ? 28.872 -24.216 12.915 1.00 67.38 319 LYS A N 1
ATOM 2482 C CA . LYS A 1 319 ? 29.067 -25.102 14.074 1.00 67.38 319 LYS A CA 1
ATOM 2483 C C . LYS A 1 319 ? 30.180 -24.617 15.009 1.00 67.38 319 LYS A C 1
ATOM 2485 O O . LYS A 1 319 ? 30.221 -25.049 16.159 1.00 67.38 319 LYS A O 1
ATOM 2490 N N . SER A 1 320 ? 31.084 -23.766 14.519 1.00 69.62 320 SER A N 1
ATOM 2491 C CA . SER A 1 320 ? 32.209 -23.223 15.284 1.00 69.62 320 SER A CA 1
ATOM 2492 C C . SER A 1 320 ? 31.867 -21.929 16.036 1.00 69.62 320 SER A C 1
ATOM 2494 O O . SER A 1 320 ? 32.472 -21.643 17.072 1.00 69.62 320 SER A O 1
ATOM 2496 N N . SER A 1 321 ? 30.857 -21.181 15.577 1.00 71.06 321 SER A N 1
ATOM 2497 C CA . SER A 1 321 ? 30.380 -19.957 16.227 1.00 71.06 321 SER A CA 1
ATOM 2498 C C . SER A 1 321 ? 29.170 -20.259 17.115 1.00 71.06 321 SER A C 1
ATOM 2500 O O . SER A 1 321 ? 28.326 -21.070 16.763 1.00 71.06 321 SER A O 1
ATOM 2502 N N . LYS A 1 322 ? 29.038 -19.618 18.284 1.00 73.62 322 LYS A N 1
ATOM 2503 C CA . LYS A 1 322 ? 27.843 -19.760 19.153 1.00 73.62 322 LYS A CA 1
ATOM 2504 C C . LYS A 1 322 ? 26.669 -18.872 18.710 1.00 73.62 322 LYS A C 1
ATOM 2506 O O . LYS A 1 322 ? 25.710 -18.696 19.462 1.00 73.62 322 LYS A O 1
ATOM 2511 N N . GLU A 1 323 ? 26.763 -18.255 17.538 1.00 76.31 323 GLU A N 1
ATOM 2512 C CA . GLU A 1 323 ? 25.798 -17.262 17.089 1.00 76.31 323 GLU A CA 1
ATOM 2513 C C . GLU A 1 323 ? 24.542 -17.937 16.530 1.00 76.31 323 GLU A C 1
ATOM 2515 O O . GLU A 1 323 ? 24.613 -18.861 15.723 1.00 76.31 323 GLU A O 1
ATOM 2520 N N . THR A 1 324 ? 23.373 -17.485 16.989 1.00 76.88 324 THR A N 1
ATOM 2521 C CA . THR A 1 324 ? 22.076 -18.009 16.549 1.00 76.88 324 THR A CA 1
ATOM 2522 C C . THR A 1 324 ? 21.268 -16.884 15.926 1.00 76.88 324 THR A C 1
ATOM 2524 O O . THR A 1 324 ? 21.048 -15.848 16.554 1.00 76.88 324 THR A O 1
ATOM 2527 N N . VAL A 1 325 ? 20.813 -17.089 14.695 1.00 79.62 325 VAL A N 1
ATOM 2528 C CA . VAL A 1 325 ? 20.093 -16.090 13.899 1.00 79.62 325 VAL A CA 1
ATOM 2529 C C . VAL A 1 325 ? 18.706 -16.647 13.554 1.00 79.62 325 VAL A C 1
ATOM 2531 O O . VAL A 1 325 ? 18.522 -17.862 13.487 1.00 79.62 325 VAL A O 1
ATOM 2534 N N . LYS A 1 326 ? 17.683 -15.792 13.438 1.00 80.75 326 LYS A N 1
ATOM 2535 C CA . LYS A 1 326 ? 16.315 -16.245 13.133 1.00 80.75 326 LYS A CA 1
ATOM 2536 C C . LYS A 1 326 ? 16.226 -16.772 11.709 1.00 80.75 326 LYS A C 1
ATOM 2538 O O . LYS A 1 326 ? 16.839 -16.205 10.815 1.00 80.75 326 LYS A O 1
ATOM 2543 N N . LEU A 1 327 ? 15.396 -17.788 11.492 1.00 75.00 327 LEU A N 1
ATOM 2544 C CA . LEU A 1 327 ? 15.212 -18.419 10.188 1.00 75.00 327 LEU A CA 1
ATOM 2545 C C . LEU A 1 327 ? 14.851 -17.411 9.083 1.00 75.00 327 LEU A C 1
ATOM 2547 O O . LEU A 1 327 ? 15.369 -17.530 7.980 1.00 75.00 327 LEU A O 1
ATOM 2551 N N . ASN A 1 328 ? 14.042 -16.392 9.397 1.00 74.25 328 ASN A N 1
ATOM 2552 C CA . ASN A 1 328 ? 13.671 -15.320 8.462 1.00 74.25 328 ASN A CA 1
ATOM 2553 C C . ASN A 1 328 ? 14.871 -14.524 7.907 1.00 74.25 328 ASN A C 1
ATOM 2555 O O . ASN A 1 328 ? 14.777 -13.932 6.838 1.00 74.25 328 ASN A O 1
ATOM 2559 N N . ASP A 1 329 ? 15.998 -14.527 8.621 1.00 73.31 329 ASP A N 1
ATOM 2560 C CA . ASP A 1 329 ? 17.185 -13.747 8.278 1.00 73.31 329 ASP A CA 1
ATOM 2561 C C . ASP A 1 329 ? 18.290 -14.621 7.624 1.00 73.31 329 ASP A C 1
ATOM 2563 O O . ASP A 1 329 ? 19.340 -14.100 7.249 1.00 73.31 329 ASP A O 1
ATOM 2567 N N . LEU A 1 330 ? 18.083 -15.944 7.452 1.00 69.12 330 LEU A N 1
ATOM 2568 C CA . LEU A 1 330 ? 19.035 -16.858 6.786 1.00 69.12 330 LEU A CA 1
ATOM 2569 C C . LEU A 1 330 ? 18.528 -17.311 5.407 1.00 69.12 330 LEU A C 1
ATOM 2571 O O . LEU A 1 330 ? 17.840 -18.322 5.291 1.00 69.12 330 LEU A O 1
ATOM 2575 N N . ALA A 1 331 ? 18.962 -16.642 4.338 1.00 59.38 331 ALA A N 1
ATOM 2576 C CA . ALA A 1 331 ? 18.590 -17.014 2.966 1.00 59.38 331 ALA A CA 1
ATOM 2577 C C . ALA A 1 331 ? 19.508 -18.073 2.307 1.00 59.38 331 ALA A C 1
ATOM 2579 O O . ALA A 1 331 ? 19.140 -18.649 1.288 1.00 59.38 331 ALA A O 1
ATOM 2580 N N . GLN A 1 332 ? 20.705 -18.342 2.853 1.00 66.06 332 GLN A N 1
ATOM 2581 C CA . GLN A 1 332 ? 21.768 -19.064 2.117 1.00 66.06 332 GLN A CA 1
ATOM 2582 C C . GLN A 1 332 ? 22.260 -20.373 2.772 1.00 66.06 332 GLN A C 1
ATOM 2584 O O . GLN A 1 332 ? 23.043 -21.112 2.176 1.00 66.06 332 GLN A O 1
ATOM 2589 N N . HIS A 1 333 ? 21.796 -20.719 3.979 1.00 72.00 333 HIS A N 1
ATOM 2590 C CA . HIS A 1 333 ? 22.326 -21.849 4.762 1.00 72.00 333 HIS A CA 1
ATOM 2591 C C . HIS A 1 333 ? 21.346 -23.025 4.877 1.00 72.00 333 HIS A C 1
ATOM 2593 O O . HIS A 1 333 ? 20.866 -23.364 5.957 1.00 72.00 333 HIS A O 1
ATOM 2599 N N . VAL A 1 334 ? 21.092 -23.708 3.761 1.00 74.88 334 VAL A N 1
ATOM 2600 C CA . VAL A 1 334 ? 20.094 -24.792 3.664 1.00 74.88 334 VAL A CA 1
ATOM 2601 C C . VAL A 1 334 ? 20.368 -25.953 4.633 1.00 74.88 334 VAL A C 1
ATOM 2603 O O . VAL A 1 334 ? 19.456 -26.437 5.297 1.00 74.88 334 VAL A O 1
ATOM 2606 N N . LYS A 1 335 ? 21.627 -26.393 4.777 1.00 79.75 335 LYS A N 1
ATOM 2607 C CA . LYS A 1 335 ? 21.983 -27.533 5.650 1.00 79.75 335 LYS A CA 1
ATOM 2608 C C . LYS A 1 335 ? 21.751 -27.244 7.148 1.00 79.75 335 LYS A C 1
ATOM 2610 O O . LYS A 1 335 ? 21.102 -28.066 7.799 1.00 79.75 335 LYS A O 1
ATOM 2615 N N . PRO A 1 336 ? 22.222 -26.113 7.715 1.00 80.81 336 PRO A N 1
ATOM 2616 C CA . PRO A 1 336 ? 21.864 -25.711 9.078 1.00 80.81 336 PRO A CA 1
ATOM 2617 C C . PRO A 1 336 ? 20.358 -25.555 9.301 1.00 80.81 336 PRO A C 1
ATOM 2619 O O . PRO A 1 336 ? 19.855 -25.978 10.339 1.00 80.81 336 PRO A O 1
ATOM 2622 N N . VAL A 1 337 ? 19.631 -25.014 8.318 1.00 79.44 337 VAL A N 1
ATOM 2623 C CA . VAL A 1 337 ? 18.170 -24.848 8.382 1.00 79.44 337 VAL A CA 1
ATOM 2624 C C . VAL A 1 337 ? 17.451 -26.198 8.447 1.00 79.44 337 VAL A C 1
ATOM 2626 O O . VAL A 1 337 ? 16.633 -26.402 9.342 1.00 79.44 337 VAL A O 1
ATOM 2629 N N . ILE A 1 338 ? 17.800 -27.148 7.570 1.00 81.25 338 ILE A N 1
ATOM 2630 C CA . ILE A 1 338 ? 17.280 -28.528 7.606 1.00 81.25 338 ILE A CA 1
ATOM 2631 C C . ILE A 1 338 ? 17.501 -29.135 8.996 1.00 81.25 338 ILE A C 1
ATOM 2633 O O . ILE A 1 338 ? 16.573 -29.682 9.589 1.00 81.25 338 ILE A O 1
ATOM 2637 N N . SER A 1 339 ? 18.718 -29.003 9.534 1.00 82.50 339 SER A N 1
ATOM 2638 C CA . SER A 1 339 ? 19.069 -29.556 10.843 1.00 82.50 339 SER A CA 1
ATOM 2639 C C . SER A 1 339 ? 18.290 -28.909 11.989 1.00 82.50 339 SER A C 1
ATOM 2641 O O . SER A 1 339 ? 17.908 -29.618 12.915 1.00 82.50 339 SER A O 1
ATOM 2643 N N . ALA A 1 340 ? 18.071 -27.592 11.951 1.00 81.38 340 ALA A N 1
ATOM 2644 C CA . ALA A 1 340 ? 17.353 -26.860 12.993 1.00 81.38 340 ALA A CA 1
ATOM 2645 C C . ALA A 1 340 ? 15.847 -27.154 12.979 1.00 81.38 340 ALA A C 1
ATOM 2647 O O . ALA A 1 340 ? 15.230 -27.287 14.032 1.00 81.38 340 ALA A O 1
ATOM 2648 N N . ILE A 1 341 ? 15.249 -27.287 11.792 1.00 79.00 341 ILE A N 1
ATOM 2649 C CA . ILE A 1 341 ? 13.837 -27.662 11.655 1.00 79.00 341 ILE A CA 1
ATOM 2650 C C . ILE A 1 341 ? 13.638 -29.114 12.108 1.00 79.00 341 ILE A C 1
ATOM 2652 O O . ILE A 1 341 ? 12.720 -29.380 12.883 1.00 79.00 341 ILE A O 1
ATOM 2656 N N . ALA A 1 342 ? 14.518 -30.034 11.701 1.00 80.50 342 ALA A N 1
ATOM 2657 C CA . ALA A 1 342 ? 14.437 -31.443 12.089 1.00 80.50 342 ALA A CA 1
ATOM 2658 C C . ALA A 1 342 ? 14.656 -31.673 13.597 1.00 80.50 342 ALA A C 1
ATOM 2660 O O . ALA A 1 342 ? 14.053 -32.578 14.169 1.00 80.50 342 ALA A O 1
ATOM 2661 N N . SER A 1 343 ? 15.494 -30.860 14.254 1.00 79.75 343 SER A N 1
ATOM 2662 C CA . SER A 1 343 ? 15.710 -30.922 15.708 1.00 79.75 343 SER A CA 1
ATOM 2663 C C . SER A 1 343 ? 14.674 -30.143 16.524 1.00 79.75 343 SER A C 1
ATOM 2665 O O . SER A 1 343 ? 14.667 -30.230 17.752 1.00 79.75 343 SER A O 1
ATOM 2667 N N . SER A 1 344 ? 13.807 -29.368 15.868 1.00 76.62 344 SER A N 1
ATOM 2668 C CA . SER A 1 344 ? 12.785 -28.584 16.552 1.00 76.62 344 SER A CA 1
ATOM 2669 C C . SER A 1 344 ? 11.683 -29.469 17.141 1.00 76.62 344 SER A C 1
ATOM 2671 O O . SER A 1 344 ? 11.370 -30.554 16.648 1.00 76.62 344 SER A O 1
ATOM 2673 N N . ASN A 1 345 ? 10.987 -28.938 18.146 1.00 70.69 345 ASN A N 1
ATOM 2674 C CA . ASN A 1 345 ? 9.805 -29.571 18.747 1.00 70.69 345 ASN A CA 1
ATOM 2675 C C . ASN A 1 345 ? 8.570 -29.578 17.817 1.00 70.69 345 ASN A C 1
ATOM 2677 O O . ASN A 1 345 ? 7.449 -29.777 18.287 1.00 70.69 345 ASN A O 1
ATOM 2681 N N . LEU A 1 346 ? 8.750 -29.295 16.522 1.00 69.56 346 LEU A N 1
ATOM 2682 C CA . LEU A 1 346 ? 7.686 -29.245 15.522 1.00 69.56 346 LEU A CA 1
ATOM 2683 C C . LEU A 1 346 ? 7.493 -30.587 14.803 1.00 69.56 346 LEU A C 1
ATOM 2685 O O . LEU A 1 346 ? 6.498 -30.742 14.102 1.00 69.56 346 LEU A O 1
ATOM 2689 N N . SER A 1 347 ? 8.409 -31.549 14.990 1.00 71.19 347 SER A N 1
ATOM 2690 C CA . SER A 1 347 ? 8.352 -32.880 14.362 1.00 71.19 347 SER A CA 1
ATOM 2691 C C . SER A 1 347 ? 8.195 -32.816 12.836 1.00 71.19 347 SER A C 1
ATOM 2693 O O . SER A 1 347 ? 7.431 -33.575 12.243 1.00 71.19 347 SER A O 1
ATOM 2695 N N . LEU A 1 348 ? 8.908 -31.883 12.201 1.00 74.31 348 LEU A N 1
ATOM 2696 C CA . LEU A 1 348 ? 8.866 -31.651 10.760 1.00 74.31 348 LEU A CA 1
ATOM 2697 C C . LEU A 1 348 ? 10.095 -32.250 10.083 1.00 74.31 348 LEU A C 1
ATOM 2699 O O . LEU A 1 348 ? 11.214 -32.110 10.575 1.00 74.31 348 LEU A O 1
ATOM 2703 N N . THR A 1 349 ? 9.891 -32.855 8.915 1.00 78.56 349 THR A N 1
ATOM 2704 C CA . THR A 1 349 ? 10.966 -33.383 8.069 1.00 78.56 349 THR A CA 1
ATOM 2705 C C . THR A 1 349 ? 11.089 -32.531 6.802 1.00 78.56 349 THR A C 1
ATOM 2707 O O . THR A 1 349 ? 10.310 -32.719 5.863 1.00 78.56 349 THR A O 1
ATOM 2710 N N . PRO A 1 350 ? 12.019 -31.558 6.762 1.00 79.69 350 PRO A N 1
ATOM 2711 C CA . PRO A 1 350 ? 12.263 -30.758 5.567 1.00 79.69 350 PRO A CA 1
ATOM 2712 C C . PRO A 1 350 ? 13.021 -31.588 4.522 1.00 79.69 350 PRO A C 1
ATOM 2714 O O . PRO A 1 350 ? 14.084 -32.141 4.806 1.00 79.69 350 PRO A O 1
ATOM 2717 N N . HIS A 1 351 ? 12.491 -31.649 3.304 1.00 79.12 351 HIS A N 1
ATOM 2718 C CA . HIS A 1 351 ? 13.127 -32.291 2.158 1.00 79.12 351 HIS A CA 1
ATOM 2719 C C . HIS A 1 351 ? 13.627 -31.232 1.166 1.00 79.12 351 HIS A C 1
ATOM 2721 O O . HIS A 1 351 ? 12.917 -30.257 0.921 1.00 79.12 351 HIS A O 1
ATOM 2727 N N . PRO A 1 352 ? 14.825 -31.391 0.577 1.00 78.44 352 PRO A N 1
ATOM 2728 C CA . PRO A 1 352 ? 15.229 -30.598 -0.582 1.00 78.44 352 PRO A CA 1
ATOM 2729 C C . PRO A 1 352 ? 14.236 -30.762 -1.736 1.00 78.44 352 PRO A C 1
ATOM 2731 O O . PRO A 1 352 ? 13.530 -31.771 -1.806 1.00 78.44 352 PRO A O 1
ATOM 2734 N N . ASP A 1 353 ? 14.206 -29.786 -2.640 1.00 76.75 353 ASP A N 1
ATOM 2735 C CA . ASP A 1 353 ? 13.402 -29.835 -3.862 1.00 76.75 353 ASP A CA 1
ATOM 2736 C C . ASP A 1 353 ? 13.530 -31.196 -4.587 1.00 76.75 353 ASP A C 1
ATOM 2738 O O . ASP A 1 353 ? 14.629 -31.550 -5.028 1.00 76.75 353 ASP A O 1
ATOM 2742 N N . PRO A 1 354 ? 12.430 -31.960 -4.744 1.00 65.94 354 PRO A N 1
ATOM 2743 C CA . PRO A 1 354 ? 12.455 -33.265 -5.402 1.00 65.94 354 PRO A CA 1
ATOM 2744 C C . PRO A 1 354 ? 12.808 -33.182 -6.894 1.00 65.94 354 PRO A C 1
ATOM 2746 O O . PRO A 1 354 ? 13.197 -34.192 -7.475 1.00 65.94 354 PRO A O 1
ATOM 2749 N N . THR A 1 355 ? 12.688 -32.004 -7.519 1.00 72.56 355 THR A N 1
ATOM 2750 C CA . THR A 1 355 ? 13.037 -31.784 -8.932 1.00 72.56 355 THR A CA 1
ATOM 2751 C C . THR A 1 355 ? 14.501 -31.386 -9.143 1.00 72.56 355 THR A C 1
ATOM 2753 O O . THR A 1 355 ? 14.983 -31.413 -10.273 1.00 72.56 355 THR A O 1
ATOM 2756 N N . GLY A 1 356 ? 15.223 -31.037 -8.070 1.00 67.75 356 GLY A N 1
ATOM 2757 C CA . GLY A 1 356 ? 16.624 -30.606 -8.120 1.00 67.75 356 GLY A CA 1
ATOM 2758 C C . GLY A 1 356 ? 16.868 -29.269 -8.832 1.00 67.75 356 GLY A C 1
ATOM 2759 O O . GLY A 1 356 ? 18.025 -28.890 -9.007 1.00 67.75 356 GLY A O 1
ATOM 2760 N N . ALA A 1 357 ? 15.813 -28.554 -9.236 1.00 69.62 357 ALA A N 1
ATOM 2761 C CA . ALA A 1 357 ? 15.907 -27.305 -9.986 1.00 69.62 357 ALA A CA 1
ATOM 2762 C C . ALA A 1 357 ? 16.302 -26.121 -9.092 1.00 69.62 357 ALA A C 1
ATOM 2764 O O . ALA A 1 357 ? 17.007 -25.220 -9.547 1.00 69.62 357 ALA A O 1
ATOM 2765 N N . ASN A 1 358 ? 15.890 -26.127 -7.817 1.00 74.50 358 ASN A N 1
ATOM 2766 C CA . ASN A 1 358 ? 16.260 -25.089 -6.861 1.00 74.50 358 ASN A CA 1
ATOM 2767 C C . ASN A 1 358 ? 16.914 -25.669 -5.587 1.00 74.50 358 ASN A C 1
ATOM 2769 O O . ASN A 1 358 ? 16.211 -26.168 -4.704 1.00 74.50 358 ASN A O 1
ATOM 2773 N N . PRO A 1 359 ? 18.247 -25.542 -5.418 1.00 69.69 359 PRO A N 1
ATOM 2774 C CA . PRO A 1 359 ? 18.955 -26.056 -4.244 1.00 69.69 359 PRO A CA 1
ATOM 2775 C C . PRO A 1 359 ? 18.660 -25.285 -2.945 1.00 69.69 359 PRO A C 1
ATOM 2777 O O . PRO A 1 359 ? 19.069 -25.740 -1.877 1.00 69.69 359 PRO A O 1
ATOM 2780 N N . LEU A 1 360 ? 17.974 -24.136 -3.014 1.00 75.50 360 LEU A N 1
ATOM 2781 C CA . LEU A 1 360 ? 17.582 -23.314 -1.861 1.00 75.50 360 LEU A CA 1
ATOM 2782 C C . LEU A 1 360 ? 16.133 -23.550 -1.410 1.00 75.50 360 LEU A C 1
ATOM 2784 O O . LEU A 1 360 ? 15.730 -23.047 -0.362 1.00 75.50 360 LEU A O 1
ATOM 2788 N N . MET A 1 361 ? 15.346 -24.316 -2.168 1.00 76.69 361 MET A N 1
ATOM 2789 C CA . MET A 1 361 ? 13.960 -24.610 -1.818 1.00 76.69 361 MET A CA 1
ATOM 2790 C C . MET A 1 361 ? 13.869 -25.844 -0.910 1.00 76.69 361 MET A C 1
ATOM 2792 O O . MET A 1 361 ? 14.435 -26.899 -1.202 1.00 76.69 361 MET A O 1
ATOM 2796 N N . LEU A 1 362 ? 13.114 -25.711 0.185 1.00 78.88 362 LEU A N 1
ATOM 2797 C CA . LEU A 1 362 ? 12.800 -26.796 1.114 1.00 78.88 362 LEU A CA 1
ATOM 2798 C C . LEU A 1 362 ? 11.297 -27.072 1.116 1.00 78.88 362 LEU A C 1
ATOM 2800 O O . LEU A 1 362 ? 10.489 -26.179 1.361 1.00 78.88 362 LEU A O 1
ATOM 2804 N N . VAL A 1 363 ? 10.933 -28.329 0.891 1.00 79.44 363 VAL A N 1
ATOM 2805 C CA . VAL A 1 363 ? 9.562 -28.831 0.967 1.00 79.44 363 VAL A CA 1
ATOM 2806 C C . VAL A 1 363 ? 9.345 -29.443 2.347 1.00 79.44 363 VAL A C 1
ATOM 2808 O O . VAL A 1 363 ? 10.012 -30.405 2.728 1.00 79.44 363 VAL A O 1
ATOM 2811 N N . ILE A 1 364 ? 8.412 -28.883 3.118 1.00 77.75 364 ILE A N 1
ATOM 2812 C CA . ILE A 1 364 ? 8.026 -29.409 4.431 1.00 77.75 364 ILE A CA 1
ATOM 2813 C C . ILE A 1 364 ? 6.695 -30.138 4.283 1.00 77.75 364 ILE A C 1
ATOM 2815 O O . ILE A 1 364 ? 5.652 -29.514 4.090 1.00 77.75 364 ILE A O 1
ATOM 2819 N N . ASN A 1 365 ? 6.729 -31.462 4.412 1.00 72.31 365 ASN A N 1
ATOM 2820 C CA . ASN A 1 365 ? 5.519 -32.272 4.425 1.00 72.31 365 ASN A CA 1
ATOM 2821 C C . ASN A 1 365 ? 4.907 -32.215 5.823 1.00 72.31 365 ASN A C 1
ATOM 2823 O O . ASN A 1 365 ? 5.461 -32.760 6.776 1.00 72.31 365 ASN A O 1
ATOM 2827 N N . ILE A 1 366 ? 3.774 -31.530 5.951 1.00 69.19 366 ILE A N 1
ATOM 2828 C CA . ILE A 1 366 ? 3.034 -31.462 7.210 1.00 69.19 366 ILE A CA 1
ATOM 2829 C C . ILE A 1 366 ? 2.189 -32.739 7.297 1.00 69.19 366 ILE A C 1
ATOM 2831 O O . ILE A 1 366 ? 1.295 -32.918 6.463 1.00 69.19 366 ILE A O 1
ATOM 2835 N N . PRO A 1 367 ? 2.464 -33.654 8.245 1.00 63.22 367 PRO A N 1
ATOM 2836 C CA . PRO A 1 367 ? 1.653 -34.850 8.398 1.00 63.22 367 PRO A CA 1
ATOM 2837 C C . PRO A 1 367 ? 0.214 -34.458 8.762 1.00 63.22 367 PRO A C 1
ATOM 2839 O O . PRO A 1 367 ? 0.001 -33.435 9.421 1.00 63.22 367 PRO A O 1
ATOM 2842 N N . PRO A 1 368 ? -0.786 -35.260 8.361 1.00 65.06 368 PRO A N 1
ATOM 2843 C CA . PRO A 1 368 ? -2.164 -34.996 8.740 1.00 65.06 368 PRO A CA 1
ATOM 2844 C C . PRO A 1 368 ? -2.293 -34.958 10.274 1.00 65.06 368 PRO A C 1
ATOM 2846 O O . PRO A 1 368 ? -1.609 -35.721 10.968 1.00 65.06 368 PRO A O 1
ATOM 2849 N N . PRO A 1 369 ? -3.164 -34.094 10.828 1.00 65.62 369 PRO A N 1
ATOM 2850 C CA . PRO A 1 369 ? -3.350 -33.967 12.269 1.00 65.62 369 PRO A CA 1
ATOM 2851 C C . PRO A 1 369 ? -3.616 -35.322 12.933 1.00 65.62 369 PRO A C 1
ATOM 2853 O O . PRO A 1 369 ? -4.532 -36.058 12.551 1.00 65.62 369 PRO A O 1
ATOM 2856 N N . THR A 1 370 ? -2.860 -35.638 13.985 1.00 73.12 370 THR A N 1
ATOM 2857 C CA . THR A 1 370 ? -3.143 -36.801 14.836 1.00 73.12 370 THR A CA 1
ATOM 2858 C C . THR A 1 370 ? -4.344 -36.523 15.747 1.00 73.12 370 THR A C 1
ATOM 2860 O O . THR A 1 370 ? -4.644 -35.374 16.089 1.00 73.12 370 THR A O 1
ATOM 2863 N N . ALA A 1 371 ? -5.033 -37.582 16.187 1.00 74.94 371 ALA A N 1
ATOM 2864 C CA . ALA A 1 371 ? -6.168 -37.466 17.110 1.00 74.94 371 ALA A CA 1
ATOM 2865 C C . ALA A 1 371 ? -5.793 -36.768 18.434 1.00 74.94 371 ALA A C 1
ATOM 2867 O O . ALA A 1 371 ? -6.594 -36.022 18.997 1.00 74.94 371 ALA A O 1
ATOM 2868 N N . GLU A 1 372 ? -4.558 -36.959 18.901 1.00 78.88 372 GLU A N 1
ATOM 2869 C CA . GLU A 1 372 ? -4.028 -36.310 20.100 1.00 78.88 372 GLU A CA 1
ATOM 2870 C C . GLU A 1 372 ? -3.847 -34.796 19.910 1.00 78.88 372 GLU A C 1
ATOM 2872 O O . GLU A 1 372 ? -4.279 -34.015 20.760 1.00 78.88 372 GLU A O 1
ATOM 2877 N N . SER A 1 373 ? -3.296 -34.359 18.769 1.00 75.50 373 SER A N 1
ATOM 2878 C CA . SER A 1 373 ? -3.133 -32.929 18.480 1.00 75.50 373 SER A CA 1
ATOM 2879 C C . SER A 1 373 ? -4.476 -32.216 18.315 1.00 75.50 373 SER A C 1
ATOM 2881 O O . SER A 1 373 ? -4.596 -31.067 18.746 1.00 75.50 373 SER A O 1
ATOM 2883 N N . ARG A 1 374 ? -5.491 -32.878 17.737 1.00 77.19 374 ARG A N 1
ATOM 2884 C CA . ARG A 1 374 ? -6.860 -32.335 17.683 1.00 77.19 374 ARG A CA 1
ATOM 2885 C C . ARG A 1 374 ? -7.442 -32.166 19.085 1.00 77.19 374 ARG A C 1
ATOM 2887 O O . ARG A 1 374 ? -7.943 -31.096 19.421 1.00 77.19 374 ARG A O 1
ATOM 2894 N N . LYS A 1 375 ? -7.307 -33.184 19.944 1.00 82.50 375 LYS A N 1
ATOM 2895 C CA . LYS A 1 375 ? -7.803 -33.133 21.329 1.00 82.50 375 LYS A CA 1
ATOM 2896 C C . LYS A 1 375 ? -7.130 -32.026 22.148 1.00 82.50 375 LYS A C 1
ATOM 2898 O O . LYS A 1 375 ? -7.814 -31.338 22.903 1.00 82.50 375 LYS A O 1
ATOM 2903 N N . ALA A 1 376 ? -5.822 -31.823 21.978 1.00 82.31 376 ALA A N 1
ATOM 2904 C CA . ALA A 1 376 ? -5.095 -30.733 22.627 1.00 82.31 376 ALA A CA 1
ATOM 2905 C C . ALA A 1 376 ? -5.605 -29.349 22.180 1.00 82.31 376 ALA A C 1
ATOM 2907 O O . ALA A 1 376 ? -5.884 -28.502 23.025 1.00 82.31 376 ALA A O 1
ATOM 2908 N N . ALA A 1 377 ? -5.826 -29.145 20.876 1.00 82.69 377 ALA A N 1
ATOM 2909 C CA . ALA A 1 377 ? -6.363 -27.886 20.352 1.00 82.69 377 ALA A CA 1
ATOM 2910 C C . ALA A 1 377 ? -7.776 -27.580 20.887 1.00 82.69 377 ALA A C 1
ATOM 2912 O O . ALA A 1 377 ? -8.067 -26.444 21.261 1.00 82.69 377 ALA A O 1
ATOM 2913 N N . VAL A 1 378 ? -8.638 -28.598 21.001 1.00 87.69 378 VAL A N 1
ATOM 2914 C CA . VAL A 1 378 ? -9.981 -28.456 21.595 1.00 87.69 378 VAL A CA 1
ATOM 2915 C C . VAL A 1 378 ? -9.905 -28.089 23.084 1.00 87.69 378 VAL A C 1
ATOM 2917 O O . VAL A 1 378 ? -10.688 -27.257 23.555 1.00 87.69 378 VAL A O 1
ATOM 2920 N N . GLN A 1 379 ? -8.957 -28.664 23.834 1.00 88.44 379 GLN A N 1
ATOM 2921 C CA . GLN A 1 379 ? -8.733 -28.302 25.239 1.00 88.44 379 GLN A CA 1
ATOM 2922 C C . GLN A 1 379 ? -8.226 -26.866 25.395 1.00 88.44 379 GLN A C 1
ATOM 2924 O O . GLN A 1 379 ? -8.687 -26.151 26.283 1.00 88.44 379 GLN A O 1
ATOM 2929 N N . ASP A 1 380 ? -7.320 -26.415 24.532 1.00 87.31 380 ASP A N 1
ATOM 2930 C CA . ASP A 1 380 ? -6.803 -25.047 24.590 1.00 87.31 380 ASP A CA 1
ATOM 2931 C C . ASP A 1 380 ? -7.870 -24.017 24.189 1.00 87.31 380 ASP A C 1
ATOM 2933 O O . ASP A 1 380 ? -7.997 -22.978 24.842 1.00 87.31 380 ASP A O 1
ATOM 2937 N N . ALA A 1 381 ? -8.730 -24.347 23.219 1.00 90.62 381 ALA A N 1
ATOM 2938 C CA . ALA A 1 381 ? -9.914 -23.550 22.903 1.00 90.62 381 ALA A CA 1
ATOM 2939 C C . ALA A 1 381 ? -10.880 -23.454 24.100 1.00 90.62 381 ALA A C 1
ATOM 2941 O O . ALA A 1 381 ? -11.436 -22.386 24.370 1.00 90.62 381 ALA A O 1
ATOM 2942 N N . ALA A 1 382 ? -11.061 -24.545 24.857 1.00 91.88 382 ALA A N 1
ATOM 2943 C CA . ALA A 1 382 ? -11.874 -24.539 26.073 1.00 91.88 382 ALA A CA 1
ATOM 2944 C C . ALA A 1 382 ? -11.281 -23.624 27.160 1.00 91.88 382 ALA A C 1
ATOM 2946 O O . ALA A 1 382 ? -12.001 -22.781 27.696 1.00 91.88 382 ALA A O 1
ATOM 2947 N N . LYS A 1 383 ? -9.969 -23.713 27.418 1.00 93.00 383 LYS A N 1
ATOM 2948 C CA . LYS A 1 383 ? -9.268 -22.840 28.380 1.00 93.00 383 LYS A CA 1
ATOM 2949 C C . LYS A 1 383 ? -9.352 -21.361 27.992 1.00 93.00 383 LYS A C 1
ATOM 2951 O O . LYS A 1 383 ? -9.557 -20.505 28.853 1.00 93.00 383 LYS A O 1
ATOM 2956 N N . ALA A 1 384 ? -9.212 -21.044 26.703 1.00 92.62 384 ALA A N 1
ATOM 2957 C CA . ALA A 1 384 ? -9.368 -19.677 26.206 1.00 92.62 384 ALA A CA 1
ATOM 2958 C C . ALA A 1 384 ? -10.790 -19.144 26.461 1.00 92.62 384 ALA A C 1
ATOM 2960 O O . ALA A 1 384 ? -10.957 -18.012 26.926 1.00 92.62 384 ALA A O 1
ATOM 2961 N N . GLY A 1 385 ? -11.807 -19.984 26.242 1.00 93.44 385 GLY A N 1
ATOM 2962 C CA . GLY A 1 385 ? -13.202 -19.675 26.559 1.00 93.44 385 GLY A CA 1
ATOM 2963 C C . GLY A 1 385 ? -13.451 -19.426 28.049 1.00 93.44 385 GLY A C 1
ATOM 2964 O O . GLY A 1 385 ? -14.103 -18.446 28.409 1.00 93.44 385 GLY A O 1
ATOM 2965 N N . GLU A 1 386 ? -12.896 -20.262 28.931 1.00 94.44 386 GLU A N 1
ATOM 2966 C CA . GLU A 1 386 ? -12.996 -20.083 30.388 1.00 94.44 386 GLU A CA 1
ATOM 2967 C C . GLU A 1 386 ? -12.372 -18.761 30.844 1.00 94.44 386 GLU A C 1
ATOM 2969 O O . GLU A 1 386 ? -12.981 -18.017 31.617 1.00 94.44 386 GLU A O 1
ATOM 2974 N N . LYS A 1 387 ? -11.197 -18.414 30.308 1.00 95.00 387 LYS A N 1
ATOM 2975 C CA . LYS A 1 387 ? -10.532 -17.137 30.592 1.00 95.00 387 LYS A CA 1
ATOM 2976 C C . LYS A 1 387 ? -11.390 -15.941 30.175 1.00 95.00 387 LYS A C 1
ATOM 2978 O O . LYS A 1 387 ? -11.556 -15.011 30.964 1.00 95.00 387 LYS A O 1
ATOM 2983 N N . ALA A 1 388 ? -11.962 -15.974 28.970 1.00 94.25 388 ALA A N 1
ATOM 2984 C CA . ALA A 1 388 ? -12.859 -14.924 28.487 1.00 94.25 388 ALA A CA 1
ATOM 2985 C C . ALA A 1 388 ? -14.130 -14.814 29.349 1.00 94.25 388 ALA A C 1
ATOM 2987 O O . ALA A 1 388 ? -14.554 -13.712 29.695 1.00 94.25 388 ALA A O 1
ATOM 2988 N N . SER A 1 389 ? -14.693 -15.952 29.767 1.00 93.00 389 SER A N 1
ATOM 2989 C CA . SER A 1 389 ? -15.850 -16.002 30.666 1.00 93.00 389 SER A CA 1
ATOM 2990 C C . SER A 1 389 ? -15.550 -15.374 32.032 1.00 93.00 389 SER A C 1
ATOM 2992 O O . SER A 1 389 ? -16.372 -14.6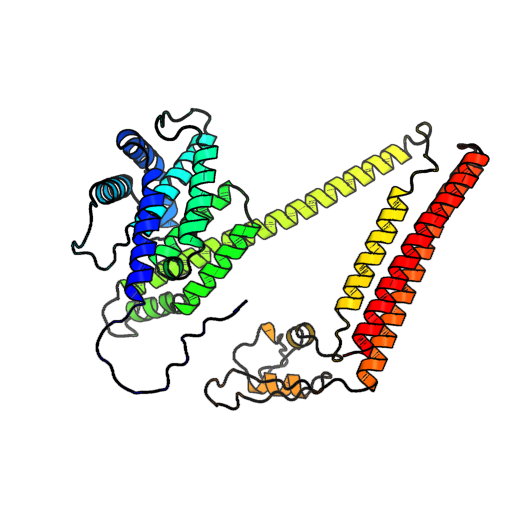28 32.562 1.00 93.00 389 SER A O 1
ATOM 2994 N N . THR A 1 390 ? -14.369 -15.621 32.602 1.00 94.69 390 THR A N 1
ATOM 2995 C CA . THR A 1 390 ? -13.934 -14.972 33.849 1.00 94.69 390 THR A CA 1
ATOM 2996 C C . THR A 1 390 ? -13.798 -13.460 33.674 1.00 94.69 390 THR A C 1
ATOM 2998 O O . THR A 1 390 ? -14.365 -12.711 34.462 1.00 94.69 390 THR A O 1
ATOM 3001 N N . SER A 1 391 ? -13.170 -12.990 32.592 1.00 93.81 391 SER A N 1
ATOM 3002 C CA . SER A 1 391 ? -13.073 -11.548 32.319 1.00 93.81 391 SER A CA 1
ATOM 3003 C C . SER A 1 391 ? -14.441 -10.874 32.140 1.00 93.81 391 SER A C 1
ATOM 3005 O O . SER A 1 391 ? -14.632 -9.746 32.593 1.00 93.81 391 SER A O 1
ATOM 3007 N N . ALA A 1 392 ? -15.420 -11.562 31.542 1.00 92.50 392 ALA A N 1
ATOM 3008 C CA . ALA A 1 392 ? -16.788 -11.052 31.430 1.00 92.50 392 ALA A CA 1
ATOM 3009 C C . ALA A 1 392 ? -17.482 -10.941 32.802 1.00 92.50 392 ALA A C 1
ATOM 3011 O O . ALA A 1 392 ? -18.193 -9.966 33.064 1.00 92.50 392 ALA A O 1
ATOM 3012 N N . ARG A 1 393 ? -17.237 -11.897 33.714 1.00 92.88 393 ARG A N 1
ATOM 3013 C CA . ARG A 1 393 ? -17.711 -11.813 35.109 1.00 92.88 393 ARG A CA 1
ATOM 3014 C C . ARG A 1 393 ? -17.100 -10.620 35.842 1.00 92.88 393 ARG A C 1
ATOM 3016 O O . ARG A 1 393 ? -17.824 -9.926 36.556 1.00 92.88 393 ARG A O 1
ATOM 3023 N N . ASP A 1 394 ? -15.814 -10.351 35.633 1.00 94.12 394 ASP A N 1
ATOM 3024 C CA . ASP A 1 394 ? -15.130 -9.209 36.248 1.00 94.12 394 ASP A CA 1
ATOM 3025 C C . ASP A 1 394 ? -15.700 -7.871 35.752 1.00 94.12 394 ASP A C 1
ATOM 3027 O O . ASP A 1 394 ? -15.958 -6.971 36.556 1.00 94.12 394 ASP A O 1
ATOM 3031 N N . ALA A 1 395 ? -15.971 -7.745 34.446 1.00 93.38 395 ALA A N 1
ATOM 3032 C CA . ALA A 1 395 ? -16.610 -6.561 33.861 1.00 93.38 395 ALA A CA 1
ATOM 3033 C C . ALA A 1 395 ? -18.019 -6.324 34.439 1.00 93.38 395 ALA A C 1
ATOM 3035 O O . ALA A 1 395 ? -18.341 -5.217 34.881 1.00 93.38 395 ALA A O 1
ATOM 3036 N N . ARG A 1 396 ? -18.829 -7.387 34.554 1.00 94.62 396 ARG A N 1
ATOM 3037 C CA . ARG A 1 396 ? -20.128 -7.342 35.247 1.00 94.62 396 ARG A CA 1
ATOM 3038 C C . ARG A 1 396 ? -19.976 -6.902 36.705 1.00 94.62 396 ARG A C 1
ATOM 3040 O O . ARG A 1 396 ? -20.752 -6.081 37.185 1.00 94.62 396 ARG A O 1
ATOM 3047 N N . GLY A 1 397 ? -18.962 -7.406 37.410 1.00 93.06 397 GLY A N 1
ATOM 3048 C CA . GLY A 1 397 ? -18.652 -7.014 38.787 1.00 93.06 397 GLY A CA 1
ATOM 3049 C C . GLY A 1 397 ? -18.354 -5.518 38.938 1.00 93.06 397 GLY A C 1
ATOM 3050 O O . GLY A 1 397 ? -18.851 -4.885 39.873 1.00 93.06 397 GLY A O 1
ATOM 3051 N N . LYS A 1 398 ? -17.605 -4.927 37.997 1.00 93.25 398 LYS A N 1
ATOM 3052 C CA . LYS A 1 398 ? -17.324 -3.480 37.974 1.00 93.25 398 LYS A CA 1
ATOM 3053 C C . LYS A 1 398 ? -18.599 -2.652 37.797 1.00 93.25 398 LYS A C 1
ATOM 3055 O O . LYS A 1 398 ? -18.820 -1.721 38.573 1.00 93.25 398 LYS A O 1
ATOM 3060 N N . GLN A 1 399 ? -19.461 -3.017 36.846 1.00 91.19 399 GLN A N 1
ATOM 3061 C CA . GLN A 1 399 ? -20.723 -2.302 36.619 1.00 91.19 399 GLN A CA 1
ATOM 3062 C C . GLN A 1 399 ? -21.680 -2.444 37.813 1.00 91.19 399 GLN A C 1
ATOM 3064 O O . GLN A 1 399 ? -22.262 -1.459 38.267 1.00 91.19 399 GLN A O 1
ATOM 3069 N N . GLN A 1 400 ? -21.764 -3.636 38.411 1.00 92.81 400 GLN A N 1
ATOM 3070 C CA . GLN A 1 400 ? -22.558 -3.856 39.621 1.00 92.81 400 GLN A CA 1
ATOM 3071 C C . GLN A 1 400 ? -22.059 -3.004 40.799 1.00 92.81 400 GLN A C 1
ATOM 3073 O O . GLN A 1 400 ? -22.861 -2.488 41.581 1.00 92.81 400 GLN A O 1
ATOM 3078 N N . LYS A 1 401 ? -20.738 -2.816 40.932 1.00 93.25 401 LYS A N 1
ATOM 3079 C CA . LYS A 1 401 ? -20.154 -1.926 41.945 1.00 93.25 401 LYS A CA 1
ATOM 3080 C C . LYS A 1 401 ? -20.553 -0.464 41.710 1.00 93.25 401 LYS A C 1
ATOM 3082 O O . LYS A 1 401 ? -20.853 0.221 42.686 1.00 93.25 401 LYS A O 1
ATOM 3087 N N . LYS A 1 402 ? -20.626 -0.009 40.450 1.00 89.75 402 LYS A N 1
ATOM 3088 C CA . LYS A 1 402 ? -21.110 1.337 40.078 1.00 89.75 402 LYS A CA 1
ATOM 3089 C C . LYS A 1 402 ? -22.573 1.538 40.492 1.00 89.75 402 LYS A C 1
ATOM 3091 O O . LYS A 1 402 ? -22.871 2.491 41.209 1.00 89.75 402 LYS A O 1
ATOM 3096 N N . LEU A 1 403 ? -23.454 0.593 40.146 1.00 87.50 403 LEU A N 1
ATOM 3097 C CA . LEU A 1 403 ? -24.873 0.629 40.537 1.00 87.50 403 LEU A CA 1
ATOM 3098 C C . LEU A 1 403 ? -25.056 0.615 42.064 1.00 87.50 403 LEU A C 1
ATOM 3100 O O . LEU A 1 403 ? -25.866 1.367 42.604 1.00 87.50 403 LEU A O 1
ATOM 3104 N N . ARG A 1 404 ? -24.262 -0.187 42.789 1.00 87.94 404 ARG A N 1
ATOM 3105 C CA . ARG A 1 404 ? -24.269 -0.189 44.261 1.00 87.94 404 ARG A CA 1
ATOM 3106 C C . ARG A 1 404 ? -23.778 1.142 44.842 1.00 87.94 404 ARG A C 1
ATOM 3108 O O . ARG A 1 404 ? -24.319 1.591 45.847 1.00 87.94 404 ARG A O 1
ATOM 3115 N N . GLY A 1 405 ? -22.787 1.780 44.219 1.00 88.62 405 GLY A N 1
ATOM 3116 C CA . GLY A 1 405 ? -22.331 3.122 44.593 1.00 88.62 405 GLY A CA 1
ATOM 3117 C C . GLY A 1 405 ? -23.450 4.160 44.481 1.00 88.62 405 GLY A C 1
ATOM 3118 O O . GLY A 1 405 ? -23.707 4.887 45.434 1.00 88.62 405 GLY A O 1
ATOM 3119 N N . MET A 1 406 ? -24.192 4.154 43.369 1.00 84.25 406 MET A N 1
ATOM 3120 C CA . MET A 1 406 ? -25.363 5.023 43.168 1.00 84.25 406 MET A CA 1
ATOM 3121 C C . MET A 1 406 ? -26.479 4.752 44.191 1.00 84.25 406 MET A C 1
ATOM 3123 O O . MET A 1 406 ? -27.123 5.685 44.672 1.00 84.25 406 MET A O 1
ATOM 3127 N N . GLN A 1 407 ? -26.686 3.484 44.568 1.00 85.38 407 GLN A N 1
ATOM 3128 C CA . GLN A 1 407 ? -27.637 3.102 45.616 1.00 85.38 407 GLN A CA 1
ATOM 3129 C C . GLN A 1 407 ? -27.253 3.684 46.982 1.00 85.38 407 GLN A C 1
ATOM 3131 O O . GLN A 1 407 ? -28.109 4.222 47.684 1.00 85.38 407 GLN A O 1
ATOM 3136 N N . LEU A 1 408 ? -25.975 3.576 47.361 1.00 87.75 408 LEU A N 1
ATOM 3137 C CA . LEU A 1 408 ? -25.461 4.093 48.633 1.00 87.75 408 LEU A CA 1
ATOM 3138 C C . LEU A 1 408 ? -25.518 5.622 48.683 1.00 87.75 408 LEU A C 1
ATOM 3140 O O . LEU A 1 408 ? -25.934 6.185 49.693 1.00 87.75 408 LEU A O 1
ATOM 3144 N N . ASN A 1 409 ? -25.186 6.274 47.569 1.00 84.94 409 ASN A N 1
ATOM 3145 C CA . ASN A 1 409 ? -25.210 7.730 47.440 1.00 84.94 409 ASN A CA 1
ATOM 3146 C C . ASN A 1 409 ? -26.633 8.296 47.299 1.00 84.94 409 ASN A C 1
ATOM 3148 O O . ASN A 1 409 ? -26.800 9.512 47.269 1.00 84.94 409 ASN A O 1
ATOM 3152 N N . LYS A 1 410 ? -27.660 7.433 47.198 1.00 83.81 410 LYS A N 1
ATOM 3153 C CA . LYS A 1 410 ? -29.071 7.799 46.964 1.00 83.81 410 LYS A CA 1
ATOM 3154 C C . LYS A 1 410 ? -29.252 8.758 45.777 1.00 83.81 410 LYS A C 1
ATOM 3156 O O . LYS A 1 410 ? -30.193 9.547 45.754 1.00 83.81 410 LYS A O 1
ATOM 3161 N N . SER A 1 411 ? -28.362 8.680 44.788 1.00 78.19 411 SER A N 1
ATOM 3162 C CA . SER A 1 411 ? -28.334 9.595 43.641 1.00 78.19 411 SER A CA 1
ATOM 3163 C C . SER A 1 411 ? -29.364 9.239 42.566 1.00 78.19 411 SER A C 1
ATOM 3165 O O . SER A 1 411 ? -29.600 10.020 41.651 1.00 78.19 411 SER A O 1
ATOM 3167 N N . VAL A 1 412 ? -29.971 8.054 42.666 1.00 83.25 412 VAL A N 1
ATOM 3168 C CA . VAL A 1 412 ? -30.926 7.488 41.708 1.00 83.25 412 VAL A CA 1
ATOM 3169 C C . VAL A 1 412 ? -32.081 6.848 42.480 1.00 83.25 412 VAL A C 1
ATOM 3171 O O . VAL A 1 412 ? -31.890 6.314 43.577 1.00 83.25 412 VAL A O 1
ATOM 3174 N N . ARG A 1 413 ? -33.295 6.880 41.917 1.00 81.44 413 ARG A N 1
ATOM 3175 C CA . ARG A 1 413 ? -34.460 6.231 42.529 1.00 81.44 413 ARG A CA 1
ATOM 3176 C C . ARG A 1 413 ? -34.260 4.705 42.6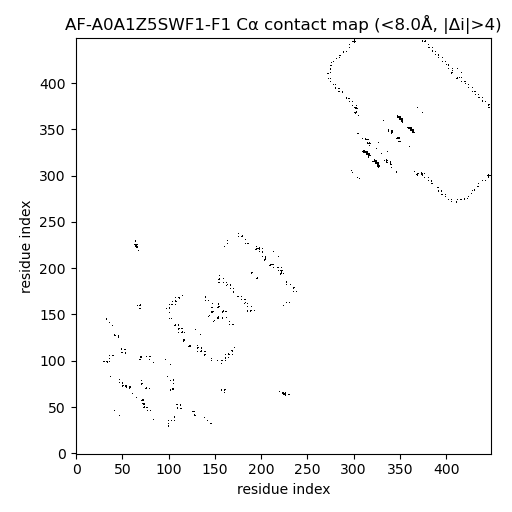08 1.00 81.44 413 ARG A C 1
ATOM 3178 O O . ARG A 1 413 ? -33.731 4.108 41.671 1.00 81.44 413 ARG A O 1
ATOM 3185 N N . PRO A 1 414 ? -34.731 4.038 43.678 1.00 85.00 414 PRO A N 1
ATOM 3186 C CA . PRO A 1 414 ? -34.589 2.586 43.828 1.00 85.00 414 PRO A CA 1
ATOM 3187 C C . PRO A 1 414 ? -35.190 1.765 42.677 1.00 85.00 414 PRO A C 1
ATOM 3189 O O . PRO A 1 414 ? -34.655 0.713 42.330 1.00 85.00 414 PRO A O 1
ATOM 3192 N N . ASP A 1 415 ? -36.282 2.247 42.079 1.00 84.50 415 ASP A N 1
ATOM 3193 C CA . ASP A 1 415 ? -36.939 1.579 40.951 1.00 84.50 415 ASP A CA 1
ATOM 3194 C C . ASP A 1 415 ? -36.077 1.623 39.677 1.00 84.50 415 ASP A C 1
ATOM 3196 O O . ASP A 1 415 ? -35.845 0.594 39.037 1.00 84.50 415 ASP A O 1
ATOM 3200 N N . ASP A 1 416 ? -35.485 2.784 39.380 1.00 86.25 416 ASP A N 1
ATOM 3201 C CA . ASP A 1 416 ? -34.572 2.962 38.248 1.00 86.25 416 ASP A CA 1
ATOM 3202 C C . ASP A 1 416 ? -33.306 2.112 38.408 1.00 86.25 416 ASP A C 1
ATOM 3204 O O . ASP A 1 416 ? -32.871 1.475 37.452 1.00 86.25 416 ASP A O 1
ATOM 3208 N N . LEU A 1 417 ? -32.759 2.000 39.626 1.00 85.81 417 LEU A N 1
ATOM 3209 C CA . LEU A 1 417 ? -31.624 1.111 39.913 1.00 85.81 417 LEU A CA 1
ATOM 3210 C C . LEU A 1 417 ? -31.963 -0.366 39.691 1.00 85.81 417 LEU A C 1
ATOM 3212 O O . LEU A 1 417 ? -31.146 -1.117 39.153 1.00 85.81 417 LEU A O 1
ATOM 3216 N N . LYS A 1 418 ? -33.171 -0.799 40.069 1.00 89.06 418 LYS A N 1
ATOM 3217 C CA . LYS A 1 418 ? -33.632 -2.173 39.829 1.00 89.06 418 LYS A CA 1
ATOM 3218 C C . LYS A 1 418 ? -33.785 -2.449 38.330 1.00 89.06 418 LYS A C 1
ATOM 3220 O O . LYS A 1 418 ? -33.383 -3.514 37.844 1.00 89.06 418 LYS A O 1
ATOM 3225 N N . LYS A 1 419 ? -34.327 -1.484 37.582 1.00 90.75 419 LYS A N 1
ATOM 3226 C CA . LYS A 1 419 ? -34.471 -1.564 36.123 1.00 90.75 419 LYS A CA 1
ATOM 3227 C C . LYS A 1 419 ? -33.113 -1.570 35.420 1.00 90.75 419 LYS A C 1
ATOM 3229 O O . LYS A 1 419 ? -32.895 -2.412 34.550 1.00 90.75 419 LYS A O 1
ATOM 3234 N N . ALA A 1 420 ? -32.191 -0.708 35.838 1.00 89.88 420 ALA A N 1
ATOM 3235 C CA . ALA A 1 420 ? -30.821 -0.661 35.345 1.00 89.88 420 ALA A CA 1
ATOM 3236 C C . ALA A 1 420 ? -30.067 -1.969 35.620 1.00 89.88 420 ALA A C 1
ATOM 3238 O O . ALA A 1 420 ? -29.461 -2.524 34.709 1.00 89.88 420 ALA A O 1
ATOM 3239 N N . GLY A 1 421 ? -30.186 -2.533 36.827 1.00 90.56 421 GLY A N 1
ATOM 3240 C CA . GLY A 1 421 ? -29.624 -3.850 37.142 1.00 90.56 421 GLY A CA 1
ATOM 3241 C C . GLY A 1 421 ? -30.168 -4.951 36.225 1.00 90.56 421 GLY A C 1
ATOM 3242 O O . GLY A 1 421 ? -29.407 -5.755 35.698 1.00 90.56 421 GLY A O 1
ATOM 3243 N N . THR A 1 422 ? -31.473 -4.937 35.941 1.00 92.88 422 THR A N 1
ATOM 3244 C CA . THR A 1 422 ? -32.090 -5.892 35.003 1.00 92.88 422 THR A CA 1
ATOM 3245 C C . THR A 1 422 ? -31.553 -5.729 33.575 1.00 92.88 422 THR A C 1
ATOM 3247 O O . THR A 1 422 ? -31.325 -6.716 32.879 1.00 92.88 422 THR A O 1
ATOM 3250 N N . GLN A 1 423 ? -31.356 -4.493 33.110 1.00 91.06 423 GLN A N 1
ATOM 3251 C CA . GLN A 1 423 ? -30.810 -4.227 31.776 1.00 91.06 423 GLN A CA 1
ATOM 3252 C C . GLN A 1 423 ? -29.324 -4.586 31.671 1.00 91.06 423 GLN A C 1
ATOM 3254 O O . GLN A 1 423 ? -28.924 -5.186 30.676 1.00 91.06 423 GLN A O 1
ATOM 3259 N N . MET A 1 424 ? -28.538 -4.312 32.713 1.00 93.19 424 MET A N 1
ATOM 3260 C CA . MET A 1 424 ? -27.144 -4.741 32.816 1.00 93.19 424 MET A CA 1
ATOM 3261 C C . MET A 1 424 ? -27.025 -6.260 32.652 1.00 93.19 424 MET A C 1
ATOM 3263 O O . MET A 1 424 ? -26.229 -6.726 31.839 1.00 93.19 424 MET A O 1
ATOM 3267 N N . GLU A 1 425 ? -27.836 -7.039 33.376 1.00 93.38 425 GLU A N 1
ATOM 3268 C CA . GLU A 1 425 ? -27.806 -8.504 33.269 1.00 93.38 425 GLU A CA 1
ATOM 3269 C C . GLU A 1 425 ? -28.173 -8.982 31.854 1.00 93.38 425 GLU A C 1
ATOM 3271 O O . GLU A 1 425 ? -27.532 -9.896 31.345 1.00 93.38 425 GLU A O 1
ATOM 3276 N N . LYS A 1 426 ? -29.100 -8.310 31.151 1.00 94.31 426 LYS A N 1
ATOM 3277 C CA . LYS A 1 426 ? -29.402 -8.617 29.737 1.00 94.31 426 LYS A CA 1
ATOM 3278 C C . LYS A 1 426 ? -28.211 -8.379 28.805 1.00 94.31 426 LYS A C 1
ATOM 3280 O O . LYS A 1 426 ? -28.022 -9.137 27.855 1.00 94.31 426 LYS A O 1
ATOM 3285 N N . VAL A 1 427 ? -27.423 -7.327 29.034 1.00 92.50 427 VAL A N 1
ATOM 3286 C CA . VAL A 1 427 ? -26.204 -7.053 28.248 1.00 92.50 427 VAL A CA 1
ATOM 3287 C C . VAL A 1 427 ? -25.165 -8.148 28.493 1.00 92.50 427 VAL A C 1
ATOM 3289 O O . VAL A 1 427 ? -24.607 -8.699 27.544 1.00 92.50 427 VAL A O 1
ATOM 3292 N N . VAL A 1 428 ? -24.957 -8.520 29.757 1.00 94.00 428 VAL A N 1
ATOM 3293 C CA . VAL A 1 428 ? -24.015 -9.580 30.146 1.00 94.00 428 VAL A CA 1
ATOM 3294 C C . VAL A 1 428 ? -24.451 -10.944 29.608 1.00 94.00 428 VAL A C 1
ATOM 3296 O O . VAL A 1 428 ? -23.615 -11.705 29.126 1.00 94.00 428 VAL A O 1
ATOM 3299 N N . GLU A 1 429 ? -25.747 -11.254 29.639 1.00 94.69 429 GLU A N 1
ATOM 3300 C CA . GLU A 1 429 ? -26.310 -12.487 29.084 1.00 94.69 429 GLU A CA 1
ATOM 3301 C C . GLU A 1 429 ? -26.063 -12.588 27.573 1.00 94.69 429 GLU A C 1
ATOM 3303 O O . GLU A 1 429 ? -25.559 -13.610 27.103 1.00 94.69 429 GLU A O 1
ATOM 3308 N N . LYS A 1 430 ? -26.317 -11.506 26.820 1.00 93.81 430 LYS A N 1
ATOM 3309 C CA . LYS A 1 430 ? -25.996 -11.436 25.384 1.00 93.81 430 LYS A CA 1
ATOM 3310 C C . LYS A 1 430 ? -24.501 -11.625 25.120 1.00 93.81 430 LYS A C 1
ATOM 3312 O O . LYS A 1 430 ? -24.136 -12.398 24.237 1.00 93.81 430 LYS A O 1
ATOM 3317 N N . GLY A 1 431 ? -23.644 -10.962 25.898 1.00 92.56 431 GLY A N 1
ATOM 3318 C CA . GLY A 1 431 ? -22.191 -11.106 25.794 1.00 92.56 431 GLY A CA 1
ATOM 3319 C C . GLY A 1 431 ? -21.725 -12.541 26.045 1.00 92.56 431 GLY A C 1
ATOM 3320 O O . GLY A 1 431 ? -20.982 -13.105 25.248 1.00 92.56 431 GLY A O 1
ATOM 3321 N N . ASN A 1 432 ? -22.216 -13.176 27.112 1.00 92.94 432 ASN A N 1
ATOM 3322 C CA . ASN A 1 432 ? -21.891 -14.568 27.434 1.00 92.94 432 ASN A CA 1
ATOM 3323 C C . ASN A 1 432 ? -22.387 -15.553 26.367 1.00 92.94 432 ASN A C 1
ATOM 3325 O O . ASN A 1 432 ? -21.685 -16.518 26.056 1.00 92.94 432 ASN A O 1
ATOM 3329 N N . ALA A 1 433 ? -23.572 -15.320 25.795 1.00 94.38 433 ALA A N 1
ATOM 3330 C CA . ALA A 1 433 ? -24.094 -16.132 24.701 1.00 94.38 433 ALA A CA 1
ATOM 3331 C C . ALA A 1 433 ? -23.196 -16.051 23.456 1.00 94.38 433 ALA A C 1
ATOM 3333 O O . ALA A 1 433 ? -22.912 -17.080 22.841 1.00 94.38 433 ALA A O 1
ATOM 3334 N N . GLU A 1 434 ? -22.694 -14.858 23.123 1.00 94.19 434 GLU A N 1
ATOM 3335 C CA . GLU A 1 434 ? -21.771 -14.672 22.000 1.00 94.19 434 GLU A CA 1
ATOM 3336 C C . GLU A 1 434 ? -20.409 -15.328 22.259 1.00 94.19 434 GLU A C 1
ATOM 3338 O O . GLU A 1 434 ? -19.917 -16.068 21.407 1.00 94.19 434 GLU A O 1
ATOM 3343 N N . LEU A 1 435 ? -19.830 -15.160 23.456 1.00 93.81 435 LEU A N 1
ATOM 3344 C CA . LEU A 1 435 ? -18.585 -15.845 23.831 1.00 93.81 435 LEU A CA 1
ATOM 3345 C C . LEU A 1 435 ? -18.724 -17.367 23.695 1.00 93.81 435 LEU A C 1
ATOM 3347 O O . LEU A 1 435 ? -17.857 -18.020 23.112 1.00 93.81 435 LEU A O 1
ATOM 3351 N N . LYS A 1 436 ? -19.839 -17.933 24.175 1.00 94.25 436 LYS A N 1
ATOM 3352 C CA . LYS A 1 436 ? -20.128 -19.366 24.040 1.00 94.25 436 LYS A CA 1
ATOM 3353 C C . LYS A 1 436 ? -20.246 -19.782 22.573 1.00 94.25 436 LYS A C 1
ATOM 3355 O O . LYS A 1 436 ? -19.621 -20.759 22.171 1.00 94.25 436 LYS A O 1
ATOM 3360 N N . ARG A 1 437 ? -20.989 -19.022 21.763 1.00 94.94 437 ARG A N 1
ATOM 3361 C CA . ARG A 1 437 ? -21.155 -19.285 20.326 1.00 94.94 437 ARG A CA 1
ATOM 3362 C C . ARG A 1 437 ? -19.813 -19.311 19.592 1.00 94.94 437 ARG A C 1
ATOM 3364 O O . ARG A 1 437 ? -19.589 -20.197 18.770 1.00 94.94 437 ARG A O 1
ATOM 3371 N N . VAL A 1 438 ? -18.925 -18.362 19.887 1.00 93.94 438 VAL A N 1
ATOM 3372 C CA . VAL A 1 438 ? -17.590 -18.275 19.278 1.00 93.94 438 VAL A CA 1
ATOM 3373 C C . VAL A 1 438 ? -16.736 -19.498 19.636 1.00 93.94 438 VAL A C 1
ATOM 3375 O O . VAL A 1 438 ? -16.138 -20.101 18.745 1.00 93.94 438 VAL A O 1
ATOM 3378 N N . VAL A 1 439 ? -16.724 -19.912 20.908 1.00 94.06 439 VAL A N 1
ATOM 3379 C CA . VAL A 1 439 ? -15.979 -21.104 21.356 1.00 94.06 439 VAL A CA 1
ATOM 3380 C C . VAL A 1 439 ? -16.547 -22.384 20.748 1.00 94.06 439 VAL A C 1
ATOM 3382 O O . VAL A 1 439 ? -15.781 -23.207 20.253 1.00 94.06 439 VAL A O 1
ATOM 3385 N N . ASP A 1 440 ? -17.869 -22.560 20.754 1.00 93.19 440 ASP A N 1
ATOM 3386 C CA . ASP A 1 440 ? -18.516 -23.767 20.228 1.00 93.19 440 ASP A CA 1
ATOM 3387 C C . ASP A 1 440 ? -18.293 -23.908 18.715 1.00 93.19 440 ASP A C 1
ATOM 3389 O O . ASP A 1 440 ? -18.027 -25.005 18.223 1.00 93.19 440 ASP A O 1
ATOM 3393 N N . ASN A 1 441 ? -18.330 -22.798 17.971 1.00 91.31 441 ASN A N 1
ATOM 3394 C CA . ASN A 1 441 ? -17.986 -22.792 16.550 1.00 91.31 441 ASN A CA 1
ATOM 3395 C C . ASN A 1 441 ? -16.519 -23.170 16.317 1.00 91.31 441 ASN A C 1
ATOM 3397 O O . ASN A 1 441 ? -16.237 -23.988 15.444 1.00 91.31 441 ASN A O 1
ATOM 3401 N N . ALA A 1 442 ? -15.591 -22.621 17.107 1.00 89.12 442 ALA A N 1
ATOM 3402 C CA . ALA A 1 442 ? -14.175 -22.960 16.994 1.00 89.12 442 ALA A CA 1
ATOM 3403 C C . ALA A 1 442 ? -13.911 -24.439 17.317 1.00 89.12 442 ALA A C 1
ATOM 3405 O O . ALA A 1 442 ? -13.194 -25.104 16.576 1.00 89.12 442 ALA A O 1
ATOM 3406 N N . LYS A 1 443 ? -14.544 -24.986 18.364 1.00 88.94 443 LYS A N 1
ATOM 3407 C CA . LYS A 1 443 ? -14.441 -26.413 18.709 1.00 88.94 443 LYS A CA 1
ATOM 3408 C C . LYS A 1 443 ? -14.925 -27.312 17.575 1.00 88.94 443 LYS A C 1
ATOM 3410 O O . LYS A 1 443 ? -14.203 -28.225 17.201 1.00 88.94 443 LYS A O 1
ATOM 3415 N N . LYS A 1 444 ? -16.077 -27.007 16.965 1.00 88.06 444 LYS A N 1
ATOM 3416 C CA . LYS A 1 444 ? -16.588 -27.766 15.810 1.00 88.06 444 LYS A CA 1
ATOM 3417 C C . LYS A 1 444 ? -15.608 -27.769 14.640 1.00 88.06 444 LYS A C 1
ATOM 3419 O O . LYS A 1 444 ? -15.369 -28.820 14.059 1.00 88.06 444 LYS A O 1
ATOM 3424 N N . VAL A 1 445 ? -15.023 -26.614 14.316 1.00 85.50 445 VAL A N 1
ATOM 3425 C CA . VAL A 1 445 ? -14.020 -26.505 13.244 1.00 85.50 445 VAL A CA 1
ATOM 3426 C C . VAL A 1 445 ? -12.794 -27.365 13.560 1.00 85.50 445 VAL A C 1
ATOM 3428 O O . VAL A 1 445 ? -12.355 -28.124 12.700 1.00 85.50 445 VAL A O 1
ATOM 3431 N N . LEU A 1 446 ? -12.293 -27.299 14.797 1.00 81.88 446 LEU A N 1
ATOM 3432 C CA . LEU A 1 446 ? -11.143 -28.079 15.273 1.00 81.88 446 LEU A CA 1
ATOM 3433 C C . LEU A 1 446 ? -11.404 -29.592 15.355 1.00 81.88 446 LEU A C 1
ATOM 3435 O O . LEU A 1 446 ? -10.462 -30.373 15.268 1.00 81.88 446 LEU A O 1
ATOM 3439 N N . GLU A 1 447 ? -12.654 -30.008 15.553 1.00 81.00 447 GLU A N 1
ATOM 3440 C CA . GLU A 1 447 ? -13.064 -31.418 15.550 1.00 81.00 447 GLU A CA 1
ATOM 3441 C C . GLU A 1 447 ? -13.271 -31.962 14.128 1.00 81.00 447 GLU A C 1
ATOM 3443 O O . GLU A 1 447 ? -13.052 -33.150 13.895 1.00 81.00 447 GLU A O 1
ATOM 3448 N N . SER A 1 448 ? -13.694 -31.104 13.191 1.00 74.50 448 SER A N 1
ATOM 3449 C CA . SER A 1 448 ? -14.025 -31.479 11.807 1.00 74.50 448 SER A CA 1
ATOM 3450 C C . SER A 1 448 ? -12.845 -31.518 10.830 1.00 74.50 448 SER A C 1
ATOM 3452 O O . SER A 1 448 ? -12.990 -32.098 9.755 1.00 74.50 448 SER A O 1
ATOM 3454 N N . GLY A 1 449 ? -11.714 -30.890 11.170 1.00 59.69 449 GLY A N 1
ATOM 3455 C CA . GLY A 1 449 ? -10.480 -30.904 10.370 1.00 59.69 449 GLY A CA 1
ATOM 3456 C C . GLY A 1 449 ? -9.393 -31.731 11.030 1.00 59.69 449 GLY A C 1
ATOM 3457 O O . GLY A 1 449 ? -8.698 -32.475 10.308 1.00 59.69 449 GLY A O 1
#

Nearest PDB structures (foldseek):
  1is1-assembly1_A  TM=6.483E-01  e=2.843E-06  Vibrio parahaemolyticus
  4kaw-assembly1_X  TM=6.897E-01  e=5.911E-06  Mycobacterium tuberculosis
  4kb2-assembly1_A  TM=6.861E-01  e=7.430E-06  Mycobacterium tuberculosis
  1ise-assembly1_A  TM=6.522E-01  e=2.674E-05  Escherichia coli
  6vud-assembly1_B  TM=6.051E-01  e=1.942E-05  Ehrlichia chaffeensis str. Arkansas

Sequence (449 aa):
MQLFSNSVLGADAHMNENDSPSSARHSTGKSHTLFLLRRHLPSRDDMVKTASLASRWLAIYDSMFPMIKTPKTSEEMVSTFDRLWQEQSPAAIDSDWNPALSCASLLLAIAITAQQTSVDRKEPELQSIGDASHFVKRISDMVERLVIADDALVESLAGIEVALLWLRLQLGRAKIKKMYIVIRRIVAFAELSGLPGAPEAMESRRSGTVTGTIDRDLWHKAELWESICAVDRIIVLTRSYVYRLAEIASRILDLDRMSSTAAKDTGKDAAGDDPFDFSTLEADIAAITERLKNDLSKLRPGGRFNPEVLEALRVQPDKSSKETVKLNDLAQHVKPVISAIASSNLSLTPHPDPTGANPLMLVINIPPPTAESRKAAVQDAAKAGEKASTSARDARGKQQKKLRGMQLNKSVRPDDLKKAGTQMEKVVEKGNAELKRVVDNAKKVLESG

Solvent-accessible surface area (backbone atoms only — not comparable to full-atom values): 25795 Å² total; per-residue (Å²): 138,87,89,76,89,82,85,85,78,86,86,74,93,76,90,75,99,75,86,80,74,66,64,64,59,57,53,55,50,48,56,51,45,31,58,62,55,58,76,70,62,61,48,71,69,47,44,53,55,48,22,62,68,31,29,67,58,30,47,55,44,39,76,75,35,46,55,89,83,52,67,50,41,33,66,46,42,49,51,51,48,52,53,64,72,67,63,84,77,83,89,80,96,53,97,84,70,51,69,44,52,51,50,46,37,51,50,45,52,50,32,44,38,43,56,61,48,63,72,69,76,59,82,76,88,42,79,74,62,62,58,52,70,61,41,35,52,50,50,54,56,46,45,40,64,65,37,64,65,33,64,85,48,32,59,37,75,60,26,42,49,39,46,54,50,50,44,60,47,36,61,82,66,69,48,56,73,59,45,54,55,51,50,54,53,49,50,52,38,36,54,76,70,49,18,79,57,22,48,60,58,48,49,38,39,72,73,61,78,42,90,72,81,86,51,71,66,48,52,49,32,22,42,44,39,53,27,50,55,54,52,50,52,53,52,53,50,51,52,53,50,52,52,51,50,50,49,48,49,49,49,48,51,48,48,48,49,49,47,52,49,48,52,38,68,77,52,67,88,78,73,85,84,62,72,78,70,49,66,67,54,53,51,51,46,51,53,44,47,53,50,46,52,59,59,46,66,72,60,50,56,48,29,94,82,48,71,69,60,56,45,65,35,64,29,48,77,44,94,89,52,92,58,69,44,43,43,78,78,58,88,82,51,57,70,37,46,44,52,41,47,50,71,35,99,74,77,38,60,63,36,68,41,92,81,67,83,44,89,81,45,69,46,69,66,77,71,79,51,49,74,66,44,36,52,51,47,44,50,53,45,49,53,50,44,51,54,45,51,51,53,48,51,52,47,52,50,53,53,51,51,51,56,50,48,38,57,74,67,61,75,53,59,74,67,58,52,55,53,27,53,54,52,51,49,53,52,52,51,54,47,52,52,50,51,50,51,54,42,53,52,50,42,51,48,36,73,74,82

Secondary structure (DSSP, 8-state):
-----------------S---HHHHHHHHHHHHHHHHHTT---HHHHHHHHHHHHHHHHHHHHHS--SSS--SHHHHHHHHHHHHH--S---S-TT--HHHHHHHHHHHHHHHHHHHHTTSS----TTT--HHHHHHHHHHHHIIIIIT-HHHHTSHHHHHHHHHHHHHHHTTT-HHHHHHHHHHHHHHHHHTTGGGHHHHHHHHHTTSS-SPPPHHHHHHHHHHHHHHHHHHHHHHHHHHHHHHHHHHHHHHHHHHHHHHHHHHHHTTSS---TT--HHHHHHHHHHHHHHHHHHHTS-TTSS--HHHHHT-EE-S-SSS---EEGGG-SS-HHHHHHHHHHSTT--EEEE-TTSS-TT-EEEE-PPPPHHHHHHHHHHHHHHHHHHHHHHHHHHHHHHHHHHHHHHTT-S-HHHHHHHHHHHHHHHHHHHHHHHHHHHHHHHHHHH-

InterPro domains:
  IPR002661 Ribosome recycling factor [PTHR20982] (332-446)
  IPR023584 Ribosome recycling factor domain [PF01765] (292-445)
  IPR036191 RRF superfamily [G3DSA:1.10.132.20] (284-444)
  IPR036191 RRF superfamily [SSF55194] (276-445)

Organism: NCBI:txid1157616